Protein AF-A0A2E4K8I6-F1 (afdb_monomer_lite)

Secondary structure (DSSP, 8-state):
-HHHHHHHHHHHHHHHHHHHHIIIIIIHHHHHHHHHHHHHHHHHHHHHHHHHHHHHHHHHHHHHHSS--SSHHHHHHHHHH-EEEEEE-TTGGG-EEESSHHHHHHHHHHHHHHHHHH--HHHHHHHHHHHTT--EEEPPHHHHHHTTSEEEEEEEHHHHHT-HHHHHHS-TTS---TTT-HHHHHHHHHHH-HHHHHHTTTTS-HHHHHHTTHHHHHHHHHHHHHHHHTT------HHHHHHHHHHHHHHHHHHHHHHHHHHHHHHHHHHHHHHHHHHHHHHHHH-HHHHHHHHHHHHHHHTTT----THHHHHHHHHHHHHHHHHHHHHHHHHHHHHHHHHHHHHHHHHHHHHHHHHHHHHHHHHHHHHHHHHHHHSS--S-HHHHHHHHHHPEEEEEEE-S---SEEESSHHHHHHHHHHHHHHHHHTTSHHHHHHHHHHHHHTT--EEEPPHHHHHHTT-SEEEEEEHHHHHT-TTTTTTSPPP-GGGTTBPTTSSPBPEEEEEEEPPPHHHHHTTPPPEEEEEEEEEHHHHTTTS-TTHHHH--GGGSSEEEEE-SSS---SBSS--

Sequence (572 aa):
MKLQIVSIIIGSVLTVVAGIILYFGFFVDVSDEIALREKMDIRLTENKQRLKDLSQIQKQFKEDKGYYADNGDTLMQYLFNSKVEYINSEKAELDSIPSDTEKYKNIQNRISKEMKSQIDATKEARRIYQEYGGEWKIMSEQEKINAGLIQVEYFDAIDLSFNKNYLQKRNVNAKLDLINFSNINSLKNNSLNYTSLNKKFQKFSKDIIQKISLEKYFNEINKITNQITTGDTTISTENITKSIKNHQKKIQEIENDINNIKDKQKESKKIIEQVLEERKKYTYEIGSETILKVKEKAKKKQEQEKQLKGRKLIIYKTITSQDSTENSNKQIVNKCKVDIKNNRNEIQARNLLIKEMTQNIQDLLDLQVMQITHMNHINSHMKNIDSLIKFTLNEKIKIVTILKKSSFTYPTLPNEWRKSQVEAAMLVEEMLGEDFINKVNETYINENGKFRSLSEQEGFDRGLITKVEMSVIDVVFDNLYLKERELPNLDSLTFIPFTNKGYSFSTKTKIPNEQEKQEGASESYFFEISATYDDVFHGLNSENIIMRNSSEKGEIKVGSLEKSTTNGNWGE

Structure (mmCIF, N/CA/C/O backbone):
data_AF-A0A2E4K8I6-F1
#
_entry.id   AF-A0A2E4K8I6-F1
#
loop_
_atom_site.group_PDB
_atom_site.id
_atom_site.type_symbol
_atom_site.label_atom_id
_atom_site.label_alt_id
_atom_site.label_comp_id
_atom_site.label_asym_id
_atom_site.label_entity_id
_atom_site.label_seq_id
_atom_site.pdbx_PDB_ins_code
_atom_site.Cartn_x
_atom_site.Cartn_y
_atom_site.Cartn_z
_atom_site.occupancy
_atom_site.B_iso_or_equiv
_atom_site.auth_seq_id
_atom_site.auth_comp_id
_atom_site.auth_asym_id
_atom_site.auth_atom_id
_atom_site.pdbx_PDB_model_num
ATOM 1 N N . MET A 1 1 ? 108.021 8.061 -142.786 1.00 58.12 1 MET A N 1
ATOM 2 C CA . MET A 1 1 ? 106.573 8.329 -142.612 1.00 58.12 1 MET A CA 1
ATOM 3 C C . MET A 1 1 ? 105.693 7.090 -142.832 1.00 58.12 1 MET A C 1
ATOM 5 O O . MET A 1 1 ? 104.945 6.755 -141.928 1.00 58.12 1 MET A O 1
ATOM 9 N N . LYS A 1 2 ? 105.803 6.342 -143.949 1.00 57.38 2 LYS A N 1
ATOM 10 C CA . LYS A 1 2 ? 104.951 5.152 -144.212 1.00 57.38 2 LYS A CA 1
ATOM 11 C C . LYS A 1 2 ? 105.024 4.030 -143.154 1.00 57.38 2 LYS A C 1
ATOM 13 O O . LYS A 1 2 ? 103.987 3.486 -142.800 1.00 57.38 2 LYS A O 1
ATOM 18 N N . LEU A 1 3 ? 106.203 3.727 -142.601 1.00 58.12 3 LEU A N 1
ATOM 19 C CA . LEU A 1 3 ? 106.360 2.691 -141.559 1.00 58.12 3 LEU A CA 1
ATOM 20 C C . LEU A 1 3 ? 105.707 3.055 -140.212 1.00 58.12 3 LEU A C 1
ATOM 22 O O . LEU A 1 3 ? 105.218 2.172 -139.516 1.00 58.12 3 LEU A O 1
ATOM 26 N N . GLN A 1 4 ? 105.642 4.344 -139.861 1.00 59.56 4 GLN A N 1
ATOM 27 C CA . GLN A 1 4 ? 104.971 4.786 -138.632 1.00 59.56 4 GLN A CA 1
ATOM 28 C C . GLN A 1 4 ? 103.447 4.690 -138.750 1.00 59.56 4 GLN A C 1
ATOM 30 O O . GLN A 1 4 ? 102.792 4.287 -137.798 1.00 59.56 4 GLN A O 1
ATOM 35 N N . ILE A 1 5 ? 102.887 4.987 -139.927 1.00 68.81 5 ILE A N 1
ATOM 36 C CA . ILE A 1 5 ? 101.435 4.930 -140.149 1.00 68.81 5 ILE A CA 1
ATOM 37 C C . ILE A 1 5 ? 100.918 3.484 -140.064 1.00 68.81 5 ILE A C 1
ATOM 39 O O . ILE A 1 5 ? 99.896 3.242 -139.433 1.00 68.81 5 ILE A O 1
ATOM 43 N N . VAL A 1 6 ? 101.641 2.506 -140.624 1.00 66.69 6 VAL A N 1
ATOM 44 C CA . VAL A 1 6 ? 101.224 1.089 -140.584 1.00 66.69 6 VAL A CA 1
ATOM 45 C C . VAL A 1 6 ? 101.251 0.520 -139.160 1.00 66.69 6 VAL A C 1
ATOM 47 O O . VAL A 1 6 ? 100.317 -0.173 -138.769 1.00 66.69 6 VAL A O 1
ATOM 50 N N . SER A 1 7 ? 102.268 0.858 -138.360 1.00 65.69 7 SER A N 1
ATOM 51 C CA . SER A 1 7 ? 102.348 0.436 -136.952 1.00 65.69 7 SER A CA 1
ATOM 52 C C . SER A 1 7 ? 101.194 1.004 -136.112 1.00 65.69 7 SER A C 1
ATOM 54 O O . SER A 1 7 ? 100.577 0.282 -135.330 1.00 65.69 7 SER A O 1
ATOM 56 N N . ILE A 1 8 ? 100.830 2.271 -136.343 1.00 72.75 8 ILE A N 1
ATOM 57 C CA . ILE A 1 8 ? 99.701 2.918 -135.658 1.00 72.75 8 ILE A CA 1
ATOM 58 C C . ILE A 1 8 ? 98.369 2.253 -136.035 1.00 72.75 8 ILE A C 1
ATOM 60 O O . ILE A 1 8 ? 97.538 2.023 -135.157 1.00 72.75 8 ILE A O 1
ATOM 64 N N . ILE A 1 9 ? 98.166 1.898 -137.310 1.00 74.25 9 ILE A N 1
ATOM 65 C CA . ILE A 1 9 ? 96.936 1.232 -137.775 1.00 74.25 9 ILE A CA 1
ATOM 66 C C . ILE A 1 9 ? 96.819 -0.189 -137.203 1.00 74.25 9 ILE A C 1
ATOM 68 O O . ILE A 1 9 ? 95.764 -0.561 -136.699 1.00 74.25 9 ILE A O 1
ATOM 72 N N . ILE A 1 10 ? 97.896 -0.981 -137.219 1.00 73.25 10 ILE A N 1
ATOM 73 C CA . ILE A 1 10 ? 97.872 -2.343 -136.655 1.00 73.25 10 ILE A CA 1
ATOM 74 C C . ILE A 1 10 ? 97.637 -2.295 -135.142 1.00 73.25 10 ILE A C 1
ATOM 76 O O . ILE A 1 10 ? 96.809 -3.048 -134.631 1.00 73.25 10 ILE A O 1
ATOM 80 N N . GLY A 1 11 ? 98.305 -1.377 -134.434 1.00 70.69 11 GLY A N 1
ATOM 81 C CA . GLY A 1 11 ? 98.109 -1.186 -132.998 1.00 70.69 11 GLY A CA 1
ATOM 82 C C . GLY A 1 11 ? 96.674 -0.793 -132.648 1.00 70.69 11 GLY A C 1
ATOM 83 O O . GLY A 1 11 ? 96.103 -1.339 -131.712 1.00 70.69 11 GLY A O 1
ATOM 84 N N . SER A 1 12 ? 96.051 0.095 -133.426 1.00 74.38 12 SER A N 1
ATOM 85 C CA . SER A 1 12 ? 94.663 0.510 -133.179 1.00 74.38 12 SER A CA 1
ATOM 86 C C . SER A 1 12 ? 93.646 -0.599 -133.465 1.00 74.38 12 SER A C 1
ATOM 88 O O . SER A 1 12 ? 92.731 -0.785 -132.665 1.00 74.38 12 SER A O 1
ATOM 90 N N . VAL A 1 13 ? 93.828 -1.400 -134.520 1.00 77.00 13 VAL A N 1
ATOM 91 C CA . VAL A 1 13 ? 92.952 -2.556 -134.797 1.00 77.00 13 VAL A CA 1
ATOM 92 C C . VAL A 1 13 ? 93.059 -3.619 -133.699 1.00 77.00 13 VAL A C 1
ATOM 94 O O . VAL A 1 13 ? 92.035 -4.119 -133.238 1.00 77.00 13 VAL A O 1
ATOM 97 N N . LEU A 1 14 ? 94.269 -3.935 -133.229 1.00 74.50 14 LEU A N 1
ATOM 98 C CA . LEU A 1 14 ? 94.473 -4.910 -132.151 1.00 74.50 14 LEU A CA 1
ATOM 99 C C . LEU A 1 14 ? 93.819 -4.471 -130.837 1.00 74.50 14 LEU A C 1
ATOM 101 O O . LEU A 1 14 ? 93.193 -5.293 -130.173 1.00 74.50 14 LEU A O 1
ATOM 105 N N . THR A 1 15 ? 93.894 -3.185 -130.490 1.00 76.31 15 THR A N 1
ATOM 106 C CA . THR A 1 15 ? 93.237 -2.651 -129.286 1.00 76.31 15 THR A CA 1
ATOM 107 C C . THR A 1 15 ? 91.715 -2.714 -129.392 1.00 76.31 15 THR A C 1
ATOM 109 O O . THR A 1 15 ? 91.048 -3.045 -128.415 1.00 76.31 15 THR A O 1
ATOM 112 N N . VAL A 1 16 ? 91.152 -2.454 -130.578 1.00 78.56 16 VAL A N 1
ATOM 113 C CA . VAL A 1 16 ? 89.703 -2.574 -130.806 1.00 78.56 16 VAL A CA 1
ATOM 114 C C . VAL A 1 16 ? 89.255 -4.032 -130.699 1.00 78.56 16 VAL A C 1
ATOM 116 O O . VAL A 1 16 ? 88.283 -4.317 -130.006 1.00 78.56 16 VAL A O 1
ATOM 119 N N . VAL A 1 17 ? 89.982 -4.971 -131.312 1.00 76.62 17 VAL A N 1
ATOM 120 C CA . VAL A 1 17 ? 89.660 -6.407 -131.226 1.00 76.62 17 VAL A CA 1
ATOM 121 C C . VAL A 1 17 ? 89.802 -6.923 -129.791 1.00 76.62 17 VAL A C 1
ATOM 123 O O . VAL A 1 17 ? 88.914 -7.623 -129.311 1.00 76.62 17 VAL A O 1
ATOM 126 N N . ALA A 1 18 ? 90.857 -6.533 -129.070 1.00 75.12 18 ALA A N 1
ATOM 127 C CA . ALA A 1 18 ? 91.021 -6.875 -127.658 1.00 75.12 18 ALA A CA 1
ATOM 128 C C . ALA A 1 18 ? 89.893 -6.288 -126.791 1.00 75.12 18 ALA A C 1
ATOM 130 O O . ALA A 1 18 ? 89.374 -6.980 -125.920 1.00 75.12 18 ALA A O 1
ATOM 131 N N . GLY A 1 19 ? 89.460 -5.052 -127.065 1.00 73.12 19 GLY A N 1
ATOM 132 C CA . GLY A 1 19 ? 88.320 -4.428 -126.391 1.00 73.12 19 GLY A CA 1
ATOM 133 C C . GLY A 1 19 ? 87.001 -5.165 -126.637 1.00 73.12 19 GLY A C 1
ATOM 134 O O . GLY A 1 19 ? 86.230 -5.363 -125.704 1.00 73.12 19 GLY A O 1
ATOM 135 N N . ILE A 1 20 ? 86.765 -5.637 -127.865 1.00 73.00 20 ILE A N 1
ATOM 136 C CA . ILE A 1 20 ? 85.572 -6.423 -128.217 1.00 73.00 20 ILE A CA 1
ATOM 137 C C . ILE A 1 20 ? 85.599 -7.797 -127.532 1.00 73.00 20 ILE A C 1
ATOM 139 O O . ILE A 1 20 ? 84.574 -8.218 -127.005 1.00 73.00 20 ILE A O 1
ATOM 143 N N . ILE A 1 21 ? 86.749 -8.479 -127.481 1.00 69.50 21 ILE A N 1
ATOM 144 C CA . ILE A 1 21 ? 86.886 -9.778 -126.794 1.00 69.50 21 ILE A CA 1
ATOM 145 C C . ILE A 1 21 ? 86.718 -9.623 -125.277 1.00 69.50 21 ILE A C 1
ATOM 147 O O . ILE A 1 21 ? 86.053 -10.444 -124.654 1.00 69.50 21 ILE A O 1
ATOM 151 N N . LEU A 1 22 ? 87.262 -8.562 -124.675 1.00 63.78 22 LEU A N 1
ATOM 152 C CA . LEU A 1 22 ? 87.061 -8.279 -123.251 1.00 63.78 22 LEU A CA 1
ATOM 153 C C . LEU A 1 22 ? 85.595 -7.954 -122.934 1.00 63.78 22 LEU A C 1
ATOM 155 O O . LEU A 1 22 ? 85.066 -8.431 -121.934 1.00 63.78 22 LEU A O 1
ATOM 159 N N . TYR A 1 23 ? 84.921 -7.189 -123.796 1.00 66.06 23 TYR A N 1
ATOM 160 C CA . TYR A 1 23 ? 83.519 -6.826 -123.598 1.00 66.06 23 TYR A CA 1
ATOM 161 C C . TYR A 1 23 ? 82.568 -8.015 -123.812 1.00 66.06 23 TYR A C 1
ATOM 163 O O . TYR A 1 23 ? 81.767 -8.320 -122.937 1.00 66.06 23 TYR A O 1
ATOM 171 N N . PHE A 1 24 ? 82.669 -8.726 -124.938 1.00 63.62 24 PHE A N 1
ATOM 172 C CA . PHE A 1 24 ? 81.746 -9.824 -125.251 1.00 63.62 24 PHE A CA 1
ATOM 173 C C . PHE A 1 24 ? 82.132 -11.164 -124.620 1.00 63.62 24 PHE A C 1
ATOM 175 O O . PHE A 1 24 ? 81.243 -11.942 -124.304 1.00 63.62 24 PHE A O 1
ATOM 182 N N . GLY A 1 25 ? 83.425 -11.452 -124.453 1.00 59.69 25 GLY A N 1
ATOM 183 C CA . GLY A 1 25 ? 83.895 -12.742 -123.941 1.00 59.69 25 GLY A CA 1
ATOM 184 C C . GLY A 1 25 ? 84.014 -12.808 -122.421 1.00 59.69 25 GLY A C 1
ATOM 185 O O . GLY A 1 25 ? 83.792 -13.866 -121.857 1.00 59.69 25 GLY A O 1
ATOM 186 N N . PHE A 1 26 ? 84.352 -11.698 -121.756 1.00 57.38 26 PHE A N 1
ATOM 187 C CA . PHE A 1 26 ? 84.524 -11.680 -120.298 1.00 57.38 26 PHE A CA 1
ATOM 188 C C . PHE A 1 26 ? 83.433 -10.888 -119.579 1.00 57.38 26 PHE A C 1
ATOM 190 O O . PHE A 1 26 ? 82.967 -11.326 -118.537 1.00 57.38 26 PHE A O 1
ATOM 197 N N . PHE A 1 27 ? 83.009 -9.732 -120.097 1.00 58.47 27 PHE A N 1
ATOM 198 C CA . PHE A 1 27 ? 82.087 -8.876 -119.346 1.00 58.47 27 PHE A CA 1
ATOM 199 C C . PHE A 1 27 ? 80.652 -9.418 -119.315 1.00 58.47 27 PHE A C 1
ATOM 201 O O . PHE A 1 27 ? 80.021 -9.369 -118.263 1.00 58.47 27 PHE A O 1
ATOM 208 N N . VAL A 1 28 ? 80.140 -9.943 -120.434 1.00 59.72 28 VAL A N 1
ATOM 209 C CA . VAL A 1 28 ? 78.790 -10.540 -120.493 1.00 59.72 28 VAL A CA 1
ATOM 210 C C . VAL A 1 28 ? 78.725 -11.828 -119.664 1.00 59.72 28 VAL A C 1
ATOM 212 O O . VAL A 1 28 ? 77.848 -11.950 -118.818 1.00 59.72 28 VAL A O 1
ATOM 215 N N . ASP A 1 29 ? 79.712 -12.714 -119.817 1.00 60.59 29 ASP A N 1
ATOM 216 C CA . ASP A 1 29 ? 79.774 -14.013 -119.126 1.00 60.59 29 ASP A CA 1
ATOM 217 C C . ASP A 1 29 ? 79.922 -13.851 -117.595 1.00 60.59 29 ASP A C 1
ATOM 219 O O . ASP A 1 29 ? 79.166 -14.425 -116.813 1.00 60.59 29 ASP A O 1
ATOM 223 N N . VAL A 1 30 ? 80.813 -12.954 -117.142 1.00 61.41 30 VAL A N 1
ATOM 224 C CA . VAL A 1 30 ? 80.989 -12.656 -115.706 1.00 61.41 30 VAL A CA 1
ATOM 225 C C . VAL A 1 30 ? 79.775 -11.925 -115.118 1.00 61.41 30 VAL A C 1
ATOM 227 O O . VAL A 1 30 ? 79.442 -12.133 -113.952 1.00 61.41 30 VAL A O 1
ATOM 230 N N . SER A 1 31 ? 79.090 -11.075 -115.892 1.00 62.69 31 SER A N 1
ATOM 231 C CA . SER A 1 31 ? 77.883 -10.383 -115.407 1.00 62.69 31 SER A CA 1
ATOM 232 C C . SER A 1 31 ? 76.710 -11.348 -115.211 1.00 62.69 31 SER A C 1
ATOM 234 O O . SER A 1 31 ? 75.982 -11.218 -114.225 1.00 62.69 31 SER A O 1
ATOM 236 N N . ASP A 1 32 ? 76.551 -12.331 -116.102 1.00 70.25 32 ASP A N 1
ATOM 237 C CA . ASP A 1 32 ? 75.509 -13.355 -115.994 1.00 70.25 32 ASP A CA 1
ATOM 238 C C . ASP A 1 32 ? 75.792 -14.334 -114.835 1.00 70.25 32 ASP A C 1
ATOM 240 O O . ASP A 1 32 ? 74.872 -14.680 -114.086 1.00 70.25 32 ASP A O 1
ATOM 244 N N . GLU A 1 33 ? 77.061 -14.688 -114.594 1.00 74.44 33 GLU A N 1
ATOM 245 C CA . GLU A 1 33 ? 77.491 -15.493 -113.439 1.00 74.44 33 GLU A CA 1
ATOM 246 C C . GLU A 1 33 ? 77.254 -14.782 -112.096 1.00 74.44 33 GLU A C 1
ATOM 248 O O . GLU A 1 33 ? 76.686 -15.370 -111.169 1.00 74.44 33 GLU A O 1
ATOM 253 N N . ILE A 1 34 ? 77.600 -13.495 -111.990 1.00 76.75 34 ILE A N 1
ATOM 254 C CA . ILE A 1 34 ? 77.359 -12.702 -110.772 1.00 76.75 34 ILE A CA 1
ATOM 255 C C . ILE A 1 34 ? 75.855 -12.572 -110.494 1.00 76.75 34 ILE A C 1
ATOM 257 O O . ILE A 1 34 ? 75.419 -12.788 -109.360 1.00 76.75 34 ILE A O 1
ATOM 261 N N . ALA A 1 35 ? 75.045 -12.283 -111.517 1.00 79.56 35 ALA A N 1
ATOM 262 C CA . ALA A 1 35 ? 73.594 -12.166 -111.367 1.00 79.56 35 ALA A CA 1
ATOM 263 C C . ALA A 1 35 ? 72.928 -13.505 -110.998 1.00 79.56 35 ALA A C 1
ATOM 265 O O . ALA A 1 35 ? 71.928 -13.535 -110.271 1.00 79.56 35 ALA A O 1
ATOM 266 N N . LEU A 1 36 ? 73.461 -14.631 -111.485 1.00 82.38 36 LEU A N 1
ATOM 267 C CA . LEU A 1 36 ? 72.994 -15.962 -111.102 1.00 82.38 36 LEU A CA 1
ATOM 268 C C . LEU A 1 36 ? 73.350 -16.279 -109.645 1.00 82.38 36 LEU A C 1
ATOM 270 O O . LEU A 1 36 ? 72.489 -16.772 -108.910 1.00 82.38 36 LEU A O 1
ATOM 274 N N . ARG A 1 37 ? 74.568 -15.944 -109.204 1.00 83.94 37 ARG A N 1
ATOM 275 C CA . ARG A 1 37 ? 74.995 -16.145 -107.815 1.00 83.94 37 ARG A CA 1
ATOM 276 C C . ARG A 1 37 ? 74.177 -15.314 -106.831 1.00 83.94 37 ARG A C 1
ATOM 278 O O . ARG A 1 37 ? 73.731 -15.848 -105.821 1.00 83.94 37 ARG A O 1
ATOM 285 N N . GLU A 1 38 ? 73.898 -14.056 -107.161 1.00 84.31 38 GLU A N 1
ATOM 286 C CA . GLU A 1 38 ? 73.041 -13.186 -106.349 1.00 84.31 38 GLU A CA 1
ATOM 287 C C . GLU A 1 38 ? 71.633 -13.785 -106.181 1.00 84.31 38 GLU A C 1
ATOM 289 O O . GLU A 1 38 ? 71.109 -13.872 -105.069 1.00 84.31 38 GLU A O 1
ATOM 294 N N . LYS A 1 39 ? 71.037 -14.305 -107.265 1.00 85.12 39 LYS A N 1
ATOM 295 C CA . LYS A 1 39 ? 69.743 -15.010 -107.200 1.00 85.12 39 LYS A CA 1
ATOM 296 C C . LYS A 1 39 ? 69.804 -16.278 -106.348 1.00 85.12 39 LYS A C 1
ATOM 298 O O . LYS A 1 39 ? 68.829 -16.589 -105.662 1.00 85.12 39 LYS A O 1
ATOM 303 N N . MET A 1 40 ? 70.909 -17.022 -106.392 1.00 84.81 40 MET A N 1
ATOM 304 C CA . MET A 1 40 ? 71.111 -18.188 -105.528 1.00 84.81 40 MET A CA 1
ATOM 305 C C . MET A 1 40 ? 71.194 -17.772 -104.054 1.00 84.81 40 MET A C 1
ATOM 307 O O . MET A 1 40 ? 70.499 -18.354 -103.223 1.00 84.81 40 MET A O 1
ATOM 311 N N . ASP A 1 41 ? 71.956 -16.729 -103.731 1.00 86.06 41 ASP A N 1
ATOM 312 C CA . ASP A 1 41 ? 72.133 -16.255 -102.355 1.00 86.06 41 ASP A CA 1
ATOM 313 C C . ASP A 1 41 ? 70.826 -15.694 -101.758 1.00 86.06 41 ASP A C 1
ATOM 315 O O . ASP A 1 41 ? 70.516 -15.960 -100.591 1.00 86.06 41 ASP A O 1
ATOM 319 N N . ILE A 1 42 ? 70.000 -15.009 -102.561 1.00 86.50 42 ILE A N 1
ATOM 320 C CA . ILE A 1 42 ? 68.645 -14.583 -102.164 1.00 86.50 42 ILE A CA 1
ATOM 321 C C . ILE A 1 42 ? 67.787 -15.802 -101.809 1.00 86.50 42 ILE A C 1
ATOM 323 O O . ILE A 1 42 ? 67.226 -15.873 -100.713 1.00 86.50 42 ILE A O 1
ATOM 327 N N . ARG A 1 43 ? 67.731 -16.808 -102.693 1.00 89.31 43 ARG A N 1
ATOM 328 C CA . ARG A 1 43 ? 66.954 -18.035 -102.448 1.00 89.31 43 ARG A CA 1
ATOM 329 C C . ARG A 1 43 ? 67.423 -18.771 -101.202 1.00 89.31 43 ARG A C 1
ATOM 331 O O . ARG A 1 43 ? 66.593 -19.281 -100.450 1.00 89.31 43 ARG A O 1
ATOM 338 N N . LEU A 1 44 ? 68.730 -18.811 -100.956 1.00 87.00 44 LEU A N 1
ATOM 339 C CA . LEU A 1 44 ? 69.286 -19.411 -99.747 1.00 87.00 44 LEU A CA 1
ATOM 340 C C . LEU A 1 44 ? 68.903 -18.650 -98.492 1.00 87.00 44 LEU A C 1
ATOM 342 O O . LEU A 1 44 ? 68.526 -19.272 -97.503 1.00 87.00 44 LEU A O 1
ATOM 346 N N . THR A 1 45 ? 68.986 -17.326 -98.527 1.00 86.56 45 THR A N 1
ATOM 347 C CA . THR A 1 45 ? 68.631 -16.473 -97.392 1.00 86.56 45 THR A CA 1
ATOM 348 C C . THR A 1 45 ? 67.162 -16.658 -97.022 1.00 86.56 45 THR A C 1
ATOM 350 O O . THR A 1 45 ? 66.850 -16.917 -95.860 1.00 86.56 45 THR A O 1
ATOM 353 N N . GLU A 1 46 ? 66.266 -16.653 -98.011 1.00 88.44 46 GLU A N 1
ATOM 354 C CA . GLU A 1 46 ? 64.840 -16.886 -97.778 1.00 88.44 46 GLU A CA 1
ATOM 355 C C . GLU A 1 46 ? 64.542 -18.297 -97.266 1.00 88.44 46 GLU A C 1
ATOM 357 O O . GLU A 1 46 ? 63.737 -18.457 -96.352 1.00 88.44 46 GLU A O 1
ATOM 362 N N . ASN A 1 47 ? 65.214 -19.325 -97.794 1.00 88.69 47 ASN A N 1
ATOM 363 C CA . ASN A 1 47 ? 65.051 -20.701 -97.316 1.00 88.69 47 ASN A CA 1
ATOM 364 C C . ASN A 1 47 ? 65.566 -20.880 -95.881 1.00 88.69 47 ASN A C 1
ATOM 366 O O . ASN A 1 47 ? 64.894 -21.498 -95.058 1.00 88.69 47 ASN A O 1
ATOM 370 N N . LYS A 1 48 ? 66.732 -20.309 -95.548 1.00 84.81 48 LYS A N 1
ATOM 371 C CA . LYS A 1 48 ? 67.261 -20.301 -94.173 1.00 84.81 48 LYS A CA 1
ATOM 372 C C . LYS A 1 48 ? 66.273 -19.639 -93.224 1.00 84.81 48 LYS A C 1
ATOM 374 O O . LYS A 1 48 ? 66.013 -20.174 -92.148 1.00 84.81 48 LYS A O 1
ATOM 379 N N . GLN A 1 49 ? 65.711 -18.499 -93.624 1.00 86.50 49 GLN A N 1
ATOM 380 C CA . GLN A 1 49 ? 64.732 -17.798 -92.808 1.00 86.50 49 GLN A CA 1
ATOM 381 C C . GLN A 1 49 ? 63.453 -18.622 -92.641 1.00 86.50 49 GLN A C 1
ATOM 383 O O . GLN A 1 49 ? 62.995 -18.812 -91.521 1.00 86.50 49 GLN A O 1
ATOM 388 N N . ARG A 1 50 ? 62.937 -19.216 -93.720 1.00 88.75 50 ARG A N 1
ATOM 389 C CA . ARG A 1 50 ? 61.750 -20.077 -93.690 1.00 88.75 50 ARG A CA 1
ATOM 390 C C . ARG A 1 50 ? 61.913 -21.276 -92.751 1.00 88.75 50 ARG A C 1
ATOM 392 O O . ARG A 1 50 ? 61.019 -21.581 -91.967 1.00 88.75 50 ARG A O 1
ATOM 399 N N . LEU A 1 51 ? 63.082 -21.913 -92.771 1.00 85.56 51 LEU A N 1
ATOM 400 C CA . LEU A 1 51 ? 63.415 -23.008 -91.859 1.00 85.56 51 LEU A CA 1
ATOM 401 C C . LEU A 1 51 ? 63.567 -22.532 -90.403 1.00 85.56 51 LEU A C 1
ATOM 403 O O . LEU A 1 51 ? 63.174 -23.251 -89.483 1.00 85.56 51 LEU A O 1
ATOM 407 N N . LYS A 1 52 ? 64.083 -21.316 -90.164 1.00 85.25 52 LYS A N 1
ATOM 408 C CA . LYS A 1 52 ? 64.081 -20.699 -88.824 1.00 85.25 52 LYS A CA 1
ATOM 409 C C . LYS A 1 52 ? 62.651 -20.479 -88.319 1.00 85.25 52 LYS A C 1
ATOM 411 O O . LYS A 1 52 ? 62.394 -20.765 -87.152 1.00 85.25 52 LYS A O 1
ATOM 416 N N . ASP A 1 53 ? 61.734 -20.050 -89.181 1.00 88.25 53 ASP A N 1
ATOM 417 C CA . ASP A 1 53 ? 60.324 -19.812 -88.834 1.00 88.25 53 ASP A CA 1
ATOM 418 C C . ASP A 1 53 ? 59.642 -21.125 -88.437 1.00 88.25 53 ASP A C 1
ATOM 420 O O . ASP A 1 53 ? 59.083 -21.239 -87.347 1.00 88.25 53 ASP A O 1
ATOM 424 N N . LEU A 1 54 ? 59.787 -22.162 -89.268 1.00 88.12 54 LEU A N 1
ATOM 425 C CA . LEU A 1 54 ? 59.263 -23.501 -88.983 1.00 88.12 54 LEU A CA 1
ATOM 426 C C . LEU A 1 54 ? 59.844 -24.098 -87.690 1.00 88.12 54 LEU A C 1
ATOM 428 O O . LEU A 1 54 ? 59.132 -24.777 -86.951 1.00 88.12 54 LEU A O 1
ATOM 432 N N . SER A 1 55 ? 61.111 -23.815 -87.374 1.00 83.81 55 SER A N 1
ATOM 433 C CA . SER A 1 55 ? 61.747 -24.246 -86.122 1.00 83.81 55 SER A CA 1
ATOM 434 C C . SER A 1 55 ? 61.137 -23.578 -84.886 1.00 83.81 55 SER A C 1
ATOM 436 O O . SER A 1 55 ? 60.941 -24.248 -83.873 1.00 83.81 55 SER A O 1
ATOM 438 N N . GLN A 1 56 ? 60.785 -22.289 -84.951 1.00 83.75 56 GLN A N 1
ATOM 439 C CA . GLN A 1 56 ? 60.113 -21.619 -83.829 1.00 83.75 56 GLN A CA 1
ATOM 440 C C . GLN A 1 56 ? 58.712 -22.181 -83.595 1.00 83.75 56 GLN A C 1
ATOM 442 O O . GLN A 1 56 ? 58.352 -22.471 -82.455 1.00 83.75 56 GLN A O 1
ATOM 447 N N . ILE A 1 57 ? 57.965 -22.447 -84.672 1.00 89.56 57 ILE A N 1
ATOM 448 C CA . ILE A 1 57 ? 56.647 -23.083 -84.561 1.00 89.56 57 ILE A CA 1
ATOM 449 C C . ILE A 1 57 ? 56.791 -24.488 -83.951 1.00 89.56 57 ILE A C 1
ATOM 451 O O . ILE A 1 57 ? 56.033 -24.846 -83.055 1.00 89.56 57 ILE A O 1
ATOM 455 N N . GLN A 1 58 ? 57.803 -25.266 -84.356 1.00 84.44 58 GLN A N 1
ATOM 456 C CA . GLN A 1 58 ? 58.082 -26.592 -83.785 1.00 84.44 58 GLN A CA 1
ATOM 457 C C . GLN A 1 58 ? 58.460 -26.550 -82.298 1.00 84.44 58 GLN A C 1
ATOM 459 O O . GLN A 1 58 ? 58.064 -27.439 -81.543 1.00 84.44 58 GLN A O 1
ATOM 464 N N . LYS A 1 59 ? 59.211 -25.537 -81.849 1.00 84.44 59 LYS A N 1
ATOM 465 C CA . LYS A 1 59 ? 59.521 -25.355 -80.421 1.00 84.44 59 LYS A CA 1
ATOM 466 C C . LYS A 1 59 ? 58.251 -25.109 -79.619 1.00 84.44 59 LYS A C 1
ATOM 468 O O . LYS A 1 59 ? 58.010 -25.839 -78.662 1.00 84.44 59 LYS A O 1
ATOM 473 N N . GLN A 1 60 ? 57.414 -24.174 -80.066 1.00 83.50 60 GLN A N 1
ATOM 474 C CA . GLN A 1 60 ? 56.161 -23.874 -79.378 1.00 83.50 60 GLN A CA 1
ATOM 475 C C . GLN A 1 60 ? 55.182 -25.053 -79.414 1.00 83.50 60 GLN A C 1
ATOM 477 O O . GLN A 1 60 ? 54.477 -25.303 -78.440 1.00 83.50 60 GLN A O 1
ATOM 482 N N . PHE A 1 61 ? 55.145 -25.801 -80.521 1.00 86.69 61 PHE A N 1
ATOM 483 C CA . PHE A 1 61 ? 54.354 -27.025 -80.640 1.00 86.69 61 PHE A CA 1
ATOM 484 C C . PHE A 1 61 ? 54.809 -28.078 -79.622 1.00 86.69 61 PHE A C 1
ATOM 486 O O . PHE A 1 61 ? 53.978 -28.685 -78.954 1.00 86.69 61 PHE A O 1
ATOM 493 N N . LYS A 1 62 ? 56.123 -28.271 -79.451 1.00 83.00 62 LYS A N 1
ATOM 494 C CA . LYS A 1 62 ? 56.662 -29.211 -78.461 1.00 83.00 62 LYS A CA 1
ATOM 495 C C . LYS A 1 62 ? 56.419 -28.765 -77.024 1.00 83.00 62 LYS A C 1
ATOM 497 O O . LYS A 1 62 ? 56.179 -29.624 -76.183 1.00 83.00 62 LYS A O 1
ATOM 502 N N . GLU A 1 63 ? 56.488 -27.472 -76.733 1.00 81.75 63 GLU A N 1
ATOM 503 C CA . GLU A 1 63 ? 56.167 -26.955 -75.398 1.00 81.75 63 GLU A CA 1
ATOM 504 C C . GLU A 1 63 ? 54.718 -27.262 -75.000 1.00 81.75 63 GLU A C 1
ATOM 506 O O . GLU A 1 63 ? 54.481 -27.667 -73.867 1.00 81.75 63 GLU A O 1
ATOM 511 N N . ASP A 1 64 ? 53.772 -27.150 -75.938 1.00 81.56 64 ASP A N 1
ATOM 512 C CA . ASP A 1 64 ? 52.352 -27.415 -75.673 1.00 81.56 64 ASP A CA 1
ATOM 513 C C . ASP A 1 64 ? 51.984 -28.910 -75.757 1.00 81.56 64 ASP A C 1
ATOM 515 O O . ASP A 1 64 ? 51.227 -29.429 -74.939 1.00 81.56 64 ASP A O 1
ATOM 519 N N . LYS A 1 65 ? 52.512 -29.642 -76.749 1.00 84.12 65 LYS A N 1
ATOM 520 C CA . LYS A 1 65 ? 52.119 -31.038 -77.035 1.00 84.12 65 LYS A CA 1
ATOM 521 C C . LYS A 1 65 ? 53.087 -32.094 -76.503 1.00 84.12 65 LYS A C 1
ATOM 523 O O . LYS A 1 65 ? 52.732 -33.270 -76.465 1.00 84.12 65 LYS A O 1
ATOM 528 N N . GLY A 1 66 ? 54.302 -31.711 -76.115 1.00 82.12 66 GLY A N 1
ATOM 529 C CA . GLY A 1 66 ? 55.352 -32.605 -75.609 1.00 82.12 66 GLY A CA 1
ATOM 530 C C . GLY A 1 66 ? 56.188 -33.329 -76.678 1.00 82.12 66 GLY A C 1
ATOM 531 O O . GLY A 1 66 ? 57.210 -33.922 -76.340 1.00 82.12 66 GLY A O 1
ATOM 532 N N . TYR A 1 67 ? 55.818 -33.260 -77.963 1.00 85.69 67 TYR A N 1
ATOM 533 C CA . TYR A 1 67 ? 56.520 -33.878 -79.104 1.00 85.69 67 TYR A CA 1
ATOM 534 C C . TYR A 1 67 ? 56.546 -32.932 -80.319 1.00 85.69 67 TYR A C 1
ATOM 536 O O . TYR A 1 67 ? 55.894 -31.899 -80.288 1.00 85.69 67 TYR A O 1
ATOM 544 N N . TYR A 1 68 ? 57.302 -33.251 -81.378 1.00 88.62 68 TYR A N 1
ATOM 545 C CA . TYR A 1 68 ? 57.372 -32.435 -82.607 1.00 88.62 68 TYR A CA 1
ATOM 546 C C . TYR A 1 68 ? 56.377 -32.902 -83.676 1.00 88.62 68 TYR A C 1
ATOM 548 O O . TYR A 1 68 ? 56.139 -34.102 -83.810 1.00 88.62 68 TYR A O 1
ATOM 556 N N . ALA A 1 69 ? 55.851 -31.974 -84.478 1.00 90.81 69 ALA A N 1
ATOM 557 C CA . ALA A 1 69 ? 54.976 -32.306 -85.601 1.00 90.81 69 ALA A CA 1
ATOM 558 C C . ALA A 1 69 ? 55.755 -33.041 -86.706 1.00 90.81 69 ALA A C 1
ATOM 560 O O . ALA A 1 69 ? 56.866 -32.642 -87.059 1.00 90.81 69 ALA A O 1
ATOM 561 N N . ASP A 1 70 ? 55.168 -34.100 -87.260 1.00 88.56 70 ASP A N 1
ATOM 562 C CA . ASP A 1 70 ? 55.781 -34.973 -88.270 1.00 88.56 70 ASP A CA 1
ATOM 563 C C . ASP A 1 70 ? 55.488 -34.561 -89.718 1.00 88.56 70 ASP A C 1
ATOM 565 O O . ASP A 1 70 ? 56.090 -35.096 -90.646 1.00 88.56 70 ASP A O 1
ATOM 569 N N . ASN A 1 71 ? 54.600 -33.587 -89.916 1.00 91.62 71 ASN A N 1
ATOM 570 C CA . ASN A 1 71 ? 54.237 -33.053 -91.219 1.00 91.62 71 ASN A CA 1
ATOM 571 C C . ASN A 1 71 ? 53.825 -31.573 -91.130 1.00 91.62 71 ASN A C 1
ATOM 573 O O . ASN A 1 71 ? 53.506 -31.056 -90.055 1.00 91.62 71 ASN A O 1
ATOM 577 N N . GLY A 1 72 ? 53.839 -30.898 -92.281 1.00 87.50 72 GLY A N 1
ATOM 578 C CA . GLY A 1 72 ? 53.513 -29.478 -92.383 1.00 87.50 72 GLY A CA 1
ATOM 579 C C . GLY A 1 72 ? 52.064 -29.143 -92.014 1.00 87.50 72 GLY A C 1
ATOM 580 O O . GLY A 1 72 ? 51.838 -28.132 -91.357 1.00 87.50 72 GLY A O 1
ATOM 581 N N . ASP A 1 73 ? 51.095 -29.992 -92.362 1.00 89.00 73 ASP A N 1
ATOM 582 C CA . ASP A 1 73 ? 49.670 -29.717 -92.131 1.00 89.00 73 ASP A CA 1
ATOM 583 C C . ASP A 1 73 ? 49.337 -29.674 -90.637 1.00 89.00 73 ASP A C 1
ATOM 585 O O . ASP A 1 73 ? 48.683 -28.739 -90.180 1.00 89.00 73 ASP A O 1
ATOM 589 N N . THR A 1 74 ? 49.851 -30.627 -89.852 1.00 90.62 74 THR A N 1
ATOM 590 C CA . THR A 1 74 ? 49.701 -30.638 -88.386 1.00 90.62 74 THR A CA 1
ATOM 591 C C . THR A 1 74 ? 50.291 -29.375 -87.760 1.00 90.62 74 THR A C 1
ATOM 593 O O . THR A 1 74 ? 49.689 -28.766 -86.872 1.00 90.62 74 THR A O 1
ATOM 596 N N . LEU A 1 75 ? 51.471 -28.964 -88.231 1.00 90.38 75 LEU A N 1
ATOM 597 C CA . LEU A 1 75 ? 52.165 -27.792 -87.710 1.00 90.38 75 LEU A CA 1
ATOM 598 C C . LEU A 1 75 ? 51.397 -26.500 -88.029 1.00 90.38 75 LEU A C 1
ATOM 600 O O . LEU A 1 75 ? 51.244 -25.640 -87.161 1.00 90.38 75 LEU A O 1
ATOM 604 N N . MET A 1 76 ? 50.854 -26.388 -89.244 1.00 91.62 76 MET A N 1
ATOM 605 C CA . MET A 1 76 ? 50.044 -25.239 -89.648 1.00 91.62 76 MET A CA 1
ATOM 606 C C . MET A 1 76 ? 48.677 -25.222 -88.969 1.00 91.62 76 MET A C 1
ATOM 608 O O . MET A 1 76 ? 48.220 -24.165 -88.535 1.00 91.62 76 MET A O 1
ATOM 612 N N . GLN A 1 77 ? 48.039 -26.383 -88.803 1.00 89.25 77 GLN A N 1
ATOM 613 C CA . GLN A 1 77 ? 46.790 -26.495 -88.059 1.00 89.25 77 GLN A CA 1
ATOM 614 C C . GLN A 1 77 ? 46.965 -26.000 -86.621 1.00 89.25 77 GLN A C 1
ATOM 616 O O . GLN A 1 77 ? 46.102 -25.273 -86.127 1.00 89.25 77 GLN A O 1
ATOM 621 N N . TYR A 1 78 ? 48.071 -26.364 -85.968 1.00 90.56 78 TYR A N 1
ATOM 622 C CA . TYR A 1 78 ? 48.400 -25.874 -84.634 1.00 90.56 78 TYR A CA 1
ATOM 623 C C . TYR A 1 78 ? 48.585 -24.358 -84.617 1.00 90.56 78 TYR A C 1
ATOM 625 O O . TYR A 1 78 ? 47.927 -23.685 -83.825 1.00 90.56 78 TYR A O 1
ATOM 633 N N . LEU A 1 79 ? 49.411 -23.832 -85.527 1.00 89.62 79 LEU A N 1
ATOM 634 C CA . LEU A 1 79 ? 49.699 -22.404 -85.615 1.00 89.62 79 LEU A CA 1
ATOM 635 C C . LEU A 1 79 ? 48.418 -21.570 -85.770 1.00 89.62 79 LEU A C 1
ATOM 637 O O . LEU A 1 79 ? 48.237 -20.604 -85.039 1.00 89.62 79 LEU A O 1
ATOM 641 N N . PHE A 1 80 ? 47.508 -21.955 -86.668 1.00 88.31 80 PHE A N 1
ATOM 642 C CA . PHE A 1 80 ? 46.311 -21.159 -86.957 1.00 88.31 80 PHE A CA 1
ATOM 643 C C . PHE A 1 80 ? 45.141 -21.368 -85.989 1.00 88.31 80 PHE A C 1
ATOM 645 O O . PHE A 1 80 ? 44.315 -20.469 -85.851 1.00 88.31 80 PHE A O 1
ATOM 652 N N . ASN A 1 81 ? 45.029 -22.536 -85.346 1.00 85.81 81 ASN A N 1
ATOM 653 C CA . ASN A 1 81 ? 43.804 -22.909 -84.622 1.00 85.81 81 ASN A CA 1
ATOM 654 C C . ASN A 1 81 ? 43.992 -23.148 -83.119 1.00 85.81 81 ASN A C 1
ATOM 656 O O . ASN A 1 81 ? 43.020 -23.482 -82.442 1.00 85.81 81 ASN A O 1
ATOM 660 N N . SER A 1 82 ? 45.207 -23.000 -82.586 1.00 84.69 82 SER A N 1
ATOM 661 C CA . SER A 1 82 ? 45.485 -23.230 -81.161 1.00 84.69 82 SER A CA 1
ATOM 662 C C . SER A 1 82 ? 45.725 -21.924 -80.400 1.00 84.69 82 SER A C 1
ATOM 664 O O . SER A 1 82 ? 46.091 -20.896 -80.977 1.00 84.69 82 SER A O 1
ATOM 666 N N . LYS A 1 83 ? 45.518 -21.972 -79.081 1.00 83.75 83 LYS A N 1
ATOM 667 C CA . LYS A 1 83 ? 45.792 -20.877 -78.144 1.00 83.75 83 LYS A CA 1
ATOM 668 C C . LYS A 1 83 ? 46.615 -21.375 -76.958 1.00 83.75 83 LYS A C 1
ATOM 670 O O . LYS A 1 83 ? 46.515 -22.548 -76.610 1.00 83.75 83 LYS A O 1
ATOM 675 N N . VAL A 1 84 ? 47.365 -20.471 -76.330 1.00 79.19 84 VAL A N 1
ATOM 676 C CA . VAL A 1 84 ? 48.200 -20.716 -75.143 1.00 79.19 84 VAL A CA 1
ATOM 677 C C . VAL A 1 84 ? 47.689 -19.869 -73.966 1.00 79.19 84 VAL A C 1
ATOM 679 O O . VAL A 1 84 ? 47.346 -18.700 -74.154 1.00 79.19 84 VAL A O 1
ATOM 682 N N . GLU A 1 85 ? 47.615 -20.448 -72.761 1.00 74.88 85 GLU A N 1
ATOM 683 C CA . GLU A 1 85 ? 47.210 -19.755 -71.521 1.00 74.88 85 GLU A CA 1
ATOM 684 C C . GLU A 1 85 ? 48.414 -19.123 -70.790 1.00 74.88 85 GLU A C 1
ATOM 686 O O . GLU A 1 85 ? 49.389 -19.812 -70.495 1.00 74.88 85 GLU A O 1
ATOM 691 N N . TYR A 1 86 ? 48.304 -17.844 -70.404 1.00 64.94 86 TYR A N 1
ATOM 692 C CA . TYR A 1 86 ? 49.246 -17.126 -69.529 1.00 64.94 86 TYR A CA 1
ATOM 693 C C . TYR A 1 86 ? 48.568 -16.620 -68.242 1.00 64.94 86 TYR A C 1
ATOM 695 O O . TYR A 1 86 ? 47.386 -16.268 -68.242 1.00 64.94 86 TYR A O 1
ATOM 703 N N . ILE A 1 87 ? 49.329 -16.534 -67.143 1.00 65.06 87 ILE A N 1
ATOM 704 C CA . ILE A 1 87 ? 48.888 -15.972 -65.852 1.00 65.06 87 ILE A CA 1
ATOM 705 C C . ILE A 1 87 ? 49.523 -14.585 -65.664 1.00 65.06 87 ILE A C 1
ATOM 707 O O . ILE A 1 87 ? 50.742 -14.463 -65.728 1.00 65.06 87 ILE A O 1
ATOM 711 N N . ASN A 1 88 ? 48.710 -13.552 -65.408 1.00 59.38 88 ASN A N 1
ATOM 712 C CA . ASN A 1 88 ? 49.172 -12.197 -65.076 1.00 59.38 88 ASN A CA 1
ATOM 713 C C . ASN A 1 88 ? 48.892 -11.869 -63.592 1.00 59.38 88 ASN A C 1
ATOM 715 O O . ASN A 1 88 ? 47.727 -11.858 -63.177 1.00 59.38 88 ASN A O 1
ATOM 719 N N . SER A 1 89 ? 49.949 -11.597 -62.811 1.00 57.16 89 SER A N 1
ATOM 720 C CA . SER A 1 89 ? 49.925 -11.427 -61.345 1.00 57.16 89 SER A CA 1
ATOM 721 C C . SER A 1 89 ? 50.408 -10.062 -60.818 1.00 57.16 89 SER A C 1
ATOM 723 O O . SER A 1 89 ? 50.468 -9.886 -59.602 1.00 57.16 89 SER A O 1
ATOM 725 N N . GLU A 1 90 ? 50.701 -9.074 -61.673 1.00 54.84 90 GLU A N 1
ATOM 726 C CA . GLU A 1 90 ? 51.367 -7.811 -61.273 1.00 54.84 90 GLU A CA 1
ATOM 727 C C . GLU A 1 90 ? 50.655 -7.027 -60.146 1.00 54.84 90 GLU A C 1
ATOM 729 O O . GLU A 1 90 ? 51.301 -6.353 -59.345 1.00 54.84 90 GLU A O 1
ATOM 734 N N . LYS A 1 91 ? 49.321 -7.113 -60.030 1.00 51.50 91 LYS A N 1
ATOM 735 C CA . LYS A 1 91 ? 48.556 -6.408 -58.979 1.00 51.50 91 LYS A CA 1
ATOM 736 C C . LYS A 1 91 ? 48.572 -7.101 -57.615 1.00 51.50 91 LYS A C 1
ATOM 738 O O . LYS A 1 91 ? 48.318 -6.440 -56.611 1.00 51.50 91 LYS A O 1
ATOM 743 N N . ALA A 1 92 ? 48.841 -8.404 -57.558 1.00 51.91 92 ALA A N 1
ATOM 744 C CA . ALA A 1 92 ? 48.837 -9.162 -56.306 1.00 51.91 92 ALA A CA 1
ATOM 745 C C . ALA A 1 92 ? 50.104 -8.923 -55.462 1.00 51.91 92 ALA A C 1
ATOM 747 O O . ALA A 1 92 ? 50.088 -9.150 -54.254 1.00 51.91 92 ALA A O 1
ATOM 748 N N . GLU A 1 93 ? 51.184 -8.430 -56.077 1.00 48.28 93 GLU A N 1
ATOM 749 C CA . GLU A 1 93 ? 52.479 -8.227 -55.415 1.00 48.28 93 GLU A CA 1
ATOM 750 C C . GLU A 1 93 ? 52.527 -6.983 -54.506 1.00 48.28 93 GLU A C 1
ATOM 752 O O . GLU A 1 93 ? 53.376 -6.904 -53.619 1.00 48.28 93 GLU A O 1
ATOM 757 N N . LEU A 1 94 ? 51.602 -6.028 -54.678 1.00 50.44 94 LEU A N 1
ATOM 758 C CA . LEU A 1 94 ? 51.588 -4.748 -53.953 1.00 50.44 94 LEU A CA 1
ATOM 759 C C . LEU A 1 94 ? 50.753 -4.747 -52.663 1.00 50.44 94 LEU A C 1
ATOM 761 O O . LEU A 1 94 ? 50.852 -3.797 -51.888 1.00 50.44 94 LEU A O 1
ATOM 765 N N . ASP A 1 95 ? 49.943 -5.776 -52.413 1.00 58.47 95 ASP A N 1
ATOM 766 C CA . ASP A 1 95 ? 48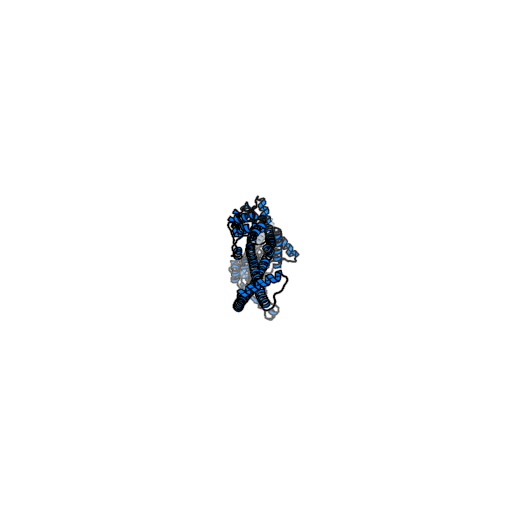.947 -5.758 -51.338 1.00 58.47 95 ASP A CA 1
ATOM 767 C C . ASP A 1 95 ? 49.260 -6.825 -50.268 1.00 58.47 95 ASP A C 1
ATOM 769 O O . ASP A 1 95 ? 49.528 -7.994 -50.558 1.00 58.47 95 ASP A O 1
ATOM 773 N N . SER A 1 96 ? 49.311 -6.401 -49.002 1.00 70.56 96 SER A N 1
ATOM 774 C CA . SER A 1 96 ? 49.771 -7.221 -47.871 1.00 70.56 96 SER A CA 1
ATOM 775 C C . SER A 1 96 ? 48.662 -7.401 -46.842 1.00 70.56 96 SER A C 1
ATOM 777 O O . SER A 1 96 ? 48.016 -6.440 -46.433 1.00 70.56 96 SER A O 1
ATOM 779 N N . ILE A 1 97 ? 48.467 -8.630 -46.362 1.00 76.38 97 ILE A N 1
ATOM 780 C CA . ILE A 1 97 ? 47.424 -8.966 -45.385 1.00 76.38 97 ILE A CA 1
ATOM 781 C C . ILE A 1 97 ? 48.011 -9.437 -44.047 1.00 76.38 97 ILE A C 1
ATOM 783 O O . ILE A 1 97 ? 49.109 -10.000 -44.016 1.00 76.38 97 ILE A O 1
ATOM 787 N N . PRO A 1 98 ? 47.303 -9.235 -42.920 1.00 81.44 98 PRO A N 1
ATOM 788 C CA . PRO A 1 98 ? 47.725 -9.752 -41.622 1.00 81.44 98 PRO A CA 1
ATOM 789 C C . PRO A 1 98 ? 47.870 -11.278 -41.660 1.00 81.44 98 PRO A C 1
ATOM 791 O O . PRO A 1 98 ? 46.924 -11.988 -42.003 1.00 81.44 98 PRO A O 1
ATOM 794 N N . SER A 1 99 ? 49.041 -11.790 -41.280 1.00 81.25 99 SER A N 1
ATOM 795 C CA . SER A 1 99 ? 49.308 -13.238 -41.209 1.00 81.25 99 SER A CA 1
ATOM 796 C C . SER A 1 99 ? 48.439 -13.954 -40.170 1.00 81.25 99 SER A C 1
ATOM 798 O O . SER A 1 99 ? 48.072 -15.107 -40.364 1.00 81.25 99 SER A O 1
ATOM 800 N N . ASP A 1 100 ? 48.072 -13.244 -39.105 1.00 84.62 100 ASP A N 1
ATOM 801 C CA . ASP A 1 100 ? 47.134 -13.668 -38.065 1.00 84.62 100 ASP A CA 1
ATOM 802 C C . ASP A 1 100 ? 45.898 -12.761 -38.109 1.00 84.62 100 ASP A C 1
ATOM 804 O O . ASP A 1 100 ? 45.860 -11.676 -37.515 1.00 84.62 100 ASP A O 1
ATOM 808 N N . THR A 1 101 ? 44.902 -13.196 -38.880 1.00 80.38 101 THR A N 1
ATOM 809 C CA . THR A 1 101 ? 43.666 -12.446 -39.127 1.00 80.38 101 THR A CA 1
ATOM 810 C C . THR A 1 101 ? 42.786 -12.353 -37.880 1.00 80.38 101 THR A C 1
ATOM 812 O O . THR A 1 101 ? 42.094 -11.352 -37.690 1.00 80.38 101 THR A O 1
ATOM 815 N N . GLU A 1 102 ? 42.819 -13.359 -37.004 1.00 83.81 102 GLU A N 1
ATOM 816 C CA . GLU A 1 102 ? 42.018 -13.368 -35.779 1.00 83.81 102 GLU A CA 1
ATOM 817 C C . GLU A 1 102 ? 42.553 -12.343 -34.777 1.00 83.81 102 GLU A C 1
ATOM 819 O O . GLU A 1 102 ? 41.792 -11.529 -34.246 1.00 83.81 102 GLU A O 1
ATOM 824 N N . LYS A 1 103 ? 43.875 -12.292 -34.595 1.00 86.06 103 LYS A N 1
ATOM 825 C CA . LYS A 1 103 ? 44.528 -11.267 -33.779 1.00 86.06 103 LYS A CA 1
ATOM 826 C C . LYS A 1 103 ? 44.299 -9.862 -34.322 1.00 86.06 103 LYS A C 1
ATOM 828 O O . LYS A 1 103 ? 43.951 -8.969 -33.549 1.00 86.06 103 LYS A O 1
ATOM 833 N N . TYR A 1 104 ? 44.431 -9.668 -35.634 1.00 84.75 104 TYR A N 1
ATOM 834 C CA . TYR A 1 104 ? 44.159 -8.375 -36.266 1.00 84.75 104 TYR A CA 1
ATOM 835 C C . TYR A 1 104 ? 42.712 -7.922 -36.018 1.00 84.75 104 TYR A C 1
ATOM 837 O O . TYR A 1 104 ? 42.476 -6.802 -35.565 1.00 84.75 104 TYR A O 1
ATOM 845 N N . LYS A 1 105 ? 41.738 -8.826 -36.192 1.00 85.25 105 LYS A N 1
ATOM 846 C CA . LYS A 1 105 ? 40.317 -8.564 -35.916 1.00 85.25 105 LYS A CA 1
ATOM 847 C C . LYS A 1 105 ? 40.051 -8.262 -34.437 1.00 85.25 105 LYS A C 1
ATOM 849 O O . LYS A 1 105 ? 39.241 -7.392 -34.118 1.00 85.25 105 LYS A O 1
ATOM 854 N N . ASN A 1 106 ? 40.736 -8.938 -33.518 1.00 86.69 106 ASN A N 1
ATOM 855 C CA . ASN A 1 106 ? 40.620 -8.676 -32.082 1.00 86.69 106 ASN A CA 1
ATOM 856 C C . ASN A 1 106 ? 41.157 -7.288 -31.703 1.00 86.69 106 ASN A C 1
ATOM 858 O O . ASN A 1 106 ? 40.505 -6.565 -30.944 1.00 86.69 106 ASN A O 1
ATOM 862 N N . ILE A 1 107 ? 42.294 -6.879 -32.272 1.00 85.25 107 ILE A N 1
ATOM 863 C CA . ILE A 1 107 ? 42.861 -5.533 -32.097 1.00 85.25 107 ILE A CA 1
ATOM 864 C C . ILE A 1 107 ? 41.922 -4.476 -32.684 1.00 85.25 107 ILE A C 1
ATOM 866 O O . ILE A 1 107 ? 41.601 -3.506 -31.996 1.00 85.25 107 ILE A O 1
ATOM 870 N N . GLN A 1 108 ? 41.409 -4.704 -33.896 1.00 83.06 108 GLN A N 1
ATOM 871 C CA . GLN A 1 108 ? 40.421 -3.847 -34.551 1.00 83.06 108 GLN A CA 1
ATOM 872 C C . GLN A 1 108 ? 39.178 -3.639 -33.673 1.00 83.06 108 GLN A C 1
ATOM 874 O O . GLN A 1 108 ? 38.761 -2.506 -33.430 1.00 83.06 108 GLN A O 1
ATOM 879 N N . ASN A 1 109 ? 38.616 -4.719 -33.125 1.00 83.31 109 ASN A N 1
ATOM 880 C CA . ASN A 1 109 ? 37.449 -4.655 -32.245 1.00 83.31 109 ASN A CA 1
ATOM 881 C C . ASN A 1 109 ? 37.742 -3.915 -30.933 1.00 83.31 109 ASN A C 1
ATOM 883 O O . ASN A 1 109 ? 36.913 -3.128 -30.469 1.00 83.31 109 ASN A O 1
ATOM 887 N N . ARG A 1 110 ? 38.915 -4.147 -30.330 1.00 86.69 110 ARG A N 1
ATOM 888 C CA . ARG A 1 110 ? 39.337 -3.474 -29.094 1.00 86.69 110 ARG A CA 1
ATOM 889 C C . ARG A 1 110 ? 39.494 -1.969 -29.309 1.00 86.69 110 ARG A C 1
ATOM 891 O O . ARG A 1 110 ? 38.901 -1.201 -28.555 1.00 86.69 110 ARG A O 1
ATOM 898 N N . ILE A 1 111 ? 40.227 -1.562 -30.344 1.00 81.56 111 ILE A N 1
ATOM 899 C CA . ILE A 1 111 ? 40.460 -0.147 -30.669 1.00 81.56 111 ILE A CA 1
ATOM 900 C C . ILE A 1 111 ? 39.146 0.530 -31.076 1.00 81.56 111 ILE A C 1
ATOM 902 O O . ILE A 1 111 ? 38.872 1.638 -30.626 1.00 81.56 111 ILE A O 1
ATOM 906 N N . SER A 1 112 ? 38.276 -0.156 -31.830 1.00 79.12 112 SER A N 1
ATOM 907 C CA . SER A 1 112 ? 36.952 0.371 -32.187 1.00 79.12 112 SER A CA 1
ATOM 908 C C . SER A 1 112 ? 36.107 0.638 -30.940 1.00 79.12 112 SER A C 1
ATOM 910 O O . SER A 1 112 ? 35.464 1.678 -30.833 1.00 79.12 112 SER A O 1
ATOM 912 N N . LYS A 1 113 ? 36.134 -0.273 -29.960 1.00 77.31 113 LYS A N 1
ATOM 913 C CA . LYS A 1 113 ? 35.421 -0.109 -28.689 1.00 77.31 113 LYS A CA 1
ATOM 914 C C . LYS A 1 113 ? 36.007 1.019 -27.834 1.00 77.31 113 LYS A C 1
ATOM 916 O O . LYS A 1 113 ? 35.243 1.766 -27.231 1.00 77.31 113 LYS A O 1
ATOM 921 N N . GLU A 1 114 ? 37.332 1.147 -27.792 1.00 77.38 114 GLU A N 1
ATOM 922 C CA . GLU A 1 114 ? 38.034 2.233 -27.100 1.00 77.38 114 GLU A CA 1
ATOM 923 C C . GLU A 1 114 ? 37.666 3.595 -27.702 1.00 77.38 114 GLU A C 1
ATOM 925 O O . GLU A 1 114 ? 37.173 4.462 -26.984 1.00 77.38 114 GLU A O 1
ATOM 930 N N . MET A 1 115 ? 37.799 3.762 -29.019 1.00 73.12 115 MET A N 1
ATOM 931 C CA . MET A 1 115 ? 37.487 5.017 -29.713 1.00 73.12 115 MET A CA 1
ATOM 932 C C . MET A 1 115 ? 35.998 5.377 -29.613 1.00 73.12 115 MET A C 1
ATOM 934 O O . MET A 1 115 ? 35.661 6.505 -29.262 1.00 73.12 115 MET A O 1
ATOM 938 N N . LYS A 1 116 ? 35.089 4.404 -29.779 1.00 68.56 116 LYS A N 1
ATOM 939 C CA . LYS A 1 116 ? 33.642 4.615 -29.569 1.00 68.56 116 LYS A CA 1
ATOM 940 C C . LYS A 1 116 ? 33.282 4.989 -28.129 1.00 68.56 116 LYS A C 1
ATOM 942 O O . LYS A 1 116 ? 32.241 5.595 -27.913 1.00 68.56 116 LYS A O 1
ATOM 947 N N . SER A 1 117 ? 34.101 4.629 -27.138 1.00 66.06 117 SER A N 1
ATOM 948 C CA . SER A 1 117 ? 33.866 5.005 -25.736 1.00 66.06 117 SER A CA 1
ATOM 949 C C . SER A 1 117 ? 34.310 6.431 -25.393 1.00 66.06 117 SER A C 1
ATOM 951 O O . SER A 1 117 ? 33.884 6.965 -24.371 1.00 66.06 117 SER A O 1
ATOM 953 N N . GLN A 1 118 ? 35.138 7.057 -26.238 1.00 67.62 118 GLN A N 1
ATOM 954 C CA . GLN A 1 118 ? 35.629 8.423 -26.031 1.00 67.62 118 GLN A CA 1
ATOM 955 C C . GLN A 1 118 ? 34.602 9.491 -26.443 1.00 67.62 118 GLN A C 1
ATOM 957 O O . GLN A 1 118 ? 34.657 10.608 -25.929 1.00 67.62 118 GLN A O 1
ATOM 962 N N . ILE A 1 119 ? 33.625 9.144 -27.294 1.00 66.75 119 ILE A N 1
ATOM 963 C CA . ILE A 1 119 ? 32.513 10.023 -27.678 1.00 66.75 119 ILE A CA 1
ATOM 964 C C . ILE A 1 119 ? 31.176 9.404 -27.281 1.00 66.75 119 ILE A C 1
ATOM 966 O O . ILE A 1 119 ? 30.756 8.366 -27.785 1.00 66.75 119 ILE A O 1
ATOM 970 N N . ASP A 1 120 ? 30.458 10.099 -26.403 1.00 74.25 120 ASP A N 1
ATOM 971 C CA . ASP A 1 120 ? 29.052 9.817 -26.143 1.00 74.25 120 ASP A CA 1
ATOM 972 C C . ASP A 1 120 ? 28.214 10.459 -27.256 1.00 74.25 120 ASP A C 1
ATOM 974 O O . ASP A 1 120 ? 27.924 11.655 -27.220 1.00 74.25 120 ASP A O 1
ATOM 978 N N . ALA A 1 121 ? 27.809 9.652 -28.240 1.00 73.12 121 ALA A N 1
ATOM 979 C CA . ALA A 1 121 ? 26.990 10.093 -29.371 1.00 73.12 121 ALA A CA 1
ATOM 980 C C . ALA A 1 121 ? 25.697 10.811 -28.936 1.00 73.12 121 ALA A C 1
ATOM 982 O O . ALA A 1 121 ? 25.209 11.700 -29.630 1.00 73.12 121 ALA A O 1
ATOM 983 N N . THR A 1 122 ? 25.145 10.471 -27.764 1.00 78.06 122 THR A N 1
ATOM 984 C CA . THR A 1 122 ? 23.951 11.143 -27.228 1.00 78.06 122 THR A CA 1
ATOM 985 C C . THR A 1 122 ? 24.294 12.525 -26.686 1.00 78.06 122 THR A C 1
ATOM 987 O O . THR A 1 122 ? 23.518 13.468 -26.858 1.00 78.06 122 THR A O 1
ATOM 990 N N . LYS A 1 123 ? 25.446 12.664 -26.026 1.00 83.50 123 LYS A N 1
ATOM 991 C CA . LYS A 1 123 ? 25.958 13.954 -25.551 1.00 83.50 123 LYS A CA 1
ATOM 992 C C . LYS A 1 123 ? 26.325 14.865 -26.721 1.00 83.50 123 LYS A C 1
ATOM 994 O O . LYS A 1 123 ? 25.973 16.041 -26.691 1.00 83.50 123 LYS A O 1
ATOM 999 N N . GLU A 1 124 ? 26.948 14.310 -27.753 1.00 81.69 124 GLU A N 1
ATOM 1000 C CA . GLU A 1 124 ? 27.356 15.049 -28.945 1.00 81.69 124 GLU A CA 1
ATOM 1001 C C . GLU A 1 124 ? 26.149 15.515 -29.765 1.00 81.69 124 GLU A C 1
ATOM 1003 O O . GLU A 1 124 ? 26.031 16.699 -30.070 1.00 81.69 124 GLU A O 1
ATOM 1008 N N . ALA A 1 125 ? 25.158 14.640 -29.975 1.00 82.81 125 ALA A N 1
ATOM 1009 C CA . ALA A 1 125 ? 23.890 15.028 -30.593 1.00 82.81 125 ALA A CA 1
ATOM 1010 C C . ALA A 1 125 ? 23.188 16.152 -29.812 1.00 82.81 125 ALA A C 1
ATOM 1012 O O . ALA A 1 125 ? 22.579 17.035 -30.410 1.00 82.81 125 ALA A O 1
ATOM 1013 N N . ARG A 1 126 ? 23.267 16.154 -28.471 1.00 84.19 126 ARG A N 1
ATOM 1014 C CA . ARG A 1 126 ? 22.699 17.232 -27.639 1.00 84.19 126 ARG A CA 1
ATOM 1015 C C . ARG A 1 126 ? 23.455 18.551 -27.787 1.00 84.19 126 ARG A C 1
ATOM 1017 O O . ARG A 1 126 ? 22.792 19.583 -27.788 1.00 84.19 126 ARG A O 1
ATOM 1024 N N . ARG A 1 127 ? 24.786 18.523 -27.917 1.00 86.25 127 ARG A N 1
ATOM 1025 C CA . ARG A 1 127 ? 25.610 19.715 -28.182 1.00 86.25 127 ARG A CA 1
ATOM 1026 C C . ARG A 1 127 ? 25.241 20.335 -29.533 1.00 86.25 127 ARG A C 1
ATOM 1028 O O . ARG A 1 127 ? 24.871 21.501 -29.573 1.00 86.25 127 ARG A O 1
ATOM 1035 N N . ILE A 1 128 ? 25.240 19.532 -30.600 1.00 84.56 128 ILE A N 1
ATOM 1036 C CA . ILE A 1 128 ? 24.885 19.972 -31.962 1.00 84.56 128 ILE A CA 1
ATOM 1037 C C . ILE A 1 128 ? 23.445 20.513 -31.998 1.00 84.56 128 ILE A C 1
ATOM 1039 O O . ILE A 1 128 ? 23.172 21.561 -32.575 1.00 84.56 128 ILE A O 1
ATOM 1043 N N . TYR A 1 129 ? 22.509 19.845 -31.317 1.00 88.38 129 TYR A N 1
ATOM 1044 C CA . TYR A 1 129 ? 21.119 20.301 -31.246 1.00 88.38 129 TYR A CA 1
ATOM 1045 C C . TYR A 1 129 ? 20.966 21.664 -30.557 1.00 88.38 129 TYR A C 1
ATOM 1047 O O . TYR A 1 129 ? 20.148 22.475 -30.989 1.00 88.38 129 TYR A O 1
ATOM 1055 N N . GLN A 1 130 ? 21.764 21.940 -29.520 1.00 86.88 130 GLN A N 1
ATOM 1056 C CA . GLN A 1 130 ? 21.805 23.257 -28.875 1.00 86.88 130 GLN A CA 1
ATOM 1057 C C . GLN A 1 130 ? 22.394 24.333 -29.795 1.00 86.88 130 GLN A C 1
ATOM 1059 O O . GLN A 1 130 ? 21.897 25.456 -29.804 1.00 86.88 130 GLN A O 1
ATOM 1064 N N . GLU A 1 131 ? 23.405 23.997 -30.598 1.00 86.56 131 GLU A N 1
ATOM 1065 C CA . GLU A 1 131 ? 23.990 24.909 -31.594 1.00 86.56 131 GLU A CA 1
ATOM 1066 C C . GLU A 1 131 ? 22.993 25.280 -32.698 1.00 86.56 131 GLU A C 1
ATOM 1068 O O . GLU A 1 131 ? 22.978 26.421 -33.156 1.00 86.56 131 GLU A O 1
ATOM 1073 N N . TYR A 1 132 ? 22.074 24.372 -33.037 1.00 85.75 132 TYR A N 1
ATOM 1074 C CA . TYR A 1 132 ? 20.924 24.651 -33.906 1.00 85.75 132 TYR A CA 1
ATOM 1075 C C . TYR A 1 132 ? 19.788 25.435 -33.224 1.00 85.75 132 TYR A C 1
ATOM 1077 O O . TYR A 1 132 ? 18.713 25.598 -33.802 1.00 85.75 132 TYR A O 1
ATOM 1085 N N . GLY A 1 133 ? 20.000 25.936 -32.003 1.00 83.12 133 GLY A N 1
ATOM 1086 C CA . GLY A 1 133 ? 18.998 26.680 -31.232 1.00 83.12 133 GLY A CA 1
ATOM 1087 C C . GLY A 1 133 ? 17.876 25.799 -30.674 1.00 83.12 133 GLY A C 1
ATOM 1088 O O . GLY A 1 133 ? 16.820 26.298 -30.287 1.00 83.12 133 GLY A O 1
ATOM 1089 N N . GLY A 1 134 ? 18.077 24.480 -30.662 1.00 83.62 134 GLY A N 1
ATOM 1090 C CA . GLY A 1 134 ? 17.133 23.506 -30.146 1.00 83.62 134 GLY A CA 1
ATOM 1091 C C . GLY A 1 134 ? 17.150 23.424 -28.621 1.00 83.62 134 GLY A C 1
ATOM 1092 O O . GLY A 1 134 ? 18.194 23.281 -27.988 1.00 83.62 134 GLY A O 1
ATOM 1093 N N . GLU A 1 135 ? 15.964 23.424 -28.018 1.00 85.56 135 GLU A N 1
ATOM 1094 C CA . GLU A 1 135 ? 15.782 23.255 -26.577 1.00 85.56 135 GLU A CA 1
ATOM 1095 C C . GLU A 1 135 ? 14.964 21.995 -26.272 1.00 85.56 135 GLU A C 1
ATOM 1097 O O . GLU A 1 135 ? 14.302 21.415 -27.142 1.00 85.56 135 GLU A O 1
ATOM 1102 N N . TRP A 1 136 ? 15.018 21.543 -25.018 1.00 80.06 136 TRP A N 1
ATOM 1103 C CA . TRP A 1 136 ? 14.192 20.446 -24.521 1.00 80.06 136 TRP A CA 1
ATOM 1104 C C . TRP A 1 136 ? 13.023 21.008 -23.729 1.00 80.06 136 TRP A C 1
ATOM 1106 O O . TRP A 1 136 ? 13.207 21.610 -22.672 1.00 80.06 136 TRP A O 1
ATOM 1116 N N . LYS A 1 137 ? 11.805 20.759 -24.205 1.00 85.50 137 LYS A N 1
ATOM 1117 C CA . LYS A 1 137 ? 10.594 21.136 -23.483 1.00 85.50 137 LYS A CA 1
ATOM 1118 C C . LYS A 1 137 ? 10.149 19.989 -22.584 1.00 85.50 137 LYS A C 1
ATOM 1120 O O . LYS A 1 137 ? 10.033 18.845 -23.027 1.00 85.50 137 LYS A O 1
ATOM 1125 N N . ILE A 1 138 ? 9.871 20.298 -21.318 1.00 84.44 138 ILE A N 1
ATOM 1126 C CA . ILE A 1 138 ? 9.213 19.367 -20.396 1.00 84.44 138 ILE A CA 1
ATOM 1127 C C . ILE A 1 138 ? 7.748 19.247 -20.812 1.00 84.44 138 ILE A C 1
ATOM 1129 O O . ILE A 1 138 ? 7.052 20.251 -20.955 1.00 84.44 138 ILE A O 1
ATOM 1133 N N . MET A 1 139 ? 7.276 18.015 -20.993 1.00 82.94 139 MET A N 1
ATOM 1134 C CA . MET A 1 139 ? 5.873 17.750 -21.293 1.00 82.94 139 MET A CA 1
ATOM 1135 C C . MET A 1 139 ? 4.989 18.240 -20.143 1.00 82.94 139 MET A C 1
ATOM 1137 O O . MET A 1 139 ? 5.229 17.921 -18.973 1.00 82.94 139 MET A O 1
ATOM 1141 N N . SER A 1 140 ? 3.923 18.951 -20.484 1.00 87.75 140 SER A N 1
ATOM 1142 C CA . SER A 1 140 ? 2.770 19.153 -19.613 1.00 87.75 140 SER A CA 1
ATOM 1143 C C . SER A 1 140 ? 2.085 17.819 -19.311 1.00 87.75 140 SER A C 1
ATOM 1145 O O . SER A 1 140 ? 2.293 16.810 -19.986 1.00 87.75 140 SER A O 1
ATOM 1147 N N . GLU A 1 141 ? 1.248 17.789 -18.280 1.00 85.56 141 GLU A N 1
ATOM 1148 C CA . GLU A 1 141 ? 0.513 16.576 -17.928 1.00 85.56 141 GLU A CA 1
ATOM 1149 C C . GLU A 1 141 ? -0.409 16.096 -19.054 1.00 85.56 141 GLU A C 1
ATOM 1151 O O . GLU A 1 141 ? -0.405 14.910 -19.373 1.00 85.56 141 GLU A O 1
ATOM 1156 N N . GLN A 1 142 ? -1.121 17.017 -19.712 1.00 86.81 142 GLN A N 1
ATOM 1157 C CA . GLN A 1 142 ? -1.996 16.676 -20.832 1.00 86.81 142 GLN A CA 1
ATOM 1158 C C . GLN A 1 142 ? -1.209 16.078 -22.004 1.00 86.81 142 GLN A C 1
ATOM 1160 O O . GLN A 1 142 ? -1.656 15.110 -22.612 1.00 86.81 142 GLN A O 1
ATOM 1165 N N . GLU A 1 143 ? -0.013 16.598 -22.294 1.00 86.31 143 GLU A N 1
ATOM 1166 C CA . GLU A 1 143 ? 0.869 16.027 -23.321 1.00 86.31 143 GLU A CA 1
ATOM 1167 C C . GLU A 1 143 ? 1.323 14.605 -22.945 1.00 86.31 143 GLU A C 1
ATOM 1169 O O . GLU A 1 143 ? 1.326 13.724 -23.802 1.00 86.31 143 GLU A O 1
ATOM 1174 N N . LYS A 1 144 ? 1.630 14.338 -21.665 1.00 85.62 144 LYS A N 1
ATOM 1175 C CA . LYS A 1 144 ? 1.985 12.984 -21.190 1.00 85.62 144 LYS A CA 1
ATOM 1176 C C . LYS A 1 144 ? 0.812 12.005 -21.292 1.00 85.62 144 LYS A C 1
ATOM 1178 O O . LYS A 1 144 ? 1.036 10.842 -21.629 1.00 85.62 144 LYS A O 1
ATOM 1183 N N . ILE A 1 145 ? -0.411 12.460 -21.003 1.00 85.88 145 ILE A N 1
ATOM 1184 C CA . ILE A 1 145 ? -1.639 11.661 -21.147 1.00 85.88 145 ILE A CA 1
ATOM 1185 C C . ILE A 1 145 ? -1.885 11.349 -22.626 1.00 85.88 145 ILE A C 1
ATOM 1187 O O . ILE A 1 145 ? -2.038 10.185 -22.987 1.00 85.88 145 ILE A O 1
ATOM 1191 N N . ASN A 1 146 ? -1.849 12.364 -23.495 1.00 86.19 146 ASN A N 1
ATOM 1192 C CA . ASN A 1 146 ? -2.082 12.205 -24.935 1.00 86.19 146 ASN A CA 1
ATOM 1193 C C . ASN A 1 146 ? -1.045 11.281 -25.595 1.00 86.19 146 ASN A C 1
ATOM 1195 O O . ASN A 1 146 ? -1.376 10.530 -26.507 1.00 86.19 146 ASN A O 1
ATOM 1199 N N . ALA A 1 147 ? 0.202 11.301 -25.114 1.00 81.31 147 ALA A N 1
ATOM 1200 C CA . ALA A 1 147 ? 1.263 10.399 -25.558 1.00 81.31 147 ALA A CA 1
ATOM 1201 C C . ALA A 1 147 ? 1.150 8.969 -24.981 1.00 81.31 147 ALA A C 1
ATOM 1203 O O . ALA A 1 147 ? 1.971 8.106 -25.303 1.00 81.31 147 ALA A O 1
ATOM 1204 N N . GLY A 1 148 ? 0.171 8.702 -24.108 1.00 84.12 148 GLY A N 1
ATOM 1205 C CA . GLY A 1 148 ? -0.015 7.406 -23.451 1.00 84.12 148 GLY A CA 1
ATOM 1206 C C . GLY A 1 148 ? 1.125 7.033 -22.497 1.00 84.12 148 GLY A C 1
ATOM 1207 O O . GLY A 1 148 ? 1.410 5.850 -22.309 1.00 84.12 148 GLY A O 1
ATOM 1208 N N . LEU A 1 149 ? 1.822 8.028 -21.935 1.00 85.75 149 LEU A N 1
ATOM 1209 C CA . LEU A 1 149 ? 2.929 7.822 -20.995 1.00 85.75 149 LEU A CA 1
ATOM 1210 C C . LEU A 1 149 ? 2.434 7.684 -19.556 1.00 85.75 149 LEU A C 1
ATOM 1212 O O . LEU A 1 149 ? 3.017 6.932 -18.772 1.00 85.75 149 LEU A O 1
ATOM 1216 N N . ILE A 1 150 ? 1.363 8.404 -19.217 1.00 87.56 150 ILE A N 1
ATOM 1217 C CA . ILE A 1 150 ? 0.730 8.375 -17.899 1.00 87.56 150 ILE A CA 1
ATOM 1218 C C . ILE A 1 150 ? -0.790 8.280 -18.027 1.00 87.56 150 ILE A C 1
ATOM 1220 O O . ILE A 1 150 ? -1.367 8.709 -19.024 1.00 87.56 150 ILE A O 1
ATOM 1224 N N . GLN A 1 151 ? -1.425 7.786 -16.974 1.00 88.62 151 GLN A N 1
ATOM 1225 C CA . GLN A 1 151 ? -2.863 7.858 -16.744 1.00 88.62 151 GLN A CA 1
ATOM 1226 C C . GLN A 1 151 ? -3.102 8.633 -15.452 1.00 88.62 151 GLN A C 1
ATOM 1228 O O . GLN A 1 151 ? -2.373 8.455 -14.477 1.00 88.62 151 GLN A O 1
ATOM 1233 N N . VAL A 1 152 ? -4.101 9.509 -15.456 1.00 88.81 152 VAL A N 1
ATOM 1234 C CA . VAL A 1 152 ? -4.462 10.327 -14.298 1.00 88.81 152 VAL A CA 1
ATOM 1235 C C . VAL A 1 152 ? -5.888 9.993 -13.903 1.00 88.81 152 VAL A C 1
ATOM 1237 O O . VAL A 1 152 ? -6.798 10.103 -14.719 1.00 88.81 152 VAL A O 1
ATOM 1240 N N . GLU A 1 153 ? -6.070 9.603 -12.649 1.00 90.25 153 GLU A N 1
ATOM 1241 C CA . GLU A 1 153 ? -7.371 9.281 -12.072 1.00 90.25 153 GLU A CA 1
ATOM 1242 C C . GLU A 1 153 ? -7.577 10.068 -10.781 1.00 90.25 153 GLU A C 1
ATOM 1244 O O . GLU A 1 153 ? -6.626 10.385 -10.063 1.00 90.25 153 GLU A O 1
ATOM 1249 N N . T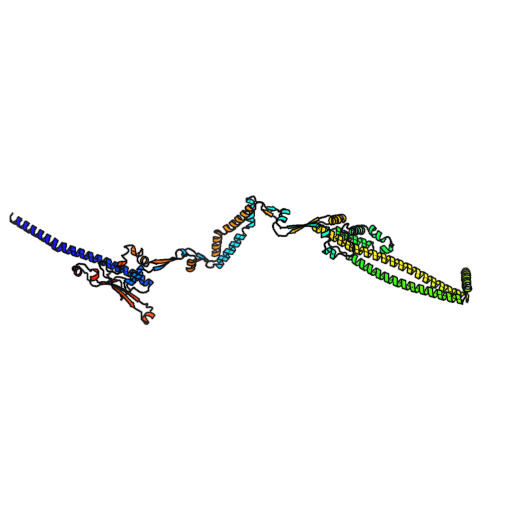YR A 1 154 ? -8.833 10.402 -10.497 1.00 90.81 154 TYR A N 1
ATOM 1250 C CA . TYR A 1 154 ? -9.226 11.112 -9.288 1.00 90.81 154 TYR A CA 1
ATOM 1251 C C . TYR A 1 154 ? -10.088 10.193 -8.438 1.00 90.81 154 TYR A C 1
ATOM 1253 O O . TYR A 1 154 ? -11.100 9.682 -8.915 1.00 90.81 154 TYR A O 1
ATOM 1261 N N . PHE A 1 155 ? -9.697 10.024 -7.182 1.00 92.75 155 PHE A N 1
ATOM 1262 C CA . PHE A 1 155 ? -10.420 9.223 -6.203 1.00 92.75 155 PHE A CA 1
ATOM 1263 C C . PHE A 1 155 ? -10.821 10.093 -5.024 1.00 92.75 155 PHE A C 1
ATOM 1265 O O . PHE A 1 155 ? -10.049 10.954 -4.599 1.00 92.75 155 PHE A O 1
ATOM 1272 N N . ASP A 1 156 ? -12.001 9.858 -4.465 1.00 93.75 156 ASP A N 1
ATOM 1273 C CA . ASP A 1 156 ? -12.390 10.523 -3.228 1.00 93.75 156 ASP A CA 1
ATOM 1274 C C . ASP A 1 156 ? -11.531 9.977 -2.071 1.00 93.75 156 ASP A C 1
ATOM 1276 O O . ASP A 1 156 ? -11.286 8.770 -1.960 1.00 93.75 156 ASP A O 1
ATOM 1280 N N . ALA A 1 157 ? -11.042 10.859 -1.194 1.00 93.12 157 ALA A N 1
ATOM 1281 C CA . ALA A 1 157 ? -10.183 10.472 -0.070 1.00 93.12 157 ALA A CA 1
ATOM 1282 C C . ALA A 1 157 ? -10.853 9.432 0.849 1.00 93.12 157 ALA A C 1
ATOM 1284 O O . ALA A 1 157 ? -10.174 8.583 1.443 1.00 93.12 157 ALA A O 1
ATOM 1285 N N . ILE A 1 158 ? -12.186 9.466 0.931 1.00 94.75 158 ILE A N 1
ATOM 1286 C CA . ILE A 1 158 ? -12.992 8.488 1.655 1.00 94.75 158 ILE A CA 1
ATOM 1287 C C . ILE A 1 158 ? -12.879 7.082 1.064 1.00 94.75 158 ILE A C 1
ATOM 1289 O O . ILE A 1 158 ? -12.706 6.136 1.828 1.00 94.75 158 ILE A O 1
ATOM 1293 N N . ASP A 1 159 ? -12.893 6.939 -0.261 1.00 93.19 159 ASP A N 1
ATOM 1294 C CA . ASP A 1 159 ? -12.830 5.639 -0.937 1.00 93.19 159 ASP A CA 1
ATOM 1295 C C . ASP A 1 159 ? -11.440 5.013 -0.819 1.00 93.19 159 ASP A C 1
ATOM 1297 O O . ASP A 1 159 ? -11.298 3.795 -0.686 1.00 93.19 159 ASP A O 1
ATOM 1301 N N . LEU A 1 160 ? -10.402 5.852 -0.813 1.00 93.06 160 LEU A N 1
ATOM 1302 C CA . LEU A 1 160 ? -9.027 5.412 -0.585 1.00 93.06 160 LEU A CA 1
ATOM 1303 C C . LEU A 1 160 ? -8.815 4.956 0.861 1.00 93.06 160 LEU A C 1
ATOM 1305 O O . LEU A 1 160 ? -8.212 3.900 1.089 1.00 93.06 160 LEU A O 1
ATOM 1309 N N . SER A 1 161 ? -9.367 5.706 1.820 1.00 93.25 161 SER A N 1
ATOM 1310 C CA . SER A 1 161 ? -9.318 5.366 3.244 1.00 93.25 161 SER A CA 1
ATOM 1311 C C . SER A 1 161 ? -10.103 4.081 3.522 1.00 93.25 161 SER A C 1
ATOM 1313 O O . SER A 1 161 ? -9.562 3.095 4.015 1.00 93.25 161 SER A O 1
ATOM 1315 N N . PHE A 1 162 ? -11.378 4.043 3.144 1.00 94.69 162 PHE A N 1
ATOM 1316 C CA . PHE A 1 162 ? -12.297 2.940 3.427 1.00 94.69 162 PHE A CA 1
ATOM 1317 C C . PHE A 1 162 ? -12.452 2.009 2.226 1.00 94.69 162 PHE A C 1
ATOM 1319 O O . PHE A 1 162 ? -13.555 1.617 1.848 1.00 94.69 162 PHE A O 1
ATOM 1326 N N . ASN A 1 163 ? -11.324 1.613 1.640 1.00 92.94 163 ASN A N 1
ATOM 1327 C CA . ASN A 1 163 ? -11.317 0.694 0.512 1.00 92.94 163 ASN A CA 1
ATOM 1328 C C . ASN A 1 163 ? -11.821 -0.713 0.898 1.00 92.94 163 ASN A C 1
ATOM 1330 O O . ASN A 1 163 ? -11.894 -1.105 2.068 1.00 92.94 163 ASN A O 1
ATOM 1334 N N . LYS A 1 164 ? -12.115 -1.528 -0.120 1.00 91.31 164 LYS A N 1
ATOM 1335 C CA . LYS A 1 164 ? -12.660 -2.885 0.045 1.00 91.31 164 LYS A CA 1
ATOM 1336 C C . LYS A 1 164 ? -11.813 -3.787 0.955 1.00 91.31 164 LYS A C 1
ATOM 1338 O O . LYS A 1 164 ? -12.375 -4.552 1.734 1.00 91.31 164 LYS A O 1
ATOM 1343 N N . ASN A 1 165 ? -10.484 -3.705 0.873 1.00 92.44 165 ASN A N 1
ATOM 1344 C CA . ASN A 1 165 ? -9.576 -4.523 1.688 1.00 92.44 165 ASN A CA 1
ATOM 1345 C C . ASN A 1 165 ? -9.666 -4.135 3.171 1.00 92.44 165 ASN A C 1
ATOM 1347 O O . ASN A 1 165 ? -9.726 -5.005 4.040 1.00 92.44 165 ASN A O 1
ATOM 1351 N N . TYR A 1 166 ? -9.733 -2.834 3.466 1.00 93.19 166 TYR A N 1
ATOM 1352 C CA . TYR A 1 166 ? -9.938 -2.356 4.830 1.00 93.19 166 TYR A CA 1
ATOM 1353 C C . TYR A 1 166 ? -11.296 -2.800 5.387 1.00 93.19 166 TYR A C 1
ATOM 1355 O O . TYR A 1 166 ? -11.362 -3.417 6.453 1.00 93.19 166 TYR A O 1
ATOM 1363 N N . LEU A 1 167 ? -12.373 -2.562 4.634 1.00 92.06 167 LEU A N 1
ATOM 1364 C CA . LEU A 1 167 ? -13.734 -2.899 5.055 1.00 92.06 167 LEU A CA 1
ATOM 1365 C C . LEU A 1 167 ? -13.932 -4.402 5.315 1.00 92.06 167 LEU A C 1
ATOM 1367 O O . LEU A 1 167 ? -14.715 -4.761 6.188 1.00 92.06 167 LEU A O 1
ATOM 1371 N N . GLN A 1 168 ? -13.200 -5.282 4.625 1.00 91.25 168 GLN A N 1
ATOM 1372 C CA . GLN A 1 168 ? -13.233 -6.732 4.872 1.00 91.25 168 GLN A CA 1
ATOM 1373 C C . GLN A 1 168 ? -12.611 -7.150 6.213 1.00 91.25 168 GLN A C 1
ATOM 1375 O O . GLN A 1 168 ? -13.010 -8.166 6.778 1.00 91.25 168 GLN A O 1
ATOM 1380 N N . LYS A 1 169 ? -11.628 -6.397 6.721 1.00 90.94 169 LYS A N 1
ATOM 1381 C CA . LYS A 1 169 ? -10.935 -6.683 7.993 1.00 90.94 169 LYS A CA 1
ATOM 1382 C C . LYS A 1 169 ? -11.574 -5.974 9.186 1.00 90.94 169 LYS A C 1
ATOM 1384 O O . LYS A 1 169 ? -11.297 -6.321 10.333 1.00 90.94 169 LYS A O 1
ATOM 1389 N N . ARG A 1 170 ? -12.397 -4.961 8.915 1.00 90.88 170 ARG A N 1
ATOM 1390 C CA . ARG A 1 170 ? -13.099 -4.151 9.907 1.00 90.88 170 ARG A CA 1
ATOM 1391 C C . ARG A 1 170 ? -14.105 -4.986 10.702 1.00 90.88 170 ARG A C 1
ATOM 1393 O O . ARG A 1 170 ? -14.789 -5.851 10.160 1.00 90.88 170 ARG A O 1
ATOM 1400 N N . ASN A 1 171 ? -14.257 -4.685 11.992 1.00 87.94 171 ASN A N 1
ATOM 1401 C CA . ASN A 1 171 ? -15.307 -5.289 12.807 1.00 87.94 171 ASN A CA 1
ATOM 1402 C C . ASN A 1 171 ? -16.700 -4.886 12.287 1.00 87.94 171 ASN A C 1
ATOM 1404 O O . ASN A 1 171 ? -17.109 -3.731 12.413 1.00 87.94 171 ASN A O 1
ATOM 1408 N N . VAL A 1 172 ? -17.444 -5.858 11.751 1.00 81.94 172 VAL A N 1
ATOM 1409 C CA . VAL A 1 172 ? -18.773 -5.663 11.142 1.00 81.94 172 VAL A CA 1
ATOM 1410 C C . VAL A 1 172 ? -19.809 -5.142 12.146 1.00 81.94 172 VAL A C 1
ATOM 1412 O O . VAL A 1 172 ? -20.736 -4.432 11.769 1.00 81.94 172 VAL A O 1
ATOM 1415 N N . ASN A 1 173 ? -19.640 -5.441 13.437 1.00 83.88 173 ASN A N 1
ATOM 1416 C CA . ASN A 1 173 ? -20.580 -5.020 14.479 1.00 83.88 173 ASN A CA 1
ATOM 1417 C C . ASN A 1 173 ? -20.368 -3.570 14.944 1.00 83.88 173 ASN A C 1
ATOM 1419 O O . ASN A 1 173 ? -21.200 -3.035 15.677 1.00 83.88 173 ASN A O 1
ATOM 1423 N N . ALA A 1 174 ? -19.253 -2.938 14.567 1.00 87.38 174 ALA A N 1
ATOM 1424 C CA . ALA A 1 174 ? -18.971 -1.556 14.924 1.00 87.38 174 ALA A CA 1
ATOM 1425 C C . ALA A 1 174 ? -19.658 -0.604 13.941 1.00 87.38 174 ALA A C 1
ATOM 1427 O O . ALA A 1 174 ? -19.559 -0.770 12.723 1.00 87.38 174 ALA A O 1
ATOM 1428 N N . LYS A 1 175 ? -20.312 0.440 14.454 1.00 86.06 175 LYS A N 1
ATOM 1429 C CA . LYS A 1 175 ? -20.976 1.434 13.599 1.00 86.06 175 LYS A CA 1
A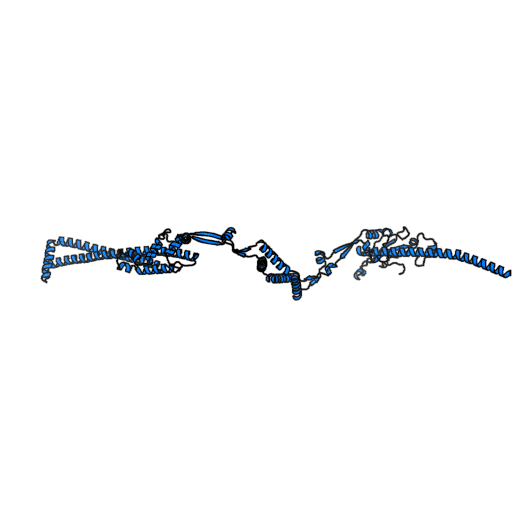TOM 1430 C C . LYS A 1 175 ? -19.931 2.192 12.768 1.00 86.06 175 LYS A C 1
ATOM 1432 O O . LYS A 1 175 ? -18.904 2.583 13.315 1.00 86.06 175 LYS A O 1
ATOM 1437 N N . LEU A 1 176 ? -20.191 2.397 11.476 1.00 89.00 176 LEU A N 1
ATOM 1438 C CA . LEU A 1 176 ? -19.424 3.283 10.594 1.00 89.00 176 LEU A CA 1
ATOM 1439 C C . LEU A 1 176 ? -20.396 4.235 9.910 1.00 89.00 176 LEU A C 1
ATOM 1441 O O . LEU A 1 176 ? -21.373 3.791 9.311 1.00 89.00 176 LEU A O 1
ATOM 1445 N N . ASP A 1 177 ? -20.148 5.530 10.026 1.00 88.88 177 ASP A N 1
ATOM 1446 C CA . ASP A 1 177 ? -20.942 6.563 9.372 1.00 88.88 177 ASP A CA 1
ATOM 1447 C C . ASP A 1 177 ? -20.049 7.309 8.386 1.00 88.88 177 ASP A C 1
ATOM 1449 O O . ASP A 1 177 ? -19.328 8.222 8.770 1.00 88.88 177 ASP A O 1
ATOM 1453 N N . LEU A 1 178 ? -20.082 6.896 7.121 1.00 88.25 178 LEU A N 1
ATOM 1454 C CA . LEU A 1 178 ? -19.262 7.489 6.060 1.00 88.25 178 LEU A CA 1
ATOM 1455 C C . LEU A 1 178 ? -19.761 8.871 5.609 1.00 88.25 178 LEU A C 1
ATOM 1457 O O . LEU A 1 178 ? -19.084 9.530 4.834 1.00 88.25 178 LEU A O 1
ATOM 1461 N N . ILE A 1 179 ? -20.929 9.321 6.082 1.00 87.19 179 ILE A N 1
ATOM 1462 C CA . ILE A 1 179 ? -21.496 10.619 5.697 1.00 87.19 179 ILE A CA 1
ATOM 1463 C C . ILE A 1 179 ? -21.048 11.692 6.687 1.00 87.19 179 ILE A C 1
ATOM 1465 O O . ILE A 1 179 ? -20.560 12.745 6.291 1.00 87.19 179 ILE A O 1
ATOM 1469 N N . ASN A 1 180 ? -21.204 11.426 7.987 1.00 88.94 180 ASN A N 1
ATOM 1470 C CA . ASN A 1 180 ? -20.949 12.425 9.030 1.00 88.94 180 ASN A CA 1
ATOM 1471 C C . ASN A 1 180 ? -19.807 12.050 9.979 1.00 88.94 180 ASN A C 1
ATOM 1473 O O . ASN A 1 180 ? -19.496 12.823 10.890 1.00 88.94 180 ASN A O 1
ATOM 1477 N N . PHE A 1 181 ? -19.236 10.847 9.847 1.00 92.62 181 PHE A N 1
ATOM 1478 C CA . PHE A 1 181 ? -18.252 10.296 10.783 1.00 92.62 181 PHE A CA 1
ATOM 1479 C C . PHE A 1 181 ? -18.694 10.442 12.247 1.00 92.62 181 PHE A C 1
ATOM 1481 O O . PHE A 1 181 ? -17.913 10.795 13.134 1.00 92.62 181 PHE A O 1
ATOM 1488 N N . SER A 1 182 ? -19.981 10.186 12.527 1.00 90.44 182 SER A N 1
ATOM 1489 C CA . SER A 1 182 ? -20.549 10.339 13.874 1.00 90.44 182 SER A CA 1
ATOM 1490 C C . SER A 1 182 ? -19.852 9.461 14.919 1.00 90.44 182 SER A C 1
ATOM 1492 O O . SER A 1 182 ? -19.754 9.857 16.083 1.00 90.44 182 SER A O 1
ATOM 1494 N N . ASN A 1 183 ? -19.317 8.307 14.512 1.00 91.00 183 ASN A N 1
ATOM 1495 C CA . ASN A 1 183 ? -18.507 7.437 15.361 1.00 91.00 183 ASN A CA 1
ATOM 1496 C C . ASN A 1 183 ? -17.165 8.095 15.738 1.00 91.00 183 ASN A C 1
ATOM 1498 O O . ASN A 1 183 ? -16.862 8.205 16.925 1.00 91.00 183 ASN A O 1
ATOM 1502 N N . ILE A 1 184 ? -16.440 8.674 14.775 1.00 93.62 184 ILE A N 1
ATOM 1503 C CA . ILE A 1 184 ? -15.188 9.412 15.028 1.00 93.62 184 ILE A CA 1
ATOM 1504 C C . ILE A 1 184 ? -15.433 10.670 15.870 1.00 93.62 184 ILE A C 1
ATOM 1506 O O . ILE A 1 184 ? -14.675 10.968 16.791 1.00 93.62 184 ILE A O 1
ATOM 1510 N N . ASN A 1 185 ? -16.534 11.382 15.625 1.00 91.19 185 ASN A N 1
ATOM 1511 C CA . ASN A 1 185 ? -16.939 12.518 16.451 1.00 91.19 185 ASN A CA 1
ATOM 1512 C C . ASN A 1 185 ? -17.245 12.100 17.899 1.00 91.19 185 ASN A C 1
ATOM 1514 O O . ASN A 1 185 ? -16.886 12.808 18.844 1.00 91.19 185 ASN A O 1
ATOM 1518 N N . SER A 1 186 ? -17.879 10.939 18.097 1.00 88.12 186 SER A N 1
ATOM 1519 C CA . SER A 1 186 ? -18.087 10.383 19.437 1.00 88.12 186 SER A CA 1
ATOM 1520 C C . SER A 1 186 ? -16.762 10.013 20.098 1.00 88.12 186 SER A C 1
ATOM 1522 O O . SER A 1 186 ? -16.553 10.387 21.253 1.00 88.12 186 SER A O 1
ATOM 1524 N N . LEU A 1 187 ? -15.859 9.346 19.369 1.00 91.06 187 LEU A N 1
ATOM 1525 C CA . LEU A 1 187 ? -14.514 9.021 19.837 1.00 91.06 187 LEU A CA 1
ATOM 1526 C C . LEU A 1 187 ? -13.785 10.286 20.295 1.00 91.06 187 LEU A C 1
ATOM 1528 O O . LEU A 1 187 ? -13.370 10.334 21.447 1.00 91.06 187 LEU A O 1
ATOM 1532 N N . LYS A 1 188 ? -13.722 11.327 19.452 1.00 90.75 188 LYS A N 1
ATOM 1533 C CA . LYS A 1 188 ? -13.123 12.636 19.770 1.00 90.75 188 LYS A CA 1
ATOM 1534 C C . LYS A 1 188 ? -13.661 13.197 21.086 1.00 90.75 188 LYS A C 1
ATOM 1536 O O . LYS A 1 188 ? -12.898 13.576 21.971 1.00 90.75 188 LYS A O 1
ATOM 1541 N N . ASN A 1 189 ? -14.984 13.229 21.240 1.00 86.25 189 ASN A N 1
ATOM 1542 C CA . ASN A 1 189 ? -15.614 13.761 22.447 1.00 86.25 189 ASN A CA 1
ATOM 1543 C C . ASN A 1 189 ? -15.283 12.932 23.697 1.00 86.25 189 ASN A C 1
ATOM 1545 O O . ASN A 1 189 ? -15.124 13.503 24.776 1.00 86.25 189 ASN A O 1
ATOM 1549 N N . ASN A 1 190 ? -15.186 11.606 23.561 1.00 81.00 190 ASN A N 1
ATOM 1550 C CA . ASN A 1 190 ? -14.910 10.691 24.669 1.00 81.00 190 ASN A CA 1
ATOM 1551 C C . ASN A 1 190 ? -13.415 10.609 25.018 1.00 81.00 190 ASN A C 1
ATOM 1553 O O . ASN A 1 190 ? -13.101 10.364 26.179 1.00 81.00 190 ASN A O 1
ATOM 1557 N N . SER A 1 191 ? -12.508 10.798 24.055 1.00 81.44 191 SER A N 1
ATOM 1558 C CA . SER A 1 191 ? -11.056 10.713 24.254 1.00 81.44 191 SER A CA 1
ATOM 1559 C C . SER A 1 191 ? -10.430 12.029 24.707 1.00 81.44 191 SER A C 1
ATOM 1561 O O . SER A 1 191 ? -9.459 12.002 25.454 1.00 81.44 191 SER A O 1
ATOM 1563 N N . LEU A 1 192 ? -11.008 13.177 24.337 1.00 82.69 192 LEU A N 1
ATOM 1564 C CA . LEU A 1 192 ? -10.503 14.491 24.755 1.00 82.69 192 LEU A CA 1
ATOM 1565 C C . LEU A 1 192 ? -11.093 14.977 26.085 1.00 82.69 192 LEU A C 1
ATOM 1567 O O . LEU A 1 192 ? -10.482 15.800 26.763 1.00 82.69 192 LEU A O 1
ATOM 1571 N N . ASN A 1 193 ? -12.281 14.499 26.474 1.00 88.31 193 ASN A N 1
ATOM 1572 C CA . ASN A 1 193 ? -12.977 14.986 27.664 1.00 88.31 193 ASN A CA 1
ATOM 1573 C C . ASN A 1 193 ? -13.530 13.844 28.527 1.00 88.31 193 ASN A C 1
ATOM 1575 O O . ASN A 1 193 ? -14.572 13.255 28.225 1.00 88.31 193 ASN A O 1
ATOM 1579 N N . TYR A 1 194 ? -12.886 13.610 29.675 1.00 91.31 194 TYR A N 1
ATOM 1580 C CA . TYR A 1 194 ? -13.325 12.611 30.652 1.00 91.31 194 TYR A CA 1
ATOM 1581 C C . TYR A 1 194 ? -14.770 12.833 31.113 1.00 91.31 194 TYR A C 1
ATOM 1583 O O . TYR A 1 194 ? -15.513 11.874 31.308 1.00 91.31 194 TYR A O 1
ATOM 1591 N N . THR A 1 195 ? -15.214 14.087 31.230 1.00 90.56 195 THR A N 1
ATOM 1592 C CA . THR A 1 195 ? -16.592 14.413 31.628 1.00 90.56 195 THR A CA 1
ATOM 1593 C C . THR A 1 195 ? -17.605 13.867 30.623 1.00 90.56 195 THR A C 1
ATOM 1595 O O . THR A 1 195 ? -18.648 13.353 31.025 1.00 90.56 195 THR A O 1
ATOM 1598 N N . SER A 1 196 ? -17.306 13.938 29.322 1.00 89.25 196 SER A N 1
ATOM 1599 C CA . SER A 1 196 ? -18.172 13.402 28.264 1.00 89.25 196 SER A CA 1
ATOM 1600 C C . SER A 1 196 ? -18.302 11.885 28.359 1.00 89.25 196 SER A C 1
ATOM 1602 O O . SER A 1 196 ? -19.417 11.364 28.304 1.00 89.25 196 SER A O 1
ATOM 1604 N N . LEU A 1 197 ? -17.188 11.181 28.586 1.00 91.56 197 LEU A N 1
ATOM 1605 C CA . LEU A 1 197 ? -17.199 9.737 28.807 1.00 91.56 197 LEU A CA 1
ATOM 1606 C C . LEU A 1 197 ? -17.957 9.381 30.096 1.00 91.56 197 LEU A C 1
ATOM 1608 O O . LEU A 1 197 ? -18.846 8.531 30.083 1.00 91.56 197 LEU A O 1
ATOM 1612 N N . ASN A 1 198 ? -17.663 10.069 31.200 1.00 93.06 198 ASN A N 1
ATOM 1613 C CA . ASN A 1 198 ? -18.255 9.809 32.511 1.00 93.06 198 ASN A CA 1
ATOM 1614 C C . ASN A 1 198 ? -19.777 10.048 32.538 1.00 93.06 198 ASN A C 1
ATOM 1616 O O . ASN A 1 198 ? -20.495 9.332 33.235 1.00 93.06 198 ASN A O 1
ATOM 1620 N N . LYS A 1 199 ? -20.309 10.972 31.721 1.00 93.44 199 LYS A N 1
ATOM 1621 C CA . LYS A 1 199 ? -21.766 11.158 31.551 1.00 93.44 199 LYS A CA 1
ATOM 1622 C C . LYS A 1 199 ? -22.481 9.869 31.131 1.00 93.44 199 LYS A C 1
ATOM 1624 O O . LYS A 1 199 ? -23.586 9.615 31.607 1.00 93.44 199 LYS A O 1
ATOM 1629 N N . LYS A 1 200 ? -21.852 9.006 30.319 1.00 92.12 200 LYS A N 1
ATOM 1630 C CA . LYS A 1 200 ? -22.427 7.699 29.935 1.00 92.12 200 LYS A CA 1
ATOM 1631 C C . LYS A 1 200 ? -22.584 6.745 31.127 1.00 92.12 200 LYS A C 1
ATOM 1633 O O . LYS A 1 200 ? -23.414 5.838 31.093 1.00 92.12 200 LYS A O 1
ATOM 1638 N N . PHE A 1 201 ? -21.824 6.974 32.196 1.00 95.62 201 PHE A N 1
ATOM 1639 C CA . PHE A 1 201 ? -21.790 6.144 33.396 1.00 95.62 201 PHE A CA 1
ATOM 1640 C C . PHE A 1 201 ? -22.420 6.817 34.628 1.00 95.62 201 PHE A C 1
ATOM 1642 O O . PHE A 1 201 ? -22.420 6.227 35.704 1.00 95.62 201 PHE A O 1
ATOM 1649 N N . GLN A 1 202 ? -23.044 7.992 34.479 1.00 93.62 202 GLN A N 1
ATOM 1650 C CA . GLN A 1 202 ? -23.602 8.784 35.590 1.00 93.62 202 GLN A CA 1
ATOM 1651 C C . GLN A 1 202 ? -24.651 8.055 36.449 1.00 93.62 202 GLN A C 1
ATOM 1653 O O . GLN A 1 202 ? -24.900 8.438 37.588 1.00 93.62 202 GLN A O 1
ATOM 1658 N N . LYS A 1 203 ? -25.279 7.003 35.908 1.00 94.88 203 LYS A N 1
ATOM 1659 C CA . LYS A 1 203 ? -26.251 6.168 36.630 1.00 94.88 203 LYS A CA 1
ATOM 1660 C C . LYS A 1 203 ? -25.609 5.238 37.669 1.00 94.88 203 LYS A C 1
ATOM 1662 O O . LYS A 1 203 ? -26.329 4.635 38.461 1.00 94.88 203 LYS A O 1
ATOM 1667 N N . PHE A 1 204 ? -24.287 5.071 37.636 1.00 95.94 204 PHE A N 1
ATOM 1668 C CA . PHE A 1 204 ? -23.542 4.219 38.558 1.00 95.94 204 PHE A CA 1
ATOM 1669 C C . PHE A 1 204 ? -22.905 5.049 39.678 1.00 95.94 204 PHE A C 1
ATOM 1671 O O . PHE A 1 204 ? -22.584 6.223 39.507 1.00 95.94 204 PHE A O 1
ATOM 1678 N N . SER A 1 205 ? -22.720 4.434 40.846 1.00 94.50 205 SER A N 1
ATOM 1679 C CA . SER A 1 205 ? -22.079 5.093 41.986 1.00 94.50 205 SER A CA 1
ATOM 1680 C C . SER A 1 205 ? -20.586 5.328 41.737 1.00 94.50 205 SER A C 1
ATOM 1682 O O . SER A 1 205 ? -19.948 4.585 40.992 1.00 94.50 205 SER A O 1
ATOM 1684 N N . LYS A 1 206 ? -20.000 6.312 42.431 1.00 94.19 206 LYS A N 1
ATOM 1685 C CA . LYS A 1 206 ? -18.557 6.613 42.349 1.00 94.19 206 LYS A CA 1
ATOM 1686 C C . LYS A 1 206 ? -17.671 5.389 42.633 1.00 94.19 206 LYS A C 1
ATOM 1688 O O . LYS A 1 206 ? -16.689 5.185 41.932 1.00 94.19 206 LYS A O 1
ATOM 1693 N N . ASP A 1 207 ? -18.058 4.553 43.598 1.00 94.75 207 ASP A N 1
ATOM 1694 C CA . ASP A 1 207 ? -17.364 3.295 43.922 1.00 94.75 207 ASP A CA 1
ATOM 1695 C C . ASP A 1 207 ? -17.303 2.339 42.716 1.00 94.75 207 ASP A C 1
ATOM 1697 O O . ASP A 1 207 ? -16.241 1.822 42.376 1.00 94.75 207 ASP A O 1
ATOM 1701 N N . ILE A 1 208 ? -18.418 2.163 41.998 1.00 95.50 208 ILE A N 1
ATOM 1702 C CA . ILE A 1 208 ? -18.455 1.316 40.797 1.00 95.50 208 ILE A CA 1
ATOM 1703 C C . ILE A 1 208 ? -17.565 1.903 39.694 1.00 95.50 208 ILE A C 1
ATOM 1705 O O . ILE A 1 208 ? -16.830 1.159 39.047 1.00 95.50 208 ILE A O 1
ATOM 1709 N N . ILE A 1 209 ? -17.585 3.225 39.501 1.00 95.44 209 ILE A N 1
ATOM 1710 C CA . ILE A 1 209 ? -16.743 3.913 38.506 1.00 95.44 209 ILE A CA 1
ATOM 1711 C C . ILE A 1 209 ? -15.252 3.683 38.788 1.00 95.44 209 ILE A C 1
ATOM 1713 O O . ILE A 1 209 ? -14.478 3.405 37.869 1.00 95.44 209 ILE A O 1
ATOM 1717 N N . GLN A 1 210 ? -14.858 3.729 40.062 1.00 95.31 210 GLN A N 1
ATOM 1718 C CA . GLN A 1 210 ? -13.491 3.439 40.488 1.00 95.31 210 GLN A CA 1
ATOM 1719 C C . GLN A 1 210 ? -13.126 1.964 40.248 1.00 95.31 210 GLN A C 1
ATOM 1721 O O . GLN A 1 210 ? -12.067 1.673 39.687 1.00 95.31 210 GLN A O 1
ATOM 1726 N N . LYS A 1 211 ? -14.026 1.026 40.578 1.00 95.56 211 LYS A N 1
ATOM 1727 C CA . LYS A 1 211 ? -13.832 -0.425 40.375 1.00 95.56 211 LYS A CA 1
ATOM 1728 C C . LYS A 1 211 ? -13.690 -0.844 38.915 1.00 95.56 211 LYS A C 1
ATOM 1730 O O . LYS A 1 211 ? -13.000 -1.826 38.627 1.00 95.56 211 LYS A O 1
ATOM 1735 N N . ILE A 1 212 ? -14.354 -0.144 37.995 1.00 96.38 212 ILE A N 1
ATOM 1736 C CA . ILE A 1 212 ? -14.186 -0.378 36.553 1.00 96.38 212 ILE A CA 1
ATOM 1737 C C . ILE A 1 212 ? -12.999 0.397 35.967 1.00 96.38 212 ILE A C 1
ATOM 1739 O O . ILE A 1 212 ? -12.699 0.224 34.793 1.00 96.38 212 ILE A O 1
ATOM 1743 N N . SER A 1 213 ? -12.320 1.225 36.767 1.00 95.25 213 SER A N 1
ATOM 1744 C CA . SER A 1 213 ? -11.138 1.992 36.357 1.00 95.25 213 SER A CA 1
ATOM 1745 C C . SER A 1 213 ? -11.379 2.851 35.106 1.00 95.25 213 SER A C 1
ATOM 1747 O O . SER A 1 213 ? -10.548 2.887 34.197 1.00 95.25 213 SER A O 1
ATOM 1749 N N . LEU A 1 214 ? -12.519 3.555 35.063 1.00 95.56 214 LEU A N 1
ATOM 1750 C CA . LEU A 1 214 ? -12.939 4.348 33.899 1.00 95.56 214 LEU A CA 1
ATOM 1751 C C . LEU A 1 214 ? -11.898 5.406 33.487 1.00 95.56 214 LEU A C 1
ATOM 1753 O O . LEU A 1 214 ? -11.667 5.618 32.301 1.00 95.56 214 LEU A O 1
ATOM 1757 N N . GLU A 1 215 ? -11.236 6.032 34.460 1.00 94.81 215 GLU A N 1
ATOM 1758 C CA . GLU A 1 215 ? -10.179 7.026 34.234 1.00 94.81 215 GLU A CA 1
ATOM 1759 C C . GLU A 1 215 ? -8.937 6.427 33.560 1.00 94.81 215 GLU A C 1
ATOM 1761 O O . GLU A 1 215 ? -8.388 7.008 32.627 1.00 94.81 215 GLU A O 1
ATOM 1766 N N . LYS A 1 216 ? -8.528 5.217 33.961 1.00 95.38 216 LYS A N 1
ATOM 1767 C CA . LYS A 1 216 ? -7.417 4.513 33.307 1.00 95.38 216 LYS A CA 1
ATOM 1768 C C . LYS A 1 216 ? -7.739 4.245 31.840 1.00 95.38 216 LYS A C 1
ATOM 1770 O O . LYS A 1 216 ? -6.897 4.463 30.977 1.00 95.38 216 LYS A O 1
ATOM 1775 N N . TYR A 1 217 ? -8.964 3.803 31.560 1.00 95.62 217 TYR A N 1
ATOM 1776 C CA . TYR A 1 217 ? -9.424 3.603 30.191 1.00 95.62 217 TYR A CA 1
ATOM 1777 C C . TYR A 1 217 ? -9.419 4.906 29.379 1.00 95.62 217 TYR A C 1
ATOM 1779 O O . TYR A 1 217 ? -8.919 4.914 28.256 1.00 95.62 217 TYR A O 1
ATOM 1787 N N . PHE A 1 218 ? -9.912 6.004 29.960 1.00 96.19 218 PHE A N 1
ATOM 1788 C CA . PHE A 1 218 ? -9.867 7.330 29.343 1.00 96.19 218 PHE A CA 1
ATOM 1789 C C . PHE A 1 218 ? -8.439 7.741 28.949 1.00 96.19 218 PHE A C 1
ATOM 1791 O O . PHE A 1 218 ? -8.203 8.162 27.819 1.00 96.19 218 PHE A O 1
ATOM 1798 N N . ASN A 1 219 ? -7.474 7.562 29.852 1.00 95.19 219 ASN A N 1
ATOM 1799 C CA . ASN A 1 219 ? -6.082 7.919 29.587 1.00 95.19 219 ASN A CA 1
ATOM 1800 C C . ASN A 1 219 ? -5.481 7.099 28.434 1.00 95.19 219 ASN A C 1
ATOM 1802 O O . ASN A 1 219 ? -4.769 7.657 27.601 1.00 95.19 219 ASN A O 1
ATOM 1806 N N . GLU A 1 220 ? -5.804 5.804 28.336 1.00 94.75 220 GLU A N 1
ATOM 1807 C CA . GLU A 1 220 ? -5.348 4.959 27.224 1.00 94.75 220 GLU A CA 1
ATOM 1808 C C . GLU A 1 220 ? -5.949 5.401 25.879 1.00 94.75 220 GLU A C 1
ATOM 1810 O O . GLU A 1 220 ? -5.211 5.534 24.903 1.00 94.75 220 GLU A O 1
ATOM 1815 N N . ILE A 1 221 ? -7.258 5.685 25.804 1.00 95.00 221 ILE A N 1
ATOM 1816 C CA . ILE A 1 221 ? -7.865 6.149 24.540 1.00 95.00 221 ILE A CA 1
ATOM 1817 C C . ILE A 1 221 ? -7.348 7.529 24.130 1.00 95.00 221 ILE A C 1
ATOM 1819 O O . ILE A 1 221 ? -7.114 7.760 22.945 1.00 95.00 221 ILE A O 1
ATOM 1823 N N . ASN A 1 222 ? -7.137 8.431 25.092 1.00 94.56 222 ASN A N 1
ATOM 1824 C CA . ASN A 1 222 ? -6.589 9.761 24.844 1.00 94.56 222 ASN A CA 1
ATOM 1825 C C . ASN A 1 222 ? -5.160 9.653 24.300 1.00 94.56 222 ASN A C 1
ATOM 1827 O O . ASN A 1 222 ? -4.834 10.246 23.275 1.00 94.56 222 ASN A O 1
ATOM 1831 N N . LYS A 1 223 ? -4.327 8.812 24.927 1.00 93.94 223 LYS A N 1
ATOM 1832 C CA . LYS A 1 223 ? -2.962 8.536 24.472 1.00 93.94 223 LYS A CA 1
ATOM 1833 C C . LYS A 1 223 ? -2.933 8.057 23.020 1.00 93.94 223 LYS A C 1
ATOM 1835 O O . LYS A 1 223 ? -2.216 8.652 22.224 1.00 93.94 223 LYS A O 1
ATOM 1840 N N . ILE A 1 224 ? -3.716 7.033 22.670 1.00 94.50 224 ILE A N 1
ATOM 1841 C CA . ILE A 1 224 ? -3.726 6.492 21.300 1.00 94.50 224 ILE A CA 1
ATOM 1842 C C . ILE A 1 224 ? -4.277 7.525 20.310 1.00 94.50 224 ILE A C 1
ATOM 1844 O O . ILE A 1 224 ? -3.717 7.699 19.233 1.00 94.50 224 ILE A O 1
ATOM 1848 N N . THR A 1 225 ? -5.329 8.261 20.683 1.00 93.50 225 THR A N 1
ATOM 1849 C CA . THR A 1 225 ? -5.870 9.342 19.840 1.00 93.50 225 THR A CA 1
ATOM 1850 C C . THR A 1 225 ? -4.794 10.387 19.534 1.00 93.50 225 THR A C 1
ATOM 1852 O O . THR A 1 225 ? -4.628 10.769 18.378 1.00 93.50 225 THR A O 1
ATOM 1855 N N . ASN A 1 226 ? -4.028 10.806 20.546 1.00 91.12 226 ASN A N 1
ATOM 1856 C CA . ASN A 1 226 ? -2.942 11.769 20.373 1.00 91.12 226 ASN A CA 1
ATOM 1857 C C . ASN A 1 226 ? -1.800 11.206 19.525 1.00 91.12 226 ASN A C 1
ATOM 1859 O O . ASN A 1 226 ? -1.265 11.925 18.692 1.00 91.12 226 ASN A O 1
ATOM 1863 N N . GLN A 1 227 ? -1.449 9.926 19.684 1.00 92.38 227 GLN A N 1
ATOM 1864 C CA . GLN A 1 227 ? -0.455 9.277 18.823 1.00 92.38 227 GLN A CA 1
ATOM 1865 C C . GLN A 1 227 ? -0.854 9.395 17.345 1.00 92.38 227 GLN A C 1
ATOM 1867 O O . GLN A 1 227 ? -0.056 9.881 16.540 1.00 92.38 227 GLN A O 1
ATOM 1872 N N . ILE A 1 228 ? -2.111 9.077 17.015 1.00 92.69 228 ILE A N 1
ATOM 1873 C CA . ILE A 1 228 ? -2.631 9.191 15.645 1.00 92.69 228 ILE A CA 1
ATOM 1874 C C . ILE A 1 228 ? -2.527 10.634 15.143 1.00 92.69 228 ILE A C 1
ATOM 1876 O O . ILE A 1 228 ? -1.959 10.874 14.081 1.00 92.69 228 ILE A O 1
ATOM 1880 N N . THR A 1 229 ? -3.015 11.617 15.906 1.00 88.88 229 THR A N 1
ATOM 1881 C CA . THR A 1 229 ? -3.000 13.026 15.465 1.00 88.88 229 THR A CA 1
ATOM 1882 C C . THR A 1 229 ? -1.595 13.637 15.414 1.00 88.88 229 THR A C 1
ATOM 1884 O O . THR A 1 229 ? -1.388 14.638 14.728 1.00 88.88 229 THR A O 1
ATOM 1887 N N . THR A 1 230 ? -0.605 13.031 16.077 1.00 88.50 230 THR A N 1
ATOM 1888 C CA . THR A 1 230 ? 0.821 13.383 15.931 1.00 88.50 230 THR A CA 1
ATOM 1889 C C . THR A 1 230 ? 1.524 12.683 14.763 1.00 88.50 230 THR A C 1
ATOM 1891 O O . THR A 1 230 ? 2.700 12.948 14.519 1.00 88.50 230 THR A O 1
ATOM 1894 N N . GLY A 1 231 ? 0.815 11.834 14.010 1.00 83.31 231 GLY A N 1
ATOM 1895 C CA . GLY A 1 231 ? 1.336 11.152 12.823 1.00 83.31 231 GLY A CA 1
ATOM 1896 C C . GLY A 1 231 ? 1.919 9.760 13.075 1.00 83.31 231 GLY A C 1
ATOM 1897 O O . GLY A 1 231 ? 2.584 9.224 12.190 1.00 83.31 231 GLY A O 1
ATOM 1898 N N . ASP A 1 232 ? 1.686 9.156 14.245 1.00 85.06 232 ASP A N 1
ATOM 1899 C CA . ASP A 1 232 ? 2.029 7.749 14.468 1.00 85.06 232 ASP A CA 1
ATOM 1900 C C . ASP A 1 232 ? 1.074 6.859 13.661 1.00 85.06 232 ASP A C 1
ATOM 1902 O O . ASP A 1 232 ? -0.135 6.806 13.902 1.00 85.06 232 ASP A O 1
ATOM 1906 N N . THR A 1 233 ? 1.630 6.165 12.670 1.00 76.12 233 THR A N 1
ATOM 1907 C CA . THR A 1 233 ? 0.881 5.269 11.781 1.00 76.12 233 THR A CA 1
ATOM 1908 C C . THR A 1 233 ? 0.801 3.845 12.320 1.00 76.12 233 THR A C 1
ATOM 1910 O O . THR A 1 233 ? 0.148 3.002 11.708 1.00 76.12 233 THR A O 1
ATOM 1913 N N . THR A 1 234 ? 1.390 3.566 13.485 1.00 84.94 234 THR A N 1
ATOM 1914 C CA . THR A 1 234 ? 1.445 2.245 14.119 1.00 84.94 234 THR A CA 1
ATOM 1915 C C . THR A 1 234 ? 0.858 2.282 15.526 1.00 84.94 234 THR A C 1
ATOM 1917 O O . THR A 1 234 ? 1.572 2.294 16.525 1.00 84.94 234 THR A O 1
ATOM 1920 N N . ILE A 1 235 ? -0.473 2.260 15.632 1.00 88.62 235 ILE A N 1
ATOM 1921 C CA . ILE A 1 235 ? -1.121 2.209 16.947 1.00 88.62 235 ILE A CA 1
ATOM 1922 C C . ILE A 1 235 ? -1.179 0.791 17.513 1.00 88.62 235 ILE A C 1
ATOM 1924 O O . ILE A 1 235 ? -1.395 -0.183 16.792 1.00 88.62 235 ILE A O 1
ATOM 1928 N N . SER A 1 236 ? -1.078 0.684 18.839 1.00 90.62 236 SER A N 1
ATOM 1929 C CA . SER A 1 236 ? -1.359 -0.554 19.568 1.00 90.62 236 SER A CA 1
ATOM 1930 C C . SER A 1 236 ? -2.611 -0.400 20.424 1.00 90.62 236 SER A C 1
ATOM 1932 O O . SER A 1 236 ? -2.681 0.447 21.312 1.00 90.62 236 SER A O 1
ATOM 1934 N N . THR A 1 237 ? -3.594 -1.269 20.191 1.00 92.94 237 THR A N 1
ATOM 1935 C CA . THR A 1 237 ? -4.825 -1.381 20.992 1.00 92.94 237 THR A CA 1
ATOM 1936 C C . THR A 1 237 ? -4.769 -2.558 21.975 1.00 92.94 237 THR A C 1
ATOM 1938 O O . THR A 1 237 ? -5.776 -2.936 22.587 1.00 92.94 237 THR A O 1
ATOM 1941 N N . GLU A 1 238 ? -3.584 -3.149 22.163 1.00 93.44 238 GLU A N 1
ATOM 1942 C CA . GLU A 1 238 ? -3.387 -4.357 22.966 1.00 93.44 238 GLU A CA 1
ATOM 1943 C C . GLU A 1 238 ? -3.758 -4.135 24.439 1.00 93.44 238 GLU A C 1
ATOM 1945 O O . GLU A 1 238 ? -4.403 -4.987 25.051 1.00 93.44 238 GLU A O 1
ATOM 1950 N N . ASN A 1 239 ? -3.431 -2.965 24.998 1.00 94.12 239 ASN A N 1
ATOM 1951 C CA . ASN A 1 239 ? -3.782 -2.606 26.374 1.00 94.12 239 ASN A CA 1
ATOM 1952 C C . ASN A 1 239 ? -5.299 -2.579 26.595 1.00 94.12 239 ASN A C 1
ATOM 1954 O O . ASN A 1 239 ? -5.791 -3.145 27.575 1.00 94.12 239 ASN A O 1
ATOM 1958 N N . ILE A 1 240 ? -6.051 -1.975 25.669 1.00 95.19 240 ILE A N 1
ATOM 1959 C CA . ILE A 1 240 ? -7.517 -1.924 25.741 1.00 95.19 240 ILE A CA 1
ATOM 1960 C C . ILE A 1 240 ? -8.085 -3.339 25.582 1.00 95.19 240 ILE A C 1
ATOM 1962 O O . ILE A 1 240 ? -8.939 -3.753 26.364 1.00 95.19 240 ILE A O 1
ATOM 1966 N N . THR A 1 241 ? -7.546 -4.126 24.649 1.00 95.94 241 THR A N 1
ATOM 1967 C CA . THR A 1 241 ? -7.949 -5.525 24.431 1.00 95.94 241 THR A CA 1
ATOM 1968 C C . THR A 1 241 ? -7.710 -6.396 25.673 1.00 95.94 241 THR A C 1
ATOM 1970 O O . THR A 1 241 ? -8.578 -7.180 26.065 1.00 95.94 241 THR A O 1
ATOM 1973 N N . LYS A 1 242 ? -6.566 -6.237 26.351 1.00 96.94 242 LYS A N 1
ATOM 1974 C CA . LYS A 1 242 ? -6.271 -6.884 27.643 1.00 96.94 242 LYS A CA 1
ATOM 1975 C C . LYS A 1 242 ? -7.248 -6.425 28.729 1.00 96.94 242 LYS A C 1
ATOM 1977 O O . LYS A 1 242 ? -7.739 -7.254 29.493 1.00 96.94 242 LYS A O 1
ATOM 1982 N N . SER A 1 243 ? -7.583 -5.134 28.767 1.00 96.81 243 SER A N 1
ATOM 1983 C CA . SER A 1 243 ? -8.579 -4.588 29.697 1.00 96.81 243 SER A CA 1
ATOM 1984 C C . SER A 1 243 ? -9.960 -5.219 29.498 1.00 96.81 243 SER A C 1
ATOM 1986 O O . SER A 1 243 ? -10.579 -5.638 30.475 1.00 96.81 243 SER A O 1
ATOM 1988 N N . ILE A 1 244 ? -10.415 -5.376 28.248 1.00 97.38 244 ILE A N 1
ATOM 1989 C CA . ILE A 1 244 ? -11.673 -6.065 27.914 1.00 97.38 244 ILE A CA 1
ATOM 1990 C C . ILE A 1 244 ? -11.676 -7.487 28.490 1.00 97.38 244 ILE A C 1
ATOM 1992 O O . ILE A 1 244 ? -12.599 -7.839 29.225 1.00 97.38 244 ILE A O 1
ATOM 1996 N N . LYS A 1 245 ? -10.623 -8.276 28.234 1.00 97.81 245 LYS A N 1
ATOM 1997 C CA . LYS A 1 245 ? -10.500 -9.651 28.756 1.00 97.81 245 LYS A CA 1
ATOM 1998 C C . LYS A 1 245 ? -10.538 -9.693 30.287 1.00 97.81 245 LYS A C 1
ATOM 2000 O O . LYS A 1 245 ? -11.220 -10.536 30.868 1.00 97.81 245 LYS A O 1
ATOM 2005 N N . ASN A 1 246 ? -9.867 -8.751 30.949 1.00 97.75 246 ASN A N 1
ATOM 2006 C CA . ASN A 1 246 ? -9.880 -8.646 32.409 1.00 97.75 246 ASN A CA 1
ATOM 2007 C C . ASN A 1 246 ? -11.278 -8.317 32.953 1.00 97.75 246 ASN A C 1
ATOM 2009 O O . ASN A 1 246 ? -11.711 -8.920 33.936 1.00 97.75 246 ASN A O 1
ATOM 2013 N N . HIS A 1 247 ? -12.013 -7.398 32.319 1.00 98.19 247 HIS A N 1
ATOM 2014 C CA . HIS A 1 247 ? -13.390 -7.102 32.716 1.00 98.19 247 HIS A CA 1
ATOM 2015 C C . HIS A 1 247 ? -14.324 -8.294 32.480 1.00 98.19 247 HIS A C 1
ATOM 2017 O O . HIS A 1 247 ? -15.149 -8.563 33.350 1.00 98.19 247 HIS A O 1
ATOM 2023 N N . GLN A 1 248 ? -14.169 -9.028 31.373 1.00 98.31 248 GLN A N 1
ATOM 2024 C CA . GLN A 1 248 ? -14.936 -10.247 31.089 1.00 98.31 248 GLN A CA 1
ATOM 2025 C C . GLN A 1 248 ? -14.700 -11.325 32.153 1.00 98.31 248 GLN A C 1
ATOM 2027 O O . GLN A 1 248 ? -15.660 -11.851 32.712 1.00 98.31 248 GLN A O 1
ATOM 2032 N N . LYS A 1 249 ? -13.436 -11.587 32.514 1.00 98.19 249 LYS A N 1
ATOM 2033 C CA . LYS A 1 249 ? -13.096 -12.498 33.616 1.00 98.19 249 LYS A CA 1
ATOM 2034 C C . LYS A 1 249 ? -13.719 -12.033 34.933 1.00 98.19 249 LYS A C 1
ATOM 2036 O O . LYS A 1 249 ? -14.305 -12.829 35.661 1.00 98.19 249 LYS A O 1
ATOM 2041 N N . LYS A 1 250 ? -13.652 -10.729 35.224 1.00 98.06 250 LYS A N 1
ATOM 2042 C CA . LYS A 1 250 ? -14.213 -10.198 36.469 1.00 98.06 250 LYS A CA 1
ATOM 2043 C C . LYS A 1 250 ? -15.737 -10.305 36.527 1.00 98.06 250 LYS A C 1
ATOM 2045 O O . LYS A 1 250 ? -16.276 -10.529 37.603 1.00 98.06 250 LYS A O 1
ATOM 2050 N N . ILE A 1 251 ? -16.428 -10.171 35.394 1.00 98.38 251 ILE A N 1
ATOM 2051 C CA . ILE A 1 251 ? -17.873 -10.419 35.310 1.00 98.38 251 ILE A CA 1
ATOM 2052 C C . ILE A 1 251 ? -18.182 -11.867 35.702 1.00 98.38 251 ILE A C 1
ATOM 2054 O O . ILE A 1 251 ? -19.027 -12.067 36.566 1.00 98.38 251 ILE A O 1
ATOM 2058 N N . GLN A 1 252 ? -17.452 -12.847 35.159 1.00 97.94 252 GLN A N 1
ATOM 2059 C CA . GLN A 1 252 ? -17.644 -14.266 35.495 1.00 97.94 252 GLN A CA 1
ATOM 2060 C C . GLN A 1 252 ? -17.424 -14.544 36.991 1.00 97.94 252 GLN A C 1
ATOM 2062 O O . GLN A 1 252 ? -18.202 -15.263 37.613 1.00 97.94 252 GLN A O 1
ATOM 2067 N N . GLU A 1 253 ? -16.397 -13.936 37.595 1.00 98.12 253 GLU A N 1
ATOM 2068 C CA . GLU A 1 253 ? -16.160 -14.024 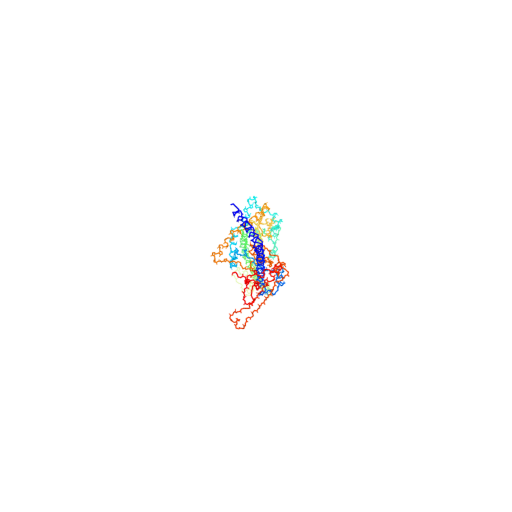39.044 1.00 98.12 253 GLU A CA 1
ATOM 2069 C C . GLU A 1 253 ? -17.353 -13.477 39.847 1.00 98.12 253 GLU A C 1
ATOM 2071 O O . GLU A 1 253 ? -17.852 -14.147 40.749 1.00 98.12 253 GLU A O 1
ATOM 2076 N N . ILE A 1 254 ? -17.868 -12.297 39.482 1.00 97.94 254 ILE A N 1
ATOM 2077 C CA . ILE A 1 254 ? -19.008 -11.672 40.171 1.00 97.94 254 ILE A CA 1
ATOM 2078 C C . ILE A 1 254 ? -20.301 -12.482 39.968 1.00 97.94 254 ILE A C 1
ATOM 2080 O O . ILE A 1 254 ? -21.139 -12.553 40.868 1.00 97.94 254 ILE A O 1
ATOM 2084 N N . GLU A 1 255 ? -20.494 -13.098 38.801 1.00 98.06 255 GLU A N 1
ATOM 2085 C CA . GLU A 1 255 ? -21.634 -13.983 38.535 1.00 98.06 255 GLU A CA 1
ATOM 2086 C C . GLU A 1 255 ? -21.604 -15.230 39.425 1.00 98.06 255 GLU A C 1
ATOM 2088 O O . GLU A 1 255 ? -22.634 -15.595 40.002 1.00 98.06 255 GLU A O 1
ATOM 2093 N N . ASN A 1 256 ? -20.424 -15.826 39.617 1.00 97.75 256 ASN A N 1
ATOM 2094 C CA . ASN A 1 256 ? -20.229 -16.923 40.564 1.00 97.75 256 ASN A CA 1
ATOM 2095 C C . ASN A 1 256 ? -20.515 -16.478 42.006 1.00 97.75 256 ASN A C 1
ATOM 2097 O O . ASN A 1 256 ? -21.243 -17.165 42.726 1.00 97.75 256 ASN A O 1
ATOM 2101 N N . ASP A 1 257 ? -20.045 -15.293 42.406 1.00 97.50 257 ASP A N 1
ATOM 2102 C CA . ASP A 1 257 ? -20.346 -14.722 43.723 1.00 97.50 257 ASP A CA 1
ATOM 2103 C C . ASP A 1 257 ? -21.853 -14.509 43.922 1.00 97.50 257 ASP A C 1
ATOM 2105 O O . ASP A 1 257 ? -22.399 -14.836 44.976 1.00 97.50 257 ASP A O 1
ATOM 2109 N N . ILE A 1 258 ? -22.565 -14.010 42.903 1.00 98.00 258 ILE A N 1
ATOM 2110 C CA . ILE A 1 258 ? -24.028 -13.867 42.945 1.00 98.00 258 ILE A CA 1
ATOM 2111 C C . ILE A 1 258 ? -24.702 -15.223 43.174 1.00 98.00 258 ILE A C 1
ATOM 2113 O O . ILE A 1 258 ? -25.668 -15.285 43.938 1.00 98.00 258 ILE A O 1
ATOM 2117 N N . ASN A 1 259 ? -24.236 -16.290 42.524 1.00 97.56 259 ASN A N 1
ATOM 2118 C CA . ASN A 1 259 ? -24.806 -17.626 42.700 1.00 97.56 259 ASN A CA 1
ATOM 2119 C C . ASN A 1 259 ? -24.587 -18.137 44.132 1.00 97.56 259 ASN A C 1
ATOM 2121 O O . ASN A 1 259 ? -25.561 -18.494 44.793 1.00 97.56 259 ASN A O 1
ATOM 2125 N N . ASN A 1 260 ? -23.373 -18.003 44.670 1.00 97.38 260 ASN A N 1
ATOM 2126 C CA . ASN A 1 260 ? -23.074 -18.345 46.066 1.00 97.38 260 ASN A CA 1
ATOM 2127 C C . ASN A 1 260 ? -23.944 -17.550 47.062 1.00 97.38 260 ASN A C 1
ATOM 2129 O O . ASN A 1 260 ? -24.462 -18.090 48.044 1.00 97.38 260 ASN A O 1
ATOM 2133 N N . ILE A 1 261 ? -24.156 -16.253 46.807 1.00 97.69 261 ILE A N 1
ATOM 2134 C CA . ILE A 1 261 ? -25.011 -15.397 47.644 1.00 97.69 261 ILE A CA 1
ATOM 2135 C C . ILE A 1 261 ? -26.485 -15.818 47.547 1.00 97.69 261 ILE A C 1
ATOM 2137 O O . ILE A 1 261 ? -27.198 -15.775 48.555 1.00 97.69 261 ILE A O 1
ATOM 2141 N N . LYS A 1 262 ? -26.963 -16.232 46.366 1.00 97.44 262 LYS A N 1
ATOM 2142 C CA . LYS A 1 262 ? -28.326 -16.762 46.192 1.00 97.44 262 LYS A CA 1
ATOM 2143 C C . LYS A 1 262 ? -28.525 -18.068 46.954 1.00 97.44 262 LYS A C 1
ATOM 2145 O O . LYS A 1 262 ? -29.574 -18.221 47.577 1.00 97.44 262 LYS A O 1
ATOM 2150 N N . ASP A 1 263 ? -27.539 -18.958 46.956 1.00 97.31 263 ASP A N 1
ATOM 2151 C CA . ASP A 1 263 ? -27.611 -20.214 47.708 1.00 97.31 263 ASP A CA 1
ATOM 2152 C C . ASP A 1 263 ? -27.672 -19.948 49.212 1.00 97.31 263 ASP A C 1
ATOM 2154 O O . ASP A 1 263 ? -28.571 -20.442 49.895 1.00 97.31 263 ASP A O 1
ATOM 2158 N N . LYS A 1 264 ? -26.823 -19.043 49.718 1.00 96.81 264 LYS A N 1
ATOM 2159 C CA . LYS A 1 264 ? -26.894 -18.577 51.111 1.00 96.81 264 LYS A CA 1
ATOM 2160 C C . LYS A 1 264 ? -28.251 -17.953 51.446 1.00 96.81 264 LYS A C 1
ATOM 2162 O O . LYS A 1 264 ? -28.811 -18.206 52.510 1.00 96.81 264 LYS A O 1
ATOM 2167 N N . GLN A 1 265 ? -28.803 -17.149 50.539 1.00 97.50 265 GLN A N 1
ATOM 2168 C CA . GLN A 1 265 ? -30.129 -16.560 50.715 1.00 97.50 265 GLN A CA 1
ATOM 2169 C C . GLN A 1 265 ? -31.226 -17.630 50.773 1.00 97.50 265 GLN A C 1
ATOM 2171 O O . GLN A 1 265 ? -32.155 -17.500 51.572 1.00 97.50 265 GLN A O 1
ATOM 2176 N N . LYS A 1 266 ? -31.149 -18.655 49.919 1.00 97.25 266 LYS A N 1
ATOM 2177 C CA . LYS A 1 266 ? -32.095 -19.774 49.887 1.00 97.25 266 LYS A CA 1
ATOM 2178 C C . LYS A 1 266 ? -32.035 -20.572 51.187 1.00 97.25 266 LYS A C 1
ATOM 2180 O O . LYS A 1 266 ? -33.084 -20.835 51.766 1.00 97.25 266 LYS A O 1
ATOM 2185 N N . GLU A 1 267 ? -30.834 -20.869 51.676 1.00 97.00 267 GLU A N 1
ATOM 2186 C CA . GLU A 1 267 ? -30.645 -21.589 52.937 1.00 97.00 267 GLU A CA 1
ATOM 2187 C C . GLU A 1 267 ? -31.199 -20.798 54.129 1.00 97.00 267 GLU A C 1
ATOM 2189 O O . GLU A 1 267 ? -32.008 -21.314 54.896 1.00 97.00 267 GLU A O 1
ATOM 2194 N N . SER A 1 268 ? -30.890 -19.502 54.235 1.00 96.69 268 SER A N 1
ATOM 2195 C CA . SER A 1 268 ? -31.459 -18.661 55.297 1.00 96.69 268 SER A CA 1
ATOM 2196 C C . SER A 1 268 ? -32.985 -18.549 55.229 1.00 96.69 268 SER A C 1
ATOM 2198 O O . SER A 1 268 ? -33.633 -18.494 56.273 1.00 96.69 268 SER A O 1
ATOM 2200 N N . LYS A 1 269 ? -33.589 -18.531 54.031 1.00 96.94 269 LYS A N 1
ATOM 2201 C CA . LYS A 1 269 ? -35.057 -18.571 53.886 1.00 96.94 269 LYS A CA 1
ATOM 2202 C C . LYS A 1 269 ? -35.640 -19.888 54.388 1.00 96.94 269 LYS A C 1
ATOM 2204 O O . LYS A 1 269 ? -36.616 -19.857 55.128 1.00 96.94 269 LYS A O 1
ATOM 2209 N N . LYS A 1 270 ? -35.008 -21.013 54.049 1.00 97.62 270 LYS A N 1
ATOM 2210 C CA . LYS A 1 270 ? -35.417 -22.338 54.521 1.00 97.62 270 LYS A CA 1
ATOM 2211 C C . LYS A 1 270 ? -35.369 -22.429 56.050 1.00 97.62 270 LYS A C 1
ATOM 2213 O O . LYS A 1 270 ? -36.316 -22.921 56.653 1.00 97.62 270 LYS A O 1
ATOM 2218 N N . ILE A 1 271 ? -34.324 -21.886 56.682 1.00 97.12 271 ILE A N 1
ATOM 2219 C CA . ILE A 1 271 ? -34.224 -21.816 58.151 1.00 97.12 271 ILE A CA 1
ATOM 2220 C C . ILE A 1 271 ? -35.365 -20.973 58.742 1.00 97.12 271 ILE A C 1
ATOM 2222 O O . ILE A 1 271 ? -35.965 -21.366 59.740 1.00 97.12 271 ILE A O 1
ATOM 2226 N N . ILE A 1 272 ? -35.696 -19.826 58.134 1.00 96.69 272 ILE A N 1
ATOM 2227 C CA . ILE A 1 272 ? -36.830 -18.994 58.576 1.00 96.69 272 ILE A CA 1
ATOM 2228 C C . ILE A 1 272 ? -38.139 -19.785 58.500 1.00 96.69 272 ILE A C 1
ATOM 2230 O O . ILE A 1 272 ? -38.900 -19.785 59.463 1.00 96.69 272 ILE A O 1
ATOM 2234 N N . GLU A 1 273 ? -38.397 -20.461 57.380 1.00 96.31 273 GLU A N 1
ATOM 2235 C CA . GLU A 1 273 ? -39.600 -21.276 57.183 1.00 96.31 273 GLU A CA 1
ATOM 2236 C C . GLU A 1 273 ? -39.696 -22.393 58.231 1.00 96.31 273 GLU A C 1
ATOM 2238 O O . GLU A 1 273 ? -40.729 -22.525 58.883 1.00 96.31 273 GLU A O 1
ATOM 2243 N N . GLN A 1 274 ? -38.603 -23.123 58.477 1.00 96.44 274 GLN A N 1
ATOM 2244 C CA . GLN A 1 274 ? -38.540 -24.165 59.508 1.00 96.44 274 GLN A CA 1
ATOM 2245 C C . GLN A 1 274 ? -38.844 -23.617 60.908 1.00 96.44 274 GLN A C 1
ATOM 2247 O O . GLN A 1 274 ? -39.701 -24.157 61.605 1.00 96.44 274 GLN A O 1
ATOM 2252 N N . VAL A 1 275 ? -38.208 -22.510 61.306 1.00 96.06 275 VAL A N 1
ATOM 2253 C CA . VAL A 1 275 ? -38.431 -21.885 62.621 1.00 96.06 275 VAL A CA 1
ATOM 2254 C C . VAL A 1 275 ? -39.871 -21.385 62.776 1.00 96.06 275 VAL A C 1
ATOM 2256 O O . VAL A 1 275 ? -40.437 -21.465 63.868 1.00 96.06 275 VAL A O 1
ATOM 2259 N N . LEU A 1 276 ? -40.481 -20.868 61.706 1.00 94.62 276 LEU A N 1
ATOM 2260 C CA . LEU A 1 276 ? -41.880 -20.440 61.718 1.00 94.62 276 LEU A CA 1
ATOM 2261 C C . LEU A 1 276 ? -42.837 -21.625 61.888 1.00 94.62 276 LEU A C 1
ATOM 2263 O O . LEU A 1 276 ? -43.777 -21.525 62.677 1.00 94.62 276 LEU A O 1
ATOM 2267 N N . GLU A 1 277 ? -42.592 -22.742 61.204 1.00 94.88 277 GLU A N 1
ATOM 2268 C CA . GLU A 1 277 ? -43.383 -23.967 61.363 1.00 94.88 277 GLU A CA 1
ATOM 2269 C C . GLU A 1 277 ? -43.227 -24.575 62.767 1.00 94.88 277 GLU A C 1
ATOM 2271 O O . GLU A 1 277 ? -44.223 -24.885 63.427 1.00 94.88 277 GLU A O 1
ATOM 2276 N N . GLU A 1 278 ? -42.002 -24.647 63.296 1.00 93.69 278 GLU A N 1
ATOM 2277 C CA . GLU A 1 278 ? -41.749 -25.078 64.677 1.00 93.69 278 GLU A CA 1
ATOM 2278 C C . GLU A 1 278 ? -42.452 -24.178 65.699 1.00 93.69 278 GLU A C 1
ATOM 2280 O O . GLU A 1 278 ? -43.051 -24.669 66.660 1.00 93.69 278 GLU A O 1
ATOM 2285 N N . ARG A 1 279 ? -42.426 -22.853 65.496 1.00 93.38 279 ARG A N 1
ATOM 2286 C CA . ARG A 1 279 ? -43.108 -21.894 66.375 1.00 93.38 279 ARG A CA 1
ATOM 2287 C C . ARG A 1 279 ? -44.621 -22.053 66.321 1.00 93.38 279 ARG A C 1
ATOM 2289 O O . ARG A 1 279 ? -45.259 -21.973 67.371 1.00 93.38 279 ARG A O 1
ATOM 2296 N N . LYS A 1 280 ? -45.207 -22.288 65.141 1.00 93.69 280 LYS A N 1
ATOM 2297 C CA . LYS A 1 280 ? -46.646 -22.573 64.995 1.00 93.69 280 LYS A CA 1
ATOM 2298 C C . LYS A 1 280 ? -47.031 -23.819 65.788 1.00 93.69 280 LYS A C 1
ATOM 2300 O O . LYS A 1 280 ? -47.955 -23.749 66.596 1.00 93.69 280 LYS A O 1
ATOM 2305 N N . LYS A 1 281 ? -46.281 -24.916 65.627 1.00 93.69 281 LYS A N 1
ATOM 2306 C CA . LYS A 1 281 ? -46.503 -26.166 66.369 1.00 93.69 281 LYS A CA 1
ATOM 2307 C C . LYS A 1 281 ? -46.382 -25.957 67.882 1.00 93.69 281 LYS A C 1
ATOM 2309 O O . LYS A 1 281 ? -47.288 -26.308 68.629 1.00 93.69 281 LYS A O 1
ATOM 2314 N N . TYR A 1 282 ? -45.317 -25.298 68.330 1.00 92.88 282 TYR A N 1
ATOM 2315 C CA . TYR A 1 282 ? -45.102 -25.011 69.749 1.00 92.88 282 TYR A CA 1
ATOM 2316 C C . TYR A 1 282 ? -46.185 -24.089 70.339 1.00 92.88 282 TYR A C 1
ATOM 2318 O O . TYR A 1 282 ? -46.622 -24.265 71.476 1.00 92.88 282 TYR A O 1
ATOM 2326 N N . THR A 1 283 ? -46.667 -23.118 69.558 1.00 91.44 283 THR A N 1
ATOM 2327 C CA . THR A 1 283 ? -47.768 -22.225 69.956 1.00 91.44 283 THR A CA 1
ATOM 2328 C C . THR A 1 283 ? -49.089 -22.974 70.087 1.00 91.44 283 THR A C 1
ATOM 2330 O O . THR A 1 283 ? -49.838 -22.707 71.026 1.00 91.44 283 THR A O 1
ATOM 2333 N N . TYR A 1 284 ? -49.352 -23.925 69.189 1.00 91.94 284 TYR A N 1
ATOM 2334 C CA . TYR A 1 284 ? -50.511 -24.812 69.264 1.00 91.94 284 TYR A CA 1
ATOM 2335 C C . TYR A 1 284 ? -50.477 -25.688 70.529 1.00 91.94 284 TYR A C 1
ATOM 2337 O O . TYR A 1 284 ? -51.481 -25.787 71.226 1.00 91.94 284 TYR A O 1
ATOM 2345 N N . GLU A 1 285 ? -49.314 -26.248 70.882 1.00 92.50 285 GLU A N 1
ATOM 2346 C CA . GLU A 1 285 ? -49.149 -27.117 72.060 1.00 92.50 285 GLU A CA 1
ATOM 2347 C C . GLU A 1 285 ? -49.241 -26.371 73.408 1.00 92.50 285 GLU A C 1
ATOM 2349 O O . GLU A 1 285 ? -49.781 -26.897 74.381 1.00 92.50 285 GLU A O 1
ATOM 2354 N N . ILE A 1 286 ? -48.697 -25.153 73.503 1.00 92.50 286 ILE A N 1
ATOM 2355 C CA . ILE A 1 286 ? -48.627 -24.388 74.766 1.00 92.50 286 ILE A CA 1
ATOM 2356 C C . ILE A 1 286 ? -49.834 -23.455 74.972 1.00 92.50 286 ILE A C 1
ATOM 2358 O O . ILE A 1 286 ? -50.164 -23.101 76.111 1.00 92.50 286 ILE A O 1
ATOM 2362 N N . GLY A 1 287 ? -50.478 -23.036 73.883 1.00 90.81 287 GLY A N 1
ATOM 2363 C CA . GLY A 1 287 ? -51.523 -22.017 73.864 1.00 90.81 287 GLY A CA 1
ATOM 2364 C C . GLY A 1 287 ? -50.960 -20.604 73.674 1.00 90.81 287 GLY A C 1
ATOM 2365 O O . GLY A 1 287 ? -50.073 -20.149 74.406 1.00 90.81 287 GLY A O 1
ATOM 2366 N N . SER A 1 288 ? -51.518 -19.878 72.704 1.00 89.31 288 SER A N 1
ATOM 2367 C CA . SER A 1 288 ? -51.133 -18.503 72.345 1.00 89.31 288 SER A CA 1
ATOM 2368 C C . SER A 1 288 ? -51.234 -17.529 73.524 1.00 89.31 288 SER A C 1
ATOM 2370 O O . SER A 1 288 ? -50.323 -16.732 73.757 1.00 89.31 288 SER A O 1
ATOM 2372 N N . GLU A 1 289 ? -52.295 -17.643 74.325 1.00 91.12 289 GLU A N 1
ATOM 2373 C CA . GLU A 1 289 ? -52.517 -16.813 75.513 1.00 91.12 289 GLU A CA 1
ATOM 2374 C C . GLU A 1 289 ? -51.435 -17.039 76.586 1.00 91.12 289 GLU A C 1
ATOM 2376 O O . GLU A 1 289 ? -50.947 -16.095 77.214 1.00 91.12 289 GLU A O 1
ATOM 2381 N N . THR A 1 290 ? -50.993 -18.288 76.766 1.00 89.62 290 THR A N 1
ATOM 2382 C CA . THR A 1 290 ? -49.912 -18.637 77.698 1.00 89.62 290 THR A CA 1
ATOM 2383 C C . THR A 1 290 ? -48.591 -18.004 77.268 1.00 89.62 290 THR A C 1
ATOM 2385 O O . THR A 1 290 ? -47.874 -17.451 78.106 1.00 89.62 290 THR A O 1
ATOM 2388 N N . ILE A 1 291 ? -48.267 -18.049 75.972 1.00 90.69 291 ILE A N 1
ATOM 2389 C CA . ILE A 1 291 ? -47.047 -17.441 75.421 1.00 90.69 291 ILE A CA 1
ATOM 2390 C C . ILE A 1 291 ? -47.059 -15.920 75.616 1.00 90.69 291 ILE A C 1
ATOM 2392 O O . ILE A 1 291 ? -46.057 -15.366 76.074 1.00 90.69 291 ILE A O 1
ATOM 2396 N N . LEU A 1 292 ? -48.189 -15.256 75.350 1.00 91.06 292 LEU A N 1
ATOM 2397 C CA . LEU A 1 292 ? -48.374 -13.819 75.596 1.00 91.06 292 LEU A CA 1
ATOM 2398 C C . LEU A 1 292 ? -48.133 -13.460 77.067 1.00 91.06 292 LEU A C 1
ATOM 2400 O O . LEU A 1 292 ? -47.266 -12.636 77.367 1.00 91.06 292 LEU A O 1
ATOM 2404 N N . LYS A 1 293 ? -48.793 -14.164 77.996 1.00 92.19 293 LYS A N 1
ATOM 2405 C CA . LYS A 1 293 ? -48.603 -13.968 79.445 1.00 92.19 293 LYS A CA 1
ATOM 2406 C C . LYS A 1 293 ? -47.150 -14.189 79.875 1.00 92.19 293 LYS A C 1
ATOM 2408 O O . LYS A 1 293 ? -46.658 -13.513 80.782 1.00 92.19 293 LYS A O 1
ATOM 2413 N N . VAL A 1 294 ? -46.448 -15.147 79.265 1.00 91.25 294 VAL A N 1
ATOM 2414 C CA . VAL A 1 294 ? -45.025 -15.399 79.538 1.00 91.25 294 VAL A CA 1
ATOM 2415 C C . VAL A 1 294 ? -44.148 -14.255 79.022 1.00 91.25 294 VAL A C 1
ATOM 2417 O O . VAL A 1 294 ? -43.288 -13.807 79.782 1.00 91.25 294 VAL A O 1
ATOM 2420 N N . LYS A 1 295 ? -44.378 -13.738 77.805 1.00 90.75 295 LYS A N 1
ATOM 2421 C CA . LYS A 1 295 ? -43.645 -12.580 77.253 1.00 90.75 295 LYS A CA 1
ATOM 2422 C C . LYS A 1 295 ? -43.846 -11.318 78.101 1.00 90.75 295 LYS A C 1
ATOM 2424 O O . LYS A 1 295 ? -42.869 -10.675 78.480 1.00 90.75 295 LYS A O 1
ATOM 2429 N N . GLU A 1 296 ? -45.082 -11.003 78.482 1.00 91.38 296 GLU A N 1
ATOM 2430 C CA . GLU A 1 296 ? -45.384 -9.852 79.349 1.00 91.38 296 GLU A CA 1
ATOM 2431 C C . GLU A 1 296 ? -44.730 -9.976 80.727 1.00 91.38 296 GLU A C 1
ATOM 2433 O O . GLU A 1 296 ? -44.151 -9.022 81.253 1.00 91.38 296 GLU A O 1
ATOM 2438 N N . LYS A 1 297 ? -44.789 -11.175 81.322 1.00 91.25 297 LYS A N 1
ATOM 2439 C CA . LYS A 1 297 ? -44.158 -11.430 82.619 1.00 91.25 297 LYS A CA 1
ATOM 2440 C C . LYS A 1 297 ? -42.634 -11.374 82.530 1.00 91.25 297 LYS A C 1
ATOM 2442 O O . LYS A 1 297 ? -42.013 -10.944 83.499 1.00 91.25 297 LYS A O 1
ATOM 2447 N N . ALA A 1 298 ? -42.039 -11.792 81.412 1.00 89.31 298 ALA A N 1
ATOM 2448 C CA . ALA A 1 298 ? -40.607 -11.649 81.165 1.00 89.31 298 ALA A CA 1
ATOM 2449 C C . ALA A 1 298 ? -40.194 -10.173 81.165 1.00 89.31 298 ALA A C 1
ATOM 2451 O O . ALA A 1 298 ? -39.275 -9.814 81.896 1.00 89.31 298 ALA A O 1
ATOM 2452 N N . LYS A 1 299 ? -40.933 -9.318 80.444 1.00 89.62 299 LYS A N 1
ATOM 2453 C CA . LYS A 1 299 ? -40.684 -7.870 80.378 1.00 89.62 299 LYS A CA 1
ATOM 2454 C C . LYS A 1 299 ? -40.744 -7.212 81.762 1.00 89.62 299 LYS A C 1
ATOM 2456 O O . LYS A 1 299 ? -39.770 -6.604 82.193 1.00 89.62 299 LYS A O 1
ATOM 2461 N N . LYS A 1 300 ? -41.822 -7.458 82.519 1.00 90.50 300 LYS A N 1
ATOM 2462 C CA . LYS A 1 300 ? -41.970 -6.965 83.906 1.00 90.50 300 LYS A CA 1
ATOM 2463 C C . LYS A 1 300 ? -40.850 -7.444 84.833 1.00 90.50 300 LYS A C 1
ATOM 2465 O O . LYS A 1 300 ? -40.486 -6.757 85.778 1.00 90.50 300 LYS A O 1
ATOM 2470 N N . LYS A 1 301 ? -40.340 -8.661 84.622 1.00 88.88 301 LYS A N 1
ATOM 2471 C CA . LYS A 1 301 ? -39.250 -9.224 85.428 1.00 88.88 301 LYS A CA 1
ATOM 2472 C C . LYS A 1 301 ? -37.900 -8.606 85.070 1.00 88.88 301 LYS A C 1
ATOM 2474 O O . LYS A 1 301 ? -37.139 -8.317 85.984 1.00 88.88 301 LYS A O 1
ATOM 2479 N N . GLN A 1 302 ? -37.654 -8.346 83.789 1.00 86.31 302 GLN A N 1
ATOM 2480 C CA . GLN A 1 302 ? -36.456 -7.663 83.308 1.00 86.31 302 GLN A CA 1
ATOM 2481 C C . GLN A 1 302 ? -36.366 -6.222 83.833 1.00 86.31 302 GLN A C 1
ATOM 2483 O O . GLN A 1 302 ? -35.316 -5.836 84.327 1.00 86.31 302 GLN A O 1
ATOM 2488 N N . GLU A 1 303 ? -37.475 -5.473 83.823 1.00 88.00 303 GLU A N 1
ATOM 2489 C CA . GLU A 1 303 ? -37.575 -4.120 84.411 1.00 88.00 303 GLU A CA 1
ATOM 2490 C C . GLU A 1 303 ? -37.302 -4.100 85.928 1.00 88.00 303 GLU A C 1
ATOM 2492 O O . GLU A 1 303 ? -36.930 -3.075 86.484 1.00 88.00 303 GLU A O 1
ATOM 2497 N N . GLN A 1 304 ? -37.476 -5.240 86.603 1.00 90.00 304 GLN A N 1
ATOM 2498 C CA . GLN A 1 304 ? -37.236 -5.424 88.038 1.00 90.00 304 GLN A CA 1
ATOM 2499 C C . GLN A 1 304 ? -35.897 -6.117 88.347 1.00 90.00 304 GLN A C 1
ATOM 2501 O O . GLN A 1 304 ? -35.730 -6.603 89.466 1.00 90.00 304 GLN A O 1
ATOM 2506 N N . GLU A 1 305 ? -35.008 -6.271 87.357 1.00 85.25 305 GLU A N 1
ATOM 2507 C CA . GLU A 1 305 ? -33.733 -7.008 87.458 1.00 85.25 305 GLU A CA 1
ATOM 2508 C C . GLU A 1 305 ? -33.875 -8.451 87.992 1.00 85.25 305 GLU A C 1
ATOM 2510 O O . GLU A 1 305 ? -32.979 -9.030 88.606 1.00 85.25 305 GLU A O 1
ATOM 2515 N N . LYS A 1 306 ? -35.031 -9.081 87.754 1.00 84.50 306 LYS A N 1
ATOM 2516 C CA . LYS A 1 306 ? -35.356 -10.443 88.203 1.00 84.50 306 LYS A CA 1
ATOM 2517 C C . LYS A 1 306 ? -35.481 -11.388 87.012 1.00 84.50 306 LYS A C 1
ATOM 2519 O O . LYS A 1 306 ? -35.911 -11.011 85.929 1.00 84.50 306 LYS A O 1
ATOM 2524 N N . GLN A 1 307 ? -35.184 -12.669 87.225 1.00 83.75 307 GLN A N 1
ATOM 2525 C CA . GLN A 1 307 ? -35.315 -13.699 86.187 1.00 83.75 307 GLN A CA 1
ATOM 2526 C C . GLN A 1 307 ? -36.617 -14.506 86.312 1.00 83.75 307 GLN A C 1
ATOM 2528 O O . GLN A 1 307 ? -37.157 -14.708 87.407 1.00 83.75 307 GLN A O 1
ATOM 2533 N N . LEU A 1 308 ? -37.128 -14.992 85.175 1.00 87.38 308 LEU A N 1
ATOM 2534 C CA . LEU A 1 308 ? -38.175 -16.017 85.148 1.00 87.38 308 LEU A CA 1
ATOM 2535 C C . LEU A 1 308 ? -37.629 -17.342 85.707 1.00 87.38 308 LEU A C 1
ATOM 2537 O O . LEU A 1 308 ? -36.449 -17.641 85.564 1.00 87.38 308 LEU A O 1
ATOM 2541 N N . LYS A 1 309 ? -38.493 -18.162 86.314 1.00 88.75 309 LYS A N 1
ATOM 2542 C CA . LYS A 1 309 ? -38.141 -19.495 86.833 1.00 88.75 309 LYS A CA 1
ATOM 2543 C C . LYS A 1 309 ? -39.149 -20.553 86.366 1.00 88.75 309 LYS A C 1
ATOM 2545 O O . LYS A 1 309 ? -40.288 -20.222 86.021 1.00 88.75 309 LYS A O 1
ATOM 2550 N N . GLY A 1 310 ? -38.727 -21.818 86.366 1.00 90.81 310 GLY A N 1
ATOM 2551 C CA . GLY A 1 310 ? -39.566 -22.982 86.050 1.00 90.81 310 GLY A CA 1
ATOM 2552 C C . GLY A 1 310 ? -40.081 -23.012 84.606 1.00 90.81 310 GLY A C 1
ATOM 2553 O O . GLY A 1 310 ? -39.444 -22.492 83.692 1.00 90.81 310 GLY A O 1
ATOM 2554 N N . ARG A 1 311 ? -41.274 -23.584 84.393 1.00 89.12 311 ARG A N 1
ATOM 2555 C CA . ARG A 1 311 ? -41.885 -23.770 83.059 1.00 89.12 311 ARG A CA 1
ATOM 2556 C C . ARG A 1 311 ? -41.990 -22.475 82.239 1.00 89.12 311 ARG A C 1
ATOM 2558 O O . ARG A 1 311 ? -41.794 -22.496 81.030 1.00 89.12 311 ARG A O 1
ATOM 2565 N N . LYS A 1 312 ? -42.230 -21.330 82.892 1.00 90.19 312 LYS A N 1
ATOM 2566 C CA . LYS A 1 312 ? -42.296 -20.013 82.225 1.00 90.19 312 LYS A CA 1
ATOM 2567 C C . LYS A 1 312 ? -40.943 -19.572 81.663 1.00 90.19 312 LYS A C 1
ATOM 2569 O O . LYS A 1 312 ? -40.913 -18.948 80.610 1.00 90.19 312 LYS A O 1
ATOM 2574 N N . LEU A 1 313 ? -39.840 -19.912 82.338 1.00 90.94 313 LEU A N 1
ATOM 2575 C CA . LEU A 1 313 ? -38.494 -19.647 81.828 1.00 90.94 313 LEU A CA 1
ATOM 2576 C C . LEU A 1 313 ? -38.215 -20.470 80.570 1.00 90.94 313 LEU A C 1
ATOM 2578 O O . LEU A 1 313 ? -37.685 -19.926 79.610 1.00 90.94 313 LEU A O 1
ATOM 2582 N N . ILE A 1 314 ? -38.594 -21.752 80.569 1.00 90.62 314 ILE A N 1
ATOM 2583 C CA . ILE A 1 314 ? -38.408 -22.647 79.418 1.00 90.62 314 ILE A CA 1
ATOM 2584 C C . ILE A 1 314 ? -39.185 -22.111 78.212 1.00 90.62 314 ILE A C 1
ATOM 2586 O O . ILE A 1 314 ? -38.590 -21.886 77.165 1.00 90.62 314 ILE A O 1
ATOM 2590 N N . ILE A 1 315 ? -40.476 -21.796 78.391 1.00 91.06 315 ILE A N 1
ATOM 2591 C CA . ILE A 1 315 ? -41.314 -21.232 77.321 1.00 91.06 315 ILE A CA 1
ATOM 2592 C C . ILE A 1 315 ? -40.705 -19.947 76.755 1.00 91.06 315 ILE A C 1
ATOM 2594 O O . ILE A 1 315 ? -40.592 -19.805 75.538 1.00 91.06 315 ILE A O 1
ATOM 2598 N N . TYR A 1 316 ? -40.281 -19.030 77.629 1.00 92.06 316 TYR A N 1
ATOM 2599 C CA . TYR A 1 316 ? -39.661 -17.781 77.205 1.00 92.06 316 TYR A CA 1
ATOM 2600 C C . TYR A 1 316 ? -38.358 -18.014 76.434 1.00 92.06 316 TYR A C 1
ATOM 2602 O O . TYR A 1 316 ? -38.176 -17.429 75.369 1.00 92.06 316 TYR A O 1
ATOM 2610 N N . LYS A 1 317 ? -37.469 -18.884 76.932 1.00 92.50 317 LYS A N 1
ATOM 2611 C CA . LYS A 1 317 ? -36.201 -19.215 76.268 1.00 92.50 317 LYS A CA 1
ATOM 2612 C C . LYS A 1 317 ? -36.423 -19.814 74.878 1.00 92.50 317 LYS A C 1
ATOM 2614 O O . LYS A 1 317 ? -35.780 -19.353 73.941 1.00 92.50 317 LYS A O 1
ATOM 2619 N N . THR A 1 318 ? -37.348 -20.765 74.726 1.00 92.69 318 THR A N 1
ATOM 2620 C CA . THR A 1 318 ? -37.644 -21.394 73.427 1.00 92.69 318 THR A CA 1
ATOM 2621 C C . THR A 1 318 ? -38.122 -20.366 72.404 1.00 92.69 318 THR A C 1
ATOM 2623 O O . THR A 1 318 ? -37.534 -20.250 71.331 1.00 92.69 318 THR A O 1
ATOM 2626 N N . ILE A 1 319 ? -39.125 -19.553 72.757 1.00 91.38 319 ILE A N 1
ATOM 2627 C CA . ILE A 1 319 ? -39.660 -18.527 71.849 1.00 91.38 319 ILE A CA 1
ATOM 2628 C C . ILE A 1 319 ? -38.608 -17.465 71.527 1.00 91.38 319 ILE A C 1
ATOM 2630 O O . ILE A 1 319 ? -38.470 -17.070 70.376 1.00 91.38 319 ILE A O 1
ATOM 2634 N N . THR A 1 320 ? -37.832 -17.028 72.520 1.00 92.12 320 THR A N 1
ATOM 2635 C CA . THR A 1 320 ? -36.792 -16.010 72.310 1.00 92.12 320 THR A CA 1
ATOM 2636 C C . THR A 1 320 ? -35.673 -16.537 71.411 1.00 92.12 320 THR A C 1
ATOM 2638 O O . THR A 1 320 ? -35.180 -15.804 70.558 1.00 92.12 320 THR A O 1
ATOM 2641 N N . SER A 1 321 ? -35.299 -17.814 71.546 1.00 93.25 321 SER A N 1
ATOM 2642 C CA . SER A 1 321 ? -34.335 -18.468 70.654 1.00 93.25 321 SER A CA 1
ATOM 2643 C C . SER A 1 321 ? -34.852 -18.525 69.216 1.00 93.25 321 SER A C 1
ATOM 2645 O O . SER A 1 321 ? -34.120 -18.191 68.289 1.00 93.25 321 SER A O 1
ATOM 2647 N N . GLN A 1 322 ? -36.119 -18.897 69.024 1.00 93.31 322 GLN A N 1
ATOM 2648 C CA . GLN A 1 322 ? -36.755 -18.910 67.706 1.00 93.31 322 GLN A CA 1
ATOM 2649 C C . GLN A 1 322 ? -36.856 -17.497 67.104 1.00 93.31 322 GLN A C 1
ATOM 2651 O O . GLN A 1 322 ? -36.529 -17.315 65.932 1.00 93.31 322 GLN A O 1
ATOM 2656 N N . ASP A 1 323 ? -37.281 -16.496 67.886 1.00 92.12 323 ASP A N 1
ATOM 2657 C CA . ASP A 1 323 ? -37.364 -15.088 67.462 1.00 92.12 323 ASP A CA 1
ATOM 2658 C C . ASP A 1 323 ? -35.970 -14.567 67.048 1.00 92.12 323 ASP A C 1
ATOM 2660 O O . ASP A 1 323 ? -35.826 -13.891 66.027 1.00 92.12 323 ASP A O 1
ATOM 2664 N N . SER A 1 324 ? -34.928 -14.928 67.803 1.00 94.31 324 SER A N 1
ATOM 2665 C CA . SER A 1 324 ? -33.534 -14.589 67.496 1.00 94.31 324 SER A CA 1
ATOM 2666 C C . SER A 1 324 ? -33.072 -15.201 66.169 1.00 94.31 324 SER A C 1
ATOM 2668 O O . SER A 1 324 ? -32.635 -14.470 65.279 1.00 94.31 324 SER A O 1
ATOM 2670 N N . THR A 1 325 ? -33.243 -16.517 65.979 1.00 95.19 325 THR A N 1
ATOM 2671 C CA . THR A 1 325 ? -32.829 -17.213 64.746 1.00 95.19 325 THR A CA 1
ATOM 2672 C C . THR A 1 325 ? -33.552 -16.677 63.509 1.00 95.19 325 THR A C 1
ATOM 2674 O O . THR A 1 325 ? -32.921 -16.476 62.466 1.00 95.19 325 THR A O 1
ATOM 2677 N N . GLU A 1 326 ? -34.858 -16.407 63.609 1.00 95.69 326 GLU A N 1
ATOM 2678 C CA . GLU A 1 326 ? -35.631 -15.789 62.527 1.00 95.69 326 GLU A CA 1
ATOM 2679 C C . GLU A 1 326 ? -35.073 -14.403 62.174 1.00 95.69 326 GLU A C 1
ATOM 2681 O O . GLU A 1 326 ? -34.820 -14.115 61.002 1.00 95.69 326 GLU A O 1
ATOM 2686 N N . ASN A 1 327 ? -34.846 -13.549 63.176 1.00 95.62 327 ASN A N 1
ATOM 2687 C CA . ASN A 1 327 ? -34.349 -12.191 62.963 1.00 95.62 327 ASN A CA 1
ATOM 2688 C C . ASN A 1 327 ? -32.943 -12.177 62.355 1.00 95.62 327 ASN A C 1
ATOM 2690 O O . ASN A 1 327 ? -32.711 -11.449 61.385 1.00 95.62 327 ASN A O 1
ATOM 2694 N N . SER A 1 328 ? -32.026 -13.010 62.854 1.00 95.75 328 SER A N 1
ATOM 2695 C CA . SER A 1 328 ? -30.680 -13.140 62.287 1.00 95.75 328 SER A CA 1
ATOM 2696 C C . SER A 1 328 ? -30.728 -13.581 60.822 1.00 95.75 328 SER A C 1
ATOM 2698 O O . SER A 1 328 ? -30.065 -12.983 59.975 1.00 95.75 328 SER A O 1
ATOM 2700 N N . ASN A 1 329 ? -31.566 -14.562 60.473 1.00 97.31 329 ASN A N 1
ATOM 2701 C CA . ASN A 1 329 ? -31.688 -15.005 59.083 1.00 97.31 329 ASN A CA 1
ATOM 2702 C C . ASN A 1 329 ? -32.407 -13.984 58.189 1.00 97.31 329 ASN A C 1
ATOM 2704 O O . ASN A 1 329 ? -32.026 -13.826 57.029 1.00 97.31 329 ASN A O 1
ATOM 2708 N N . LYS A 1 330 ? -33.382 -13.219 58.702 1.00 97.44 330 LYS A N 1
ATOM 2709 C CA . LYS A 1 330 ? -33.987 -12.096 57.959 1.00 97.44 330 LYS A CA 1
ATOM 2710 C C . LYS A 1 330 ? -32.950 -11.027 57.620 1.00 97.44 330 LYS A C 1
ATOM 2712 O O . LYS A 1 330 ? -32.933 -10.529 56.492 1.00 97.44 330 LYS A O 1
ATOM 2717 N N . GLN A 1 331 ? -32.063 -10.701 58.562 1.00 96.88 331 GLN A N 1
ATOM 2718 C CA . GLN A 1 331 ? -30.943 -9.789 58.318 1.00 96.88 331 GLN A CA 1
ATOM 2719 C C . GLN A 1 331 ? -29.999 -10.335 57.239 1.00 96.88 331 GLN A C 1
ATOM 2721 O O . GLN A 1 331 ? -29.633 -9.587 56.331 1.00 96.88 331 GLN A O 1
ATOM 2726 N N . ILE A 1 332 ? -29.676 -11.636 57.269 1.00 96.94 332 ILE A N 1
ATOM 2727 C CA . ILE A 1 332 ? -28.870 -12.287 56.222 1.00 96.94 332 ILE A CA 1
ATOM 2728 C C . ILE A 1 332 ? -29.558 -12.177 54.858 1.00 96.94 332 ILE A C 1
ATOM 2730 O O . ILE A 1 332 ? -28.940 -11.715 53.903 1.00 96.94 332 ILE A O 1
ATOM 2734 N N . VAL A 1 333 ? -30.845 -12.526 54.756 1.00 97.25 333 VAL A N 1
ATOM 2735 C CA . VAL A 1 333 ? -31.603 -12.451 53.494 1.00 97.25 333 VAL A CA 1
ATOM 2736 C C . VAL A 1 333 ? -31.610 -11.029 52.932 1.00 97.25 333 VAL A C 1
ATOM 2738 O O . VAL A 1 333 ? -31.430 -10.854 51.724 1.00 97.25 333 VAL A O 1
ATOM 2741 N N . ASN A 1 334 ? -31.803 -10.021 53.786 1.00 96.62 334 ASN A N 1
ATOM 2742 C CA . ASN A 1 334 ? -31.781 -8.616 53.384 1.00 96.62 334 ASN A CA 1
ATOM 2743 C C . ASN A 1 334 ? -30.392 -8.181 52.908 1.00 96.62 334 ASN A C 1
ATOM 2745 O O . ASN A 1 334 ? -30.293 -7.560 51.850 1.00 96.62 334 ASN A O 1
ATOM 2749 N N . LYS A 1 335 ? -29.327 -8.575 53.615 1.00 97.69 335 LYS A N 1
ATOM 2750 C CA . LYS A 1 335 ? -27.946 -8.339 53.182 1.00 97.69 335 LYS A CA 1
ATOM 2751 C C . LYS A 1 335 ? -27.674 -8.977 51.816 1.00 97.69 335 LYS A C 1
ATOM 2753 O O . LYS A 1 335 ? -27.254 -8.280 50.900 1.00 97.69 335 LYS A O 1
ATOM 2758 N N . CYS A 1 336 ? -28.050 -10.244 51.623 1.00 97.44 336 CYS A N 1
ATOM 2759 C CA . CYS A 1 336 ? -27.919 -10.930 50.335 1.00 97.44 336 CYS A CA 1
ATOM 2760 C C . CYS A 1 336 ? -28.644 -10.194 49.194 1.00 97.44 336 CYS A C 1
ATOM 2762 O O . CYS A 1 336 ? -28.117 -10.117 48.087 1.00 97.44 336 CYS A O 1
ATOM 2764 N N . LYS A 1 337 ? -29.842 -9.629 49.430 1.00 97.00 337 LYS A N 1
ATOM 2765 C CA . LYS A 1 337 ? -30.553 -8.832 48.406 1.00 97.00 337 LYS A CA 1
ATOM 2766 C C . LYS A 1 337 ? -29.752 -7.597 47.990 1.00 97.00 337 LYS A C 1
ATOM 2768 O O . LYS A 1 337 ? -29.697 -7.290 46.799 1.00 97.00 337 LYS A O 1
ATOM 2773 N N . VAL A 1 338 ? -29.162 -6.894 48.958 1.00 96.62 338 VAL A N 1
ATOM 2774 C CA . VAL A 1 338 ? -28.333 -5.706 48.713 1.00 96.62 338 VAL A CA 1
ATOM 2775 C C . VAL A 1 338 ? -27.066 -6.090 47.950 1.00 96.62 338 VAL A C 1
ATOM 2777 O O . VAL A 1 338 ? -26.784 -5.483 46.918 1.00 96.62 338 VAL A O 1
ATOM 2780 N N . ASP A 1 339 ? -26.371 -7.142 48.382 1.00 96.75 339 ASP A N 1
ATOM 2781 C CA . ASP A 1 339 ? -25.134 -7.611 47.749 1.00 96.75 339 ASP A CA 1
ATOM 2782 C C . ASP A 1 339 ? -25.379 -8.049 46.293 1.00 96.75 339 ASP A C 1
ATOM 2784 O O . ASP A 1 339 ? -24.672 -7.613 45.385 1.00 96.75 339 ASP A O 1
ATOM 2788 N N . ILE A 1 340 ? -26.453 -8.809 46.027 1.00 97.69 340 ILE A N 1
ATOM 2789 C CA . ILE A 1 340 ? -26.845 -9.193 44.658 1.00 97.69 340 ILE A CA 1
ATOM 2790 C C . ILE A 1 340 ? -27.129 -7.957 43.795 1.00 97.69 340 ILE A C 1
ATOM 2792 O O . ILE A 1 340 ? -26.726 -7.911 42.631 1.00 97.69 340 ILE A O 1
ATOM 2796 N N . LYS A 1 341 ? -27.836 -6.954 44.333 1.00 96.62 341 LYS A N 1
ATOM 2797 C CA . LYS A 1 341 ? -28.139 -5.714 43.602 1.00 96.62 341 LYS A CA 1
ATOM 2798 C C . LYS A 1 341 ? -26.856 -4.950 43.257 1.00 96.62 341 LYS A C 1
ATOM 2800 O O . LYS A 1 341 ? -26.706 -4.521 42.115 1.00 96.62 341 LYS A O 1
ATOM 2805 N N . ASN A 1 342 ? -25.934 -4.818 44.208 1.00 95.56 342 ASN A N 1
ATOM 2806 C CA . ASN A 1 342 ? -24.658 -4.133 44.005 1.00 95.56 342 ASN A CA 1
ATOM 2807 C C . ASN A 1 342 ? -23.793 -4.848 42.958 1.00 95.56 342 ASN A C 1
ATOM 2809 O O . ASN A 1 342 ? -23.328 -4.207 42.016 1.00 95.56 342 ASN A O 1
ATOM 2813 N N . ASN A 1 343 ? -23.676 -6.175 43.052 1.00 97.50 343 ASN A N 1
ATOM 2814 C CA . ASN A 1 343 ? -22.936 -6.989 42.087 1.00 97.50 343 ASN A CA 1
ATOM 2815 C C . ASN A 1 343 ? -23.533 -6.889 40.673 1.00 97.50 343 ASN A C 1
ATOM 2817 O O . ASN A 1 343 ? -22.802 -6.744 39.694 1.00 97.50 343 ASN A O 1
ATOM 2821 N N . ARG A 1 344 ? -24.868 -6.882 40.544 1.00 97.56 344 ARG A N 1
ATOM 2822 C CA . ARG A 1 344 ? -25.537 -6.664 39.249 1.00 97.56 344 ARG A CA 1
ATOM 2823 C C . ARG A 1 344 ? -25.263 -5.279 38.668 1.00 97.56 344 ARG A C 1
ATOM 2825 O O . ARG A 1 344 ? -25.050 -5.170 37.463 1.00 97.56 344 ARG A O 1
ATOM 2832 N N . ASN A 1 345 ? -25.254 -4.238 39.498 1.00 97.06 345 ASN A N 1
ATOM 2833 C CA . ASN A 1 345 ? -24.917 -2.887 39.048 1.00 97.06 345 ASN A CA 1
ATOM 2834 C C . ASN A 1 345 ? -23.468 -2.814 38.544 1.00 97.06 345 ASN A C 1
ATOM 2836 O O . ASN A 1 345 ? -23.214 -2.188 37.516 1.00 97.06 345 ASN A O 1
ATOM 2840 N N . GLU A 1 346 ? -22.530 -3.487 39.218 1.00 97.69 346 GLU A N 1
ATOM 2841 C CA . GLU A 1 346 ? -21.140 -3.567 38.762 1.00 97.69 346 GLU A CA 1
ATOM 2842 C C . GLU A 1 346 ? -21.014 -4.317 37.426 1.00 97.69 346 GLU A C 1
ATOM 2844 O O . GLU A 1 346 ? -20.354 -3.819 36.512 1.00 97.69 346 GLU A O 1
ATOM 2849 N N . ILE A 1 347 ? -21.697 -5.458 37.259 1.00 98.31 347 ILE A N 1
ATOM 2850 C CA . ILE A 1 347 ? -21.739 -6.192 35.980 1.00 98.31 347 ILE A CA 1
ATOM 2851 C C . ILE A 1 347 ? -22.271 -5.297 34.854 1.00 98.31 347 ILE A C 1
ATOM 2853 O O . ILE A 1 347 ? -21.680 -5.239 33.777 1.00 98.31 347 ILE A O 1
ATOM 2857 N N . GLN A 1 348 ? -23.360 -4.558 35.090 1.00 98.00 348 GLN A N 1
ATOM 2858 C CA . GLN A 1 348 ? -23.916 -3.635 34.096 1.00 98.00 348 GLN A CA 1
ATOM 2859 C C . GLN A 1 348 ? -22.921 -2.537 33.696 1.00 98.00 348 GLN A C 1
ATOM 2861 O O . GLN A 1 348 ? -22.834 -2.199 32.515 1.00 98.00 348 GLN A O 1
ATOM 2866 N N . ALA A 1 349 ? -22.166 -1.995 34.654 1.00 97.94 349 ALA A N 1
ATOM 2867 C CA . ALA A 1 349 ? -21.143 -0.991 34.383 1.00 97.94 349 ALA A CA 1
ATOM 2868 C C . ALA A 1 349 ? -19.970 -1.570 33.578 1.00 97.94 349 ALA A C 1
ATOM 2870 O O . ALA A 1 349 ? -19.550 -0.966 32.591 1.00 97.94 349 ALA A O 1
ATOM 2871 N N . ARG A 1 350 ? -19.487 -2.769 33.937 1.00 98.31 350 ARG A N 1
ATOM 2872 C CA . ARG A 1 350 ? -18.423 -3.476 33.200 1.00 98.31 350 ARG A CA 1
ATOM 2873 C C . ARG A 1 350 ? -18.848 -3.818 31.771 1.00 98.31 350 ARG A C 1
ATOM 2875 O O . ARG A 1 350 ? -18.081 -3.577 30.847 1.00 98.31 350 ARG A O 1
ATOM 2882 N N . ASN A 1 351 ? -20.074 -4.301 31.570 1.00 98.06 351 ASN A N 1
ATOM 2883 C CA . ASN A 1 351 ? -20.614 -4.589 30.237 1.00 98.06 351 ASN A CA 1
ATOM 2884 C C . ASN A 1 351 ? -20.727 -3.331 29.369 1.00 98.06 351 ASN A C 1
ATOM 2886 O O . ASN A 1 351 ? -20.368 -3.360 28.192 1.00 98.06 351 ASN A O 1
ATOM 2890 N N . LEU A 1 352 ? -21.185 -2.214 29.946 1.00 97.00 352 LEU A N 1
ATOM 2891 C CA . LEU A 1 352 ? -21.210 -0.936 29.236 1.00 97.00 352 LEU A CA 1
ATOM 2892 C C . LEU A 1 352 ? -19.793 -0.494 28.844 1.00 97.00 352 LEU A C 1
ATOM 2894 O O . LEU A 1 352 ? -19.578 -0.103 27.702 1.00 97.00 352 LEU A O 1
ATOM 2898 N N . LEU A 1 353 ? -18.823 -0.614 29.755 1.00 96.75 353 LEU A N 1
ATOM 2899 C CA . LEU A 1 353 ? -17.428 -0.271 29.481 1.00 96.75 353 LEU A CA 1
ATOM 2900 C C . LEU A 1 353 ? -16.813 -1.144 28.385 1.00 96.75 353 LEU A C 1
ATOM 2902 O O . LEU A 1 353 ? -16.173 -0.610 27.489 1.00 96.75 353 LEU A O 1
ATOM 2906 N N . ILE A 1 354 ? -17.049 -2.458 28.399 1.00 96.88 354 ILE A N 1
ATOM 2907 C CA . ILE A 1 354 ? -16.585 -3.370 27.342 1.00 96.88 354 ILE A CA 1
ATOM 2908 C C . ILE A 1 354 ? -17.158 -2.967 25.979 1.00 96.88 354 ILE A C 1
ATOM 2910 O O . ILE A 1 354 ? -16.429 -2.960 24.984 1.00 96.88 354 ILE A O 1
ATOM 2914 N N . LYS A 1 355 ? -18.446 -2.608 25.923 1.00 94.50 355 LYS A N 1
ATOM 2915 C CA . LYS A 1 355 ? -19.090 -2.138 24.690 1.00 94.50 355 LYS A CA 1
ATOM 2916 C C . LYS A 1 355 ? -18.413 -0.871 24.156 1.00 94.50 355 LYS A C 1
ATOM 2918 O O . LYS A 1 355 ? -18.072 -0.821 22.978 1.00 94.50 355 LYS A O 1
ATOM 2923 N N . GLU A 1 356 ? -18.184 0.113 25.023 1.00 93.00 356 GLU A N 1
ATOM 2924 C CA . GLU A 1 356 ? -17.496 1.365 24.673 1.00 93.00 356 GLU A CA 1
ATOM 2925 C C . GLU A 1 356 ? -16.037 1.120 24.253 1.00 93.00 356 GLU A C 1
ATOM 2927 O O . GLU A 1 356 ? -15.599 1.633 23.228 1.00 93.00 356 GLU A O 1
ATOM 2932 N N . MET A 1 357 ? -15.302 0.267 24.976 1.00 94.62 357 MET A N 1
ATOM 2933 C CA . MET A 1 357 ? -13.940 -0.154 24.626 1.00 94.62 357 MET A CA 1
ATOM 2934 C C . MET A 1 357 ? -13.877 -0.788 23.236 1.00 94.62 357 MET A C 1
ATOM 2936 O O . MET A 1 357 ? -13.018 -0.424 22.440 1.00 94.62 357 MET A O 1
ATOM 2940 N N . THR A 1 358 ? -14.794 -1.707 22.934 1.00 94.12 358 THR A N 1
ATOM 2941 C CA . THR A 1 358 ? -14.820 -2.432 21.655 1.00 94.12 358 THR A CA 1
ATOM 2942 C C . THR A 1 358 ? -15.116 -1.499 20.482 1.00 94.12 358 THR A C 1
ATOM 2944 O O . THR A 1 358 ? -14.446 -1.582 19.455 1.00 94.12 358 THR A O 1
ATOM 2947 N N . GLN A 1 359 ? -16.085 -0.590 20.639 1.00 92.62 359 GLN A N 1
ATOM 2948 C CA . GLN A 1 359 ? -16.403 0.408 19.616 1.00 92.62 359 GLN A CA 1
ATOM 2949 C C . GLN A 1 359 ? -15.234 1.382 19.413 1.00 92.62 359 GLN A C 1
ATOM 2951 O O . GLN A 1 359 ? -14.797 1.573 18.284 1.00 92.62 359 GLN A O 1
ATOM 2956 N N . ASN A 1 360 ? -14.657 1.912 20.497 1.00 93.69 360 ASN A N 1
ATOM 2957 C CA . ASN A 1 360 ? -13.551 2.866 20.405 1.00 93.69 360 ASN A CA 1
ATOM 2958 C C . ASN A 1 360 ? -12.272 2.238 19.828 1.00 93.69 360 ASN A C 1
ATOM 2960 O O . ASN A 1 360 ? -11.523 2.943 19.166 1.00 93.69 360 ASN A O 1
ATOM 2964 N N . ILE A 1 361 ? -12.012 0.935 20.022 1.00 94.44 361 ILE A N 1
ATOM 2965 C CA . ILE A 1 361 ? -10.919 0.245 19.308 1.00 94.44 361 ILE A CA 1
ATOM 2966 C C . ILE A 1 361 ? -11.121 0.368 17.797 1.00 94.44 361 ILE A C 1
ATOM 2968 O O . ILE A 1 361 ? -10.181 0.726 17.093 1.00 94.44 361 ILE A O 1
ATOM 2972 N N . GLN A 1 362 ? -12.329 0.086 17.302 1.00 94.56 362 GLN A N 1
ATOM 2973 C CA . GLN A 1 362 ? -12.594 0.191 15.871 1.00 94.56 362 GLN A CA 1
ATOM 2974 C C . GLN A 1 362 ? -12.541 1.644 15.393 1.00 94.56 362 GLN A C 1
ATOM 2976 O O . GLN A 1 362 ? -11.948 1.904 14.355 1.00 94.56 362 GLN A O 1
ATOM 2981 N N . ASP A 1 363 ? -13.080 2.590 16.160 1.00 94.38 363 ASP A N 1
ATOM 2982 C CA . ASP A 1 363 ? -13.042 4.008 15.787 1.00 94.38 363 ASP A CA 1
ATOM 2983 C C . ASP A 1 363 ? -11.604 4.558 15.754 1.00 94.38 363 ASP A C 1
ATOM 2985 O O . ASP A 1 363 ? -11.285 5.394 14.913 1.00 94.38 363 ASP A O 1
ATOM 2989 N N . LEU A 1 364 ? -10.710 4.074 16.627 1.00 94.69 364 LEU A N 1
ATOM 2990 C CA . LEU A 1 364 ? -9.282 4.411 16.588 1.00 94.69 364 LEU A CA 1
ATOM 2991 C C . LEU A 1 364 ? -8.606 3.854 15.331 1.00 94.69 364 LEU A C 1
ATOM 2993 O O . LEU A 1 364 ? -7.792 4.545 14.725 1.00 94.69 364 LEU A O 1
ATOM 2997 N N . LEU A 1 365 ? -8.952 2.629 14.921 1.00 94.31 365 LEU A N 1
ATOM 2998 C CA . LEU A 1 365 ? -8.459 2.042 13.672 1.00 94.31 365 LEU A CA 1
ATOM 2999 C C . LEU A 1 365 ? -8.996 2.795 12.449 1.00 94.31 365 LEU A C 1
ATOM 3001 O O . LEU A 1 365 ? -8.251 3.025 11.503 1.00 94.31 365 LEU A O 1
ATOM 3005 N N . ASP A 1 366 ? -10.270 3.188 12.462 1.00 94.81 366 ASP A N 1
ATOM 3006 C CA . ASP A 1 366 ? -10.881 3.991 11.398 1.00 94.81 366 ASP A CA 1
ATOM 3007 C C . ASP A 1 366 ? -10.156 5.351 11.290 1.00 94.81 366 ASP A C 1
ATOM 3009 O O . ASP A 1 366 ? -9.730 5.749 10.205 1.00 94.81 366 ASP A O 1
ATOM 3013 N N . LEU A 1 367 ? -9.922 6.026 12.425 1.00 94.38 367 LEU A N 1
ATOM 3014 C CA . LEU A 1 367 ? -9.184 7.293 12.491 1.00 94.38 367 LEU A CA 1
ATOM 3015 C C . LEU A 1 367 ? -7.735 7.154 11.997 1.00 94.38 367 LEU A C 1
ATOM 3017 O O . LEU A 1 367 ? -7.237 8.020 11.278 1.00 94.38 367 LEU A O 1
ATOM 3021 N N . GLN A 1 368 ? -7.057 6.062 12.357 1.00 94.50 368 GLN A N 1
ATOM 3022 C CA . GLN A 1 368 ? -5.699 5.764 11.897 1.00 94.50 368 GLN A CA 1
ATOM 3023 C C . GLN A 1 368 ? -5.644 5.632 10.373 1.00 94.50 368 GLN A C 1
ATOM 3025 O O . GLN A 1 368 ? -4.745 6.184 9.744 1.00 94.50 368 GLN A O 1
ATOM 3030 N N . VAL A 1 369 ? -6.602 4.932 9.764 1.00 94.44 369 VAL A N 1
ATOM 3031 C CA . VAL A 1 369 ? -6.644 4.752 8.306 1.00 94.44 369 VAL A CA 1
ATOM 3032 C C . VAL A 1 369 ? -6.900 6.068 7.573 1.00 94.44 369 VAL A C 1
ATOM 3034 O O . VAL A 1 369 ? -6.247 6.336 6.561 1.00 94.44 369 VAL A O 1
ATOM 3037 N N . MET A 1 370 ? -7.765 6.929 8.116 1.00 94.38 370 MET A N 1
ATOM 3038 C CA . MET A 1 370 ? -7.934 8.295 7.607 1.00 94.38 370 MET A CA 1
ATOM 3039 C C . MET A 1 370 ? -6.604 9.064 7.655 1.00 94.38 370 MET A C 1
ATOM 3041 O O . MET A 1 370 ? -6.201 9.694 6.675 1.00 94.38 370 MET A O 1
ATOM 3045 N N . GLN A 1 371 ? -5.876 8.971 8.773 1.00 94.00 371 GLN A N 1
ATOM 3046 C CA . GLN A 1 371 ? -4.606 9.672 8.957 1.00 94.00 371 GLN A CA 1
ATOM 3047 C C . GLN A 1 371 ? -3.492 9.148 8.038 1.00 94.00 371 GLN A C 1
ATOM 3049 O O . GLN A 1 371 ? -2.740 9.951 7.483 1.00 94.00 371 GLN A O 1
ATOM 3054 N N . ILE A 1 372 ? -3.404 7.829 7.847 1.00 93.50 372 ILE A N 1
ATOM 3055 C CA . ILE A 1 372 ? -2.466 7.188 6.913 1.00 93.50 372 ILE A CA 1
ATOM 3056 C C . ILE A 1 372 ? -2.737 7.664 5.486 1.00 93.50 372 ILE A C 1
ATOM 3058 O O . ILE A 1 372 ? -1.808 8.053 4.783 1.00 93.50 372 ILE A O 1
ATOM 3062 N N . THR A 1 373 ? -4.004 7.685 5.070 1.00 92.19 373 THR A N 1
ATOM 3063 C CA . THR A 1 373 ? -4.386 8.135 3.724 1.00 92.19 373 THR A CA 1
ATOM 3064 C C . THR A 1 373 ? -3.996 9.593 3.508 1.00 92.19 373 THR A C 1
ATOM 3066 O O . THR A 1 373 ? -3.360 9.920 2.509 1.00 92.19 373 THR A O 1
ATOM 3069 N N . HIS A 1 374 ? -4.273 10.465 4.480 1.00 92.19 374 HIS A N 1
ATOM 3070 C CA . HIS A 1 374 ? -3.815 11.852 4.427 1.00 92.19 374 HIS A CA 1
ATOM 3071 C C . HIS A 1 374 ? -2.286 11.956 4.296 1.00 92.19 374 HIS A C 1
ATOM 3073 O O . HIS A 1 374 ? -1.783 12.681 3.438 1.00 92.19 374 HIS A O 1
ATOM 3079 N N . MET A 1 375 ? -1.533 11.219 5.117 1.00 91.00 375 MET A N 1
ATOM 3080 C CA . MET A 1 375 ? -0.066 11.254 5.096 1.00 91.00 375 MET A CA 1
ATOM 3081 C C . MET A 1 375 ? 0.514 10.777 3.767 1.00 91.00 375 MET A C 1
ATOM 3083 O O . MET A 1 375 ? 1.416 11.427 3.246 1.00 91.00 375 MET A O 1
ATOM 3087 N N . ASN A 1 376 ? -0.033 9.705 3.194 1.00 89.75 376 ASN A N 1
ATOM 3088 C CA . ASN A 1 376 ? 0.435 9.141 1.928 1.00 89.75 376 ASN A CA 1
ATOM 3089 C C . ASN A 1 376 ? 0.262 10.096 0.737 1.00 89.75 376 ASN A C 1
ATOM 3091 O O . ASN A 1 376 ? 0.976 9.959 -0.254 1.00 89.75 376 ASN A O 1
ATOM 3095 N N . HIS A 1 377 ? -0.676 11.045 0.815 1.00 84.12 377 HIS A N 1
ATOM 3096 C CA . HIS A 1 377 ? -1.029 11.903 -0.320 1.00 84.12 377 HIS A CA 1
ATOM 3097 C C . HIS A 1 377 ? -0.672 13.380 -0.133 1.00 84.12 377 HIS A C 1
ATOM 3099 O O . HIS A 1 377 ? -0.412 14.065 -1.118 1.00 84.12 377 HIS A O 1
ATOM 3105 N N . ILE A 1 378 ? -0.609 13.872 1.107 1.00 82.25 378 ILE A N 1
ATOM 3106 C CA . ILE A 1 378 ? -0.278 15.272 1.422 1.00 82.25 378 ILE A CA 1
ATOM 3107 C C . ILE A 1 378 ? 1.132 15.398 2.031 1.00 82.25 378 ILE A C 1
ATOM 3109 O O . ILE A 1 378 ? 1.619 16.509 2.230 1.00 82.25 378 ILE A O 1
ATOM 3113 N N . ASN A 1 379 ? 1.822 14.284 2.325 1.00 77.19 379 ASN A N 1
ATOM 3114 C CA . ASN A 1 379 ? 3.146 14.258 2.970 1.00 77.19 379 ASN A CA 1
ATOM 3115 C C . ASN A 1 379 ? 3.204 15.063 4.286 1.00 77.19 379 ASN A C 1
ATOM 3117 O O . ASN A 1 379 ? 4.226 15.643 4.649 1.00 77.19 379 ASN A O 1
ATOM 3121 N N . SER A 1 380 ? 2.090 15.106 5.020 1.00 83.00 380 SER A N 1
ATOM 3122 C CA . SER A 1 380 ? 1.988 15.714 6.349 1.00 83.00 380 SER A CA 1
ATOM 3123 C C . SER A 1 380 ? 0.922 15.004 7.186 1.00 83.00 380 SER A C 1
ATOM 3125 O O . SER A 1 380 ? 0.083 14.277 6.651 1.00 83.00 380 SER A O 1
ATOM 3127 N N . HIS A 1 381 ? 0.947 15.189 8.507 1.00 81.75 381 HIS A N 1
ATOM 3128 C CA . HIS A 1 381 ? -0.094 14.679 9.403 1.00 81.75 381 HIS A CA 1
ATOM 3129 C C . HIS A 1 381 ? -1.084 15.785 9.786 1.00 81.75 381 HIS A C 1
ATOM 3131 O O . HIS A 1 381 ? -0.726 16.965 9.836 1.00 81.75 381 HIS A O 1
ATOM 3137 N N . MET A 1 382 ? -2.325 15.406 10.102 1.00 84.81 382 MET A N 1
ATOM 3138 C CA . MET A 1 382 ? -3.337 16.344 10.579 1.00 84.81 382 MET A CA 1
ATOM 3139 C C . MET A 1 382 ? -3.445 16.292 12.097 1.00 84.81 382 MET A C 1
ATOM 3141 O O . MET A 1 382 ? -3.867 15.305 12.688 1.00 84.81 382 MET A O 1
ATOM 3145 N N . LYS A 1 383 ? -3.139 17.422 12.733 1.00 82.44 383 LYS A N 1
ATOM 3146 C CA . LYS A 1 383 ? -3.235 17.567 14.193 1.00 82.44 383 LYS A CA 1
ATOM 3147 C C . LYS A 1 383 ? -4.678 17.640 14.697 1.00 82.44 383 LYS A C 1
ATOM 3149 O O . LYS A 1 383 ? -4.935 17.395 15.870 1.00 82.44 383 LYS A O 1
ATOM 3154 N N . ASN A 1 384 ? -5.613 18.022 13.827 1.00 89.00 384 ASN A N 1
ATOM 3155 C CA . ASN A 1 384 ? -7.012 18.239 14.171 1.00 89.00 384 ASN A CA 1
ATOM 3156 C C . ASN A 1 384 ? -7.903 17.189 13.490 1.00 89.00 384 ASN A C 1
ATOM 3158 O O . ASN A 1 384 ? -7.940 17.107 12.262 1.00 89.00 384 ASN A O 1
ATOM 3162 N N . ILE A 1 385 ? -8.653 16.436 14.300 1.00 92.00 385 ILE A N 1
ATOM 3163 C CA . ILE A 1 385 ? -9.594 15.405 13.841 1.00 92.00 385 ILE A CA 1
ATOM 3164 C C . ILE A 1 385 ? -10.692 15.996 12.942 1.00 92.00 385 ILE A C 1
ATOM 3166 O O . ILE A 1 385 ? -11.064 15.366 11.960 1.00 92.00 385 ILE A O 1
ATOM 3170 N N . ASP A 1 386 ? -11.182 17.208 13.214 1.00 92.00 386 ASP A N 1
ATOM 3171 C CA . ASP A 1 386 ? -12.219 17.855 12.395 1.00 92.00 386 ASP A CA 1
ATOM 3172 C C . ASP A 1 386 ? -11.704 18.199 10.997 1.00 92.00 386 ASP A C 1
ATOM 3174 O O . ASP A 1 386 ? -12.399 17.991 10.001 1.00 92.00 386 ASP A O 1
ATOM 3178 N N . SER A 1 387 ? -10.457 18.664 10.908 1.00 91.81 387 SER A N 1
ATOM 3179 C CA . SER A 1 387 ? -9.798 18.875 9.619 1.00 91.81 387 SER A CA 1
ATOM 3180 C C . SER A 1 387 ? -9.622 17.555 8.871 1.00 91.81 387 SER A C 1
ATOM 3182 O O . SER A 1 387 ? -9.850 17.516 7.664 1.00 91.81 387 SER A O 1
ATOM 3184 N N . LEU A 1 388 ? -9.278 16.472 9.578 1.00 93.06 388 LEU A N 1
ATOM 3185 C CA . LEU A 1 388 ? -9.082 15.152 8.976 1.00 93.06 388 LEU A CA 1
ATOM 3186 C C . LEU A 1 388 ? -10.395 14.558 8.460 1.00 93.06 388 LEU A C 1
ATOM 3188 O O . LEU A 1 388 ? -10.431 14.001 7.363 1.00 93.06 388 LEU A O 1
ATOM 3192 N N . ILE A 1 389 ? -11.486 14.729 9.208 1.00 94.06 389 ILE A N 1
ATOM 3193 C CA . ILE A 1 389 ? -12.840 14.389 8.759 1.00 94.06 389 ILE A CA 1
ATOM 3194 C C . ILE A 1 389 ? -13.184 15.189 7.501 1.00 94.06 389 ILE A C 1
ATOM 3196 O O . ILE A 1 389 ? -13.606 14.608 6.503 1.00 94.06 389 ILE A O 1
ATOM 3200 N N . LYS A 1 390 ? -12.961 16.509 7.515 1.00 93.06 390 LYS A N 1
ATOM 3201 C CA . LYS A 1 390 ? -13.254 17.375 6.366 1.00 93.06 390 LYS A CA 1
ATOM 3202 C C . LYS A 1 390 ? -12.450 16.975 5.128 1.00 93.06 390 LYS A C 1
ATOM 3204 O O . LYS A 1 390 ? -13.023 16.942 4.045 1.00 93.06 390 LYS A O 1
ATOM 3209 N N . PHE A 1 391 ? -11.165 16.668 5.290 1.00 93.12 391 PHE A N 1
ATOM 3210 C CA . PHE A 1 391 ? -10.314 16.154 4.219 1.00 93.12 391 PHE A CA 1
ATOM 3211 C C . PHE A 1 391 ? -10.865 14.842 3.667 1.00 93.12 391 PHE A C 1
ATOM 3213 O O . PHE A 1 391 ? -11.114 14.732 2.474 1.00 93.12 391 PHE A O 1
ATOM 3220 N N . THR A 1 392 ? -11.135 13.876 4.546 1.00 94.25 392 THR A N 1
ATOM 3221 C CA . THR A 1 392 ? -11.615 12.550 4.139 1.00 94.25 392 THR A CA 1
ATOM 3222 C C . THR A 1 392 ? -12.927 12.646 3.359 1.00 94.25 392 THR A C 1
ATOM 3224 O O . THR A 1 392 ? -13.083 11.954 2.364 1.00 94.25 392 THR A O 1
ATOM 3227 N N . LEU A 1 393 ? -13.851 13.520 3.773 1.00 93.50 393 LEU A N 1
ATOM 3228 C CA . LEU A 1 393 ? -15.158 13.675 3.125 1.00 93.50 393 LEU A CA 1
ATOM 3229 C C . LEU A 1 393 ? -15.126 14.433 1.794 1.00 93.50 393 LEU A C 1
ATOM 3231 O O . LEU A 1 393 ? -15.967 14.168 0.944 1.00 93.50 393 LEU A O 1
ATOM 3235 N N . ASN A 1 394 ? -14.236 15.417 1.639 1.00 91.12 394 ASN A N 1
ATOM 3236 C CA . ASN A 1 394 ? -14.360 16.403 0.557 1.00 91.12 394 ASN A CA 1
ATOM 3237 C C . ASN A 1 394 ? -13.186 16.412 -0.423 1.00 91.12 394 ASN A C 1
ATOM 3239 O O . ASN A 1 394 ? -13.313 16.996 -1.498 1.00 91.12 394 ASN A O 1
ATOM 3243 N N . GLU A 1 395 ? -12.043 15.833 -0.059 1.00 92.69 395 GLU A N 1
ATOM 3244 C CA . GLU A 1 395 ? -10.849 15.925 -0.888 1.00 92.69 395 GLU A CA 1
ATOM 3245 C C . GLU A 1 395 ? -10.853 14.874 -1.999 1.00 92.69 395 GLU A C 1
ATOM 3247 O O . GLU A 1 395 ? -11.124 13.693 -1.766 1.00 92.69 395 GLU A O 1
ATOM 3252 N N . LYS A 1 396 ? -10.474 15.309 -3.204 1.00 92.44 396 LYS A N 1
ATOM 3253 C CA . LYS A 1 396 ? -10.193 14.429 -4.338 1.00 92.44 396 LYS A CA 1
ATOM 3254 C C . LYS A 1 396 ? -8.697 14.266 -4.512 1.00 92.44 396 LYS A C 1
ATOM 3256 O O . LYS A 1 396 ? -7.972 15.227 -4.757 1.00 92.44 396 LYS A O 1
ATOM 3261 N N . ILE A 1 397 ? -8.243 13.027 -4.440 1.00 90.81 397 ILE A N 1
ATOM 3262 C CA . ILE A 1 397 ? -6.843 12.659 -4.553 1.00 90.81 397 ILE A CA 1
ATOM 3263 C C . ILE A 1 397 ? -6.549 12.274 -5.994 1.00 90.81 397 ILE A C 1
ATOM 3265 O O . ILE A 1 397 ? -7.158 11.367 -6.563 1.00 90.81 397 ILE A O 1
ATOM 3269 N N . LYS A 1 398 ? -5.583 12.977 -6.575 1.00 90.50 398 LYS A N 1
ATOM 3270 C CA . LYS A 1 398 ? -5.074 12.712 -7.913 1.00 90.50 398 LYS A CA 1
ATOM 3271 C C . LYS A 1 398 ? -4.006 11.625 -7.859 1.00 90.50 398 LYS A C 1
ATOM 3273 O O . LYS A 1 398 ? -2.961 11.816 -7.238 1.00 90.50 398 LYS A O 1
ATOM 3278 N N . ILE A 1 399 ? -4.243 10.517 -8.550 1.00 86.62 399 ILE A N 1
ATOM 3279 C CA . ILE A 1 399 ? -3.281 9.428 -8.715 1.00 86.62 399 ILE A CA 1
ATOM 3280 C C . ILE A 1 399 ? -2.766 9.451 -10.151 1.00 86.62 399 ILE A C 1
ATOM 3282 O O . ILE A 1 399 ? -3.543 9.431 -11.104 1.00 86.62 399 ILE A O 1
ATOM 3286 N N . VAL A 1 400 ? -1.441 9.512 -10.297 1.00 86.56 400 VAL A N 1
ATOM 3287 C CA . VAL A 1 400 ? -0.759 9.478 -11.595 1.00 86.56 400 VAL A CA 1
ATOM 3288 C C . VAL A 1 400 ? -0.058 8.135 -11.747 1.00 86.56 400 VAL A C 1
ATOM 3290 O O . VAL A 1 400 ? 0.930 7.858 -11.068 1.00 86.56 400 VAL A O 1
ATOM 3293 N N . THR A 1 401 ? -0.556 7.313 -12.661 1.00 86.44 401 THR A N 1
ATOM 3294 C CA . THR A 1 401 ? 0.009 6.004 -12.989 1.00 86.44 401 THR A CA 1
ATOM 3295 C C . THR A 1 401 ? 0.941 6.141 -14.185 1.00 86.44 401 THR A C 1
ATOM 3297 O O . THR A 1 401 ? 0.538 6.628 -15.239 1.00 86.44 401 THR A O 1
ATOM 3300 N N . ILE A 1 402 ? 2.194 5.705 -14.047 1.00 86.25 402 ILE A N 1
ATOM 3301 C CA . ILE A 1 402 ? 3.162 5.691 -15.152 1.00 86.25 402 ILE A CA 1
ATOM 3302 C C . ILE A 1 402 ? 2.939 4.419 -15.975 1.00 86.25 402 ILE A C 1
ATOM 3304 O O . ILE A 1 402 ? 3.170 3.319 -15.481 1.00 86.25 402 ILE A O 1
ATOM 3308 N N . LEU A 1 403 ? 2.513 4.573 -17.230 1.00 83.75 403 LEU A N 1
ATOM 3309 C CA . LEU A 1 403 ? 2.249 3.459 -18.147 1.00 83.75 403 LEU A CA 1
ATOM 3310 C C . LEU A 1 403 ? 3.511 3.026 -18.904 1.00 83.75 403 LEU A C 1
ATOM 3312 O O . LEU A 1 403 ? 3.705 1.841 -19.169 1.00 83.75 403 LEU A O 1
ATOM 3316 N N . LYS A 1 404 ? 4.383 3.982 -19.256 1.00 80.62 404 LYS A N 1
ATOM 3317 C CA . LYS A 1 404 ? 5.644 3.735 -19.973 1.00 80.62 404 LYS A CA 1
ATOM 3318 C C . LYS A 1 404 ? 6.775 4.557 -19.368 1.00 80.62 404 LYS A C 1
ATOM 3320 O O . LYS A 1 404 ? 6.652 5.766 -19.189 1.00 80.62 404 LYS A O 1
ATOM 3325 N N . LYS A 1 405 ? 7.907 3.909 -19.082 1.00 72.25 405 LYS A N 1
ATOM 3326 C CA . LYS A 1 405 ? 9.111 4.583 -18.580 1.00 72.25 405 LYS A CA 1
ATOM 3327 C C . LYS A 1 405 ? 9.799 5.315 -19.739 1.00 72.25 405 LYS A C 1
ATOM 3329 O O . LYS A 1 405 ? 10.402 4.670 -20.591 1.00 72.25 405 LYS A O 1
ATOM 3334 N N . SER A 1 406 ? 9.711 6.643 -19.775 1.00 70.81 406 SER A N 1
ATOM 3335 C CA . SER A 1 406 ? 10.392 7.484 -20.771 1.00 70.81 406 SER A CA 1
ATOM 3336 C C . SER A 1 406 ? 10.892 8.794 -20.159 1.00 70.81 406 SER A C 1
ATOM 3338 O O . SER A 1 406 ? 10.506 9.170 -19.051 1.00 70.81 406 SER A O 1
ATOM 3340 N N . SER A 1 407 ? 11.738 9.518 -20.895 1.00 65.81 407 SER A N 1
ATOM 3341 C CA . SER A 1 407 ? 11.999 10.926 -20.604 1.00 65.81 407 SER A CA 1
ATOM 3342 C C . SER A 1 407 ? 10.725 11.734 -20.861 1.00 65.81 407 SER A C 1
ATOM 3344 O O . SER A 1 407 ? 10.155 11.668 -21.950 1.00 65.81 407 SER A O 1
ATOM 3346 N N . PHE A 1 408 ? 10.270 12.507 -19.873 1.00 80.56 408 PHE A N 1
ATOM 3347 C CA . PHE A 1 408 ? 9.105 13.399 -19.983 1.00 80.56 408 PHE A CA 1
ATOM 3348 C C . PHE A 1 408 ? 9.433 14.712 -20.713 1.00 80.56 408 PHE A C 1
ATOM 3350 O O . PHE A 1 408 ? 8.917 15.774 -20.368 1.00 80.56 408 PHE A O 1
ATOM 3357 N N . THR A 1 409 ? 10.331 14.646 -21.691 1.00 80.75 409 THR A N 1
ATOM 3358 C CA . THR A 1 409 ? 10.866 15.788 -22.432 1.00 80.75 409 THR A CA 1
ATOM 3359 C C . THR A 1 409 ? 10.876 15.478 -23.921 1.00 80.75 409 THR A C 1
ATOM 3361 O O . THR A 1 409 ? 11.131 14.335 -24.304 1.00 80.75 409 THR A O 1
ATOM 3364 N N . TYR A 1 410 ? 10.636 16.487 -24.757 1.00 78.88 410 TYR A N 1
ATOM 3365 C CA . TYR A 1 410 ? 10.745 16.382 -26.214 1.00 78.88 410 TYR A CA 1
ATOM 3366 C C . TYR A 1 410 ? 11.524 17.568 -26.804 1.00 78.88 410 TYR A C 1
ATOM 3368 O O . TYR A 1 410 ? 11.536 18.644 -26.196 1.00 78.88 410 TYR A O 1
ATOM 3376 N N . PRO A 1 411 ? 12.190 17.386 -27.959 1.00 83.06 411 PRO A N 1
ATOM 3377 C CA . PRO A 1 411 ? 12.886 18.472 -28.641 1.00 83.06 411 PRO A CA 1
ATOM 3378 C C . PRO A 1 411 ? 11.881 19.494 -29.190 1.00 83.06 411 PRO A C 1
ATOM 3380 O O . PRO A 1 411 ? 10.925 19.118 -29.867 1.00 83.06 411 PRO A O 1
ATOM 3383 N N . THR A 1 412 ? 12.095 20.784 -28.924 1.00 83.44 412 THR A N 1
ATOM 3384 C CA . THR A 1 412 ? 11.309 21.884 -29.512 1.00 83.44 412 THR A CA 1
ATOM 3385 C C . THR A 1 412 ? 11.393 21.930 -31.041 1.00 83.44 412 THR A C 1
ATOM 3387 O O . THR A 1 412 ? 10.426 22.336 -31.682 1.00 83.44 412 THR A O 1
ATOM 3390 N N . LEU A 1 413 ? 12.500 21.456 -31.626 1.00 85.31 413 LEU A N 1
ATOM 3391 C CA . LEU A 1 413 ? 12.733 21.353 -33.069 1.00 85.31 413 LEU A CA 1
ATOM 3392 C C . LEU A 1 413 ? 13.048 19.890 -33.459 1.00 85.31 413 LEU A C 1
ATOM 3394 O O . LEU A 1 413 ? 14.213 19.519 -33.598 1.00 85.31 413 LEU A O 1
ATOM 3398 N N . PRO A 1 414 ? 12.035 19.020 -33.654 1.00 79.38 414 PRO A N 1
ATOM 3399 C CA . PRO A 1 414 ? 12.250 17.582 -33.862 1.00 79.38 414 PRO A CA 1
ATOM 3400 C C . PRO A 1 414 ? 13.107 17.228 -35.084 1.00 79.38 414 PRO A C 1
ATOM 3402 O O . PRO A 1 414 ? 13.867 16.262 -35.047 1.00 79.38 414 PRO A O 1
ATOM 3405 N N . ASN A 1 415 ? 13.000 18.013 -36.160 1.00 81.50 415 ASN A N 1
ATOM 3406 C CA . ASN A 1 415 ? 13.783 17.803 -37.377 1.00 81.50 415 ASN A CA 1
ATOM 3407 C C . ASN A 1 415 ? 15.264 18.127 -37.159 1.00 81.50 415 ASN A C 1
ATOM 3409 O O . ASN A 1 415 ? 16.119 17.371 -37.613 1.00 81.50 415 ASN A O 1
ATOM 3413 N N . GLU A 1 416 ? 15.559 19.198 -36.421 1.00 84.31 416 GLU A N 1
ATOM 3414 C CA . GLU A 1 416 ? 16.934 19.563 -36.075 1.00 84.31 416 GLU A CA 1
ATOM 3415 C C . GLU A 1 416 ? 17.531 18.550 -35.095 1.00 84.31 416 GLU A C 1
ATOM 3417 O O . GLU A 1 416 ? 18.659 18.123 -35.296 1.00 84.31 416 GLU A O 1
ATOM 3422 N N . TRP A 1 417 ? 16.753 18.029 -34.135 1.00 85.62 417 TRP A N 1
ATOM 3423 C CA . TRP A 1 417 ? 17.206 16.922 -33.280 1.00 85.62 417 TRP A CA 1
ATOM 3424 C C . TRP A 1 417 ? 17.579 15.680 -34.097 1.00 85.62 417 TRP A C 1
ATOM 3426 O O . TRP A 1 417 ? 18.633 15.086 -33.877 1.00 85.62 417 TRP A O 1
ATOM 3436 N N . ARG A 1 418 ? 16.750 15.302 -35.080 1.00 82.12 418 ARG A N 1
ATOM 3437 C CA . ARG A 1 418 ? 17.049 14.162 -35.955 1.00 82.12 418 ARG A CA 1
ATOM 3438 C C . ARG A 1 418 ? 18.317 14.397 -36.779 1.00 82.12 418 ARG A C 1
ATOM 3440 O O . ARG A 1 418 ? 19.110 13.470 -36.911 1.00 82.12 418 ARG A O 1
ATOM 3447 N N . LYS A 1 419 ? 18.526 15.609 -37.302 1.00 83.19 419 LYS A N 1
ATOM 3448 C CA . LYS A 1 419 ? 19.766 15.974 -38.006 1.00 83.19 419 LYS A CA 1
ATOM 3449 C C . LYS A 1 419 ? 20.978 15.870 -37.083 1.00 83.19 419 LYS A C 1
ATOM 3451 O O . LYS A 1 419 ? 21.930 15.193 -37.443 1.00 83.19 419 LYS A O 1
ATOM 3456 N N . SER A 1 420 ? 20.903 16.418 -35.870 1.00 84.25 420 SER A N 1
ATOM 3457 C CA . SER A 1 420 ? 21.986 16.337 -34.882 1.00 84.25 420 SER A CA 1
ATOM 3458 C C . SER A 1 420 ? 22.336 14.899 -34.490 1.00 84.25 420 SER A C 1
ATOM 3460 O O . SER A 1 420 ? 23.500 14.596 -34.255 1.00 84.25 420 SER A O 1
ATOM 3462 N N . GLN A 1 421 ? 21.354 13.989 -34.436 1.00 82.50 421 GLN A N 1
ATOM 3463 C CA . GLN A 1 421 ? 21.613 12.562 -34.203 1.00 82.50 421 GLN A CA 1
ATOM 3464 C C . GLN A 1 421 ? 22.372 11.908 -35.362 1.00 82.50 421 GLN A C 1
ATOM 3466 O O . GLN A 1 421 ? 23.260 11.094 -35.122 1.00 82.50 421 GLN A O 1
ATOM 3471 N N . VAL A 1 422 ? 22.015 12.248 -36.602 1.00 79.94 422 VAL A N 1
ATOM 3472 C CA . VAL A 1 422 ? 22.689 11.735 -37.803 1.00 79.94 422 VAL A CA 1
ATOM 3473 C C . VAL A 1 422 ? 24.106 12.304 -37.902 1.00 79.94 422 VAL A C 1
ATOM 3475 O O . VAL A 1 422 ? 25.039 11.558 -38.163 1.00 79.94 422 VAL A O 1
ATOM 3478 N N . GLU A 1 423 ? 24.292 13.588 -37.611 1.00 79.75 423 GLU A N 1
ATOM 3479 C CA . GLU A 1 423 ? 25.597 14.255 -37.621 1.00 79.75 423 GLU A CA 1
ATOM 3480 C C . GLU A 1 423 ? 26.534 13.735 -36.524 1.00 79.75 423 GLU A C 1
ATOM 3482 O O . GLU A 1 423 ? 27.678 13.392 -36.805 1.00 79.75 423 GLU A O 1
ATOM 3487 N N . ALA A 1 424 ? 26.038 13.547 -35.298 1.00 80.81 424 ALA A N 1
ATOM 3488 C CA . ALA A 1 424 ? 26.815 12.911 -34.235 1.00 80.81 424 ALA A CA 1
ATOM 3489 C C . ALA A 1 424 ? 27.205 11.462 -34.577 1.00 80.81 424 ALA A C 1
ATOM 3491 O O . ALA A 1 424 ? 28.287 11.015 -34.205 1.00 80.81 424 ALA A O 1
ATOM 3492 N N . ALA A 1 425 ? 26.341 10.724 -35.283 1.00 76.31 425 ALA A N 1
ATOM 3493 C CA . ALA A 1 425 ? 26.669 9.385 -35.764 1.00 76.31 425 ALA A CA 1
ATOM 3494 C C . ALA A 1 425 ? 27.750 9.425 -36.856 1.00 76.31 425 ALA A C 1
ATOM 3496 O O . ALA A 1 425 ? 28.694 8.644 -36.777 1.00 76.31 425 ALA A O 1
ATOM 3497 N N . MET A 1 426 ? 27.663 10.368 -37.802 1.00 74.56 426 MET A N 1
ATOM 3498 C CA . MET A 1 426 ? 28.689 10.572 -38.832 1.00 74.56 426 MET A CA 1
ATOM 3499 C C . MET A 1 426 ? 30.045 10.934 -38.216 1.00 74.56 426 MET A C 1
ATOM 3501 O O . MET A 1 426 ? 31.037 10.327 -38.586 1.00 74.56 426 MET A O 1
ATOM 3505 N N . LEU A 1 427 ? 30.098 11.800 -37.199 1.00 73.06 427 LEU A N 1
ATOM 3506 C CA . LEU A 1 427 ? 31.346 12.116 -36.486 1.00 73.06 427 LEU A CA 1
ATOM 3507 C C . LEU A 1 427 ? 31.964 10.891 -35.787 1.00 73.06 427 LEU A C 1
ATOM 3509 O O . LEU A 1 427 ? 33.184 10.736 -35.745 1.00 73.06 427 LEU A O 1
ATOM 3513 N N . VAL A 1 428 ? 31.135 9.991 -35.244 1.00 69.94 428 VAL A N 1
ATOM 3514 C CA . VAL A 1 428 ? 31.604 8.723 -34.658 1.00 69.94 428 VAL A CA 1
ATOM 3515 C C . VAL A 1 428 ? 32.136 7.765 -35.726 1.00 69.94 428 VAL A C 1
ATOM 3517 O O . VAL A 1 428 ? 33.071 7.012 -35.450 1.00 69.94 428 VAL A O 1
ATOM 3520 N N . GLU A 1 429 ? 31.565 7.786 -36.928 1.00 66.81 429 GLU A N 1
ATOM 3521 C CA . GLU A 1 429 ? 32.027 6.988 -38.067 1.00 66.81 429 GLU A CA 1
ATOM 3522 C C . GLU A 1 429 ? 33.290 7.570 -38.719 1.00 66.81 429 GLU A C 1
ATOM 3524 O O . GLU A 1 429 ? 34.207 6.811 -39.021 1.00 66.81 429 GLU A O 1
ATOM 3529 N N . GLU A 1 430 ? 33.402 8.892 -38.855 1.00 66.38 430 GLU A N 1
ATOM 3530 C CA . GLU A 1 430 ? 34.584 9.581 -39.394 1.00 66.38 430 GLU A CA 1
ATOM 3531 C C . GLU A 1 430 ? 35.830 9.364 -38.523 1.00 66.38 430 GLU A C 1
ATOM 3533 O O . GLU A 1 430 ? 36.920 9.138 -39.046 1.00 66.38 430 GLU A O 1
ATOM 3538 N N . MET A 1 431 ? 35.679 9.309 -37.195 1.00 64.19 431 MET A N 1
ATOM 3539 C CA . MET A 1 431 ? 36.768 8.910 -36.287 1.00 64.19 431 MET A CA 1
ATOM 3540 C C . MET A 1 431 ? 37.266 7.472 -36.496 1.00 64.19 431 MET A C 1
ATOM 3542 O O . MET A 1 431 ? 38.345 7.118 -36.020 1.00 64.19 431 MET A O 1
ATOM 3546 N N . LEU A 1 432 ? 36.487 6.624 -37.171 1.00 64.88 432 LEU A N 1
ATOM 3547 C CA . LEU A 1 432 ? 36.874 5.265 -37.552 1.00 64.88 432 LEU A CA 1
ATOM 3548 C C . LEU A 1 432 ? 37.425 5.199 -38.989 1.00 64.88 432 LEU A C 1
ATOM 3550 O O . LEU A 1 432 ? 37.454 4.120 -39.581 1.00 64.88 432 LEU A O 1
ATOM 3554 N N . GLY A 1 433 ? 37.855 6.341 -39.534 1.00 65.56 433 GLY A N 1
ATOM 3555 C CA . GLY A 1 433 ? 38.503 6.475 -40.836 1.00 65.56 433 GLY A CA 1
ATOM 3556 C C . GLY A 1 433 ? 39.974 6.034 -40.853 1.00 65.56 433 GLY A C 1
ATOM 3557 O O . GLY A 1 433 ? 40.374 5.073 -40.195 1.00 65.56 433 GLY A O 1
ATOM 3558 N N . GLU A 1 434 ? 40.800 6.729 -41.632 1.00 64.44 434 GLU A N 1
ATOM 3559 C CA . GLU A 1 434 ? 42.197 6.350 -41.903 1.00 64.44 434 GLU A CA 1
ATOM 3560 C C . GLU A 1 434 ? 43.049 6.225 -40.625 1.00 64.44 434 GLU A C 1
ATOM 3562 O O . GLU A 1 434 ? 43.794 5.258 -40.461 1.00 64.44 434 GLU A O 1
ATOM 3567 N N . ASP A 1 435 ? 42.838 7.114 -39.651 1.00 69.69 435 ASP A N 1
ATOM 3568 C CA . ASP A 1 435 ? 43.523 7.091 -38.351 1.00 69.69 435 ASP A CA 1
ATOM 3569 C C . ASP A 1 435 ? 43.229 5.827 -37.530 1.00 69.69 435 ASP A C 1
ATOM 3571 O O . ASP A 1 435 ? 44.101 5.314 -36.823 1.00 69.69 435 ASP A O 1
ATOM 3575 N N . PHE A 1 436 ? 42.015 5.276 -37.633 1.00 77.69 436 PHE A N 1
ATOM 3576 C CA . PHE A 1 436 ? 41.659 4.021 -36.975 1.00 77.69 436 PHE A CA 1
ATOM 3577 C C . PHE A 1 436 ? 42.416 2.845 -37.590 1.00 77.69 436 PHE A C 1
ATOM 3579 O O . PHE A 1 436 ? 42.993 2.042 -36.857 1.00 77.69 436 PHE A O 1
ATOM 3586 N N . ILE A 1 437 ? 42.460 2.764 -38.922 1.00 75.44 437 ILE A N 1
ATOM 3587 C CA . ILE A 1 437 ? 43.194 1.710 -39.633 1.00 75.44 437 ILE A CA 1
ATOM 3588 C C . ILE A 1 437 ? 44.696 1.816 -39.357 1.00 75.44 437 ILE A C 1
ATOM 3590 O O . ILE A 1 437 ? 45.329 0.803 -39.056 1.00 75.44 437 ILE A O 1
ATOM 3594 N N . ASN A 1 438 ? 45.251 3.029 -39.348 1.00 80.25 438 ASN A N 1
ATOM 3595 C CA . ASN A 1 438 ? 46.653 3.271 -39.011 1.00 80.25 438 ASN A CA 1
ATOM 3596 C C . ASN A 1 438 ? 46.968 2.829 -37.578 1.00 80.25 438 ASN A C 1
ATOM 3598 O O . ASN A 1 438 ? 47.895 2.047 -37.367 1.00 80.25 438 ASN A O 1
ATOM 3602 N N . LYS A 1 439 ? 46.134 3.203 -36.599 1.00 82.19 439 LYS A N 1
ATOM 3603 C CA . LYS A 1 439 ? 46.304 2.780 -35.200 1.00 82.19 439 LYS A CA 1
ATOM 3604 C C . LYS A 1 439 ? 46.173 1.261 -35.029 1.00 82.19 439 LYS A C 1
ATOM 3606 O O . LYS A 1 439 ? 46.898 0.667 -34.228 1.00 82.19 439 LYS A O 1
ATOM 3611 N N . VAL A 1 440 ? 45.272 0.612 -35.773 1.00 81.94 440 VAL A N 1
ATOM 3612 C CA . VAL A 1 440 ? 45.131 -0.856 -35.794 1.00 81.94 440 VAL A CA 1
ATOM 3613 C C . VAL A 1 440 ? 46.380 -1.515 -36.382 1.00 81.94 440 VAL A C 1
ATOM 3615 O O . VAL A 1 440 ? 46.890 -2.461 -35.782 1.00 81.94 440 VAL A O 1
ATOM 3618 N N . ASN A 1 441 ? 46.910 -0.995 -37.492 1.00 83.62 441 ASN A N 1
ATOM 3619 C CA . ASN A 1 441 ? 48.121 -1.503 -38.139 1.00 83.62 441 ASN A CA 1
ATOM 3620 C C . ASN A 1 441 ? 49.359 -1.346 -37.245 1.00 83.62 441 ASN A C 1
ATOM 3622 O O . ASN A 1 441 ? 50.081 -2.319 -37.031 1.00 83.62 441 ASN A O 1
ATOM 3626 N N . GLU A 1 442 ? 49.570 -0.165 -36.661 1.00 85.00 442 GLU A N 1
ATOM 3627 C CA . GLU A 1 442 ? 50.665 0.095 -35.718 1.00 85.00 442 GLU A CA 1
ATOM 3628 C C . GLU A 1 442 ? 50.586 -0.820 -34.496 1.00 85.00 442 GLU A C 1
ATOM 3630 O O . GLU A 1 442 ? 51.577 -1.431 -34.099 1.00 85.00 442 GLU A O 1
ATOM 3635 N N . THR A 1 443 ? 49.393 -0.969 -33.914 1.00 85.62 443 THR A N 1
ATOM 3636 C CA . THR A 1 443 ? 49.189 -1.846 -32.755 1.00 85.62 443 THR A CA 1
ATOM 3637 C C . THR A 1 443 ? 49.425 -3.309 -33.120 1.00 85.62 443 THR A C 1
ATOM 3639 O O . THR A 1 443 ? 50.039 -4.039 -32.345 1.00 85.62 443 THR A O 1
ATOM 3642 N N . TYR A 1 444 ? 48.988 -3.746 -34.305 1.00 87.50 444 TYR A N 1
ATOM 3643 C CA . TYR A 1 444 ? 49.245 -5.100 -34.786 1.00 87.50 444 TYR A CA 1
ATOM 3644 C C . TYR A 1 444 ? 50.746 -5.371 -34.917 1.00 87.50 444 TYR A C 1
ATOM 3646 O O . TYR A 1 444 ? 51.205 -6.400 -34.427 1.00 87.50 444 TYR A O 1
ATOM 3654 N N . ILE A 1 445 ? 51.517 -4.437 -35.482 1.00 85.75 445 ILE A N 1
ATOM 3655 C CA . ILE A 1 445 ? 52.982 -4.541 -35.591 1.00 85.75 445 ILE A CA 1
ATOM 3656 C C . ILE A 1 445 ? 53.638 -4.554 -34.203 1.00 85.75 445 ILE A C 1
ATOM 3658 O O . ILE A 1 445 ? 54.449 -5.435 -33.918 1.00 85.75 445 ILE A O 1
ATOM 3662 N N . ASN A 1 446 ? 53.252 -3.630 -33.319 1.00 88.19 446 ASN A N 1
ATOM 3663 C CA . ASN A 1 446 ? 53.796 -3.514 -31.960 1.00 88.19 446 ASN A CA 1
ATOM 3664 C C . ASN A 1 446 ? 53.510 -4.749 -31.094 1.00 88.19 446 ASN A C 1
ATOM 3666 O O . ASN A 1 446 ? 54.292 -5.082 -30.206 1.00 88.19 446 ASN A O 1
ATOM 3670 N N . GLU A 1 447 ? 52.412 -5.458 -31.359 1.00 88.12 447 GLU A N 1
ATOM 3671 C CA . GLU A 1 447 ? 52.088 -6.729 -30.711 1.00 88.12 447 GLU A CA 1
ATOM 3672 C C . GLU A 1 447 ? 52.722 -7.944 -31.419 1.00 88.12 447 GLU A C 1
ATOM 3674 O O . GLU A 1 447 ? 52.290 -9.074 -31.200 1.00 88.12 447 GLU A O 1
ATOM 3679 N N . ASN A 1 448 ? 53.756 -7.759 -32.245 1.00 86.06 448 ASN A N 1
ATOM 3680 C CA . ASN A 1 448 ? 54.454 -8.796 -33.024 1.00 86.06 448 ASN A CA 1
ATOM 3681 C C . ASN A 1 448 ? 53.605 -9.455 -34.130 1.00 86.06 448 ASN A C 1
ATOM 3683 O O . ASN A 1 448 ? 53.863 -10.595 -34.526 1.00 86.06 448 ASN A O 1
ATOM 3687 N N . GLY A 1 449 ? 52.569 -8.777 -34.618 1.00 84.12 449 GLY A N 1
ATOM 3688 C CA . GLY A 1 449 ? 51.865 -9.150 -35.840 1.00 84.12 449 GLY A CA 1
ATOM 3689 C C . GLY A 1 449 ? 52.752 -8.947 -37.068 1.00 84.12 449 GLY A C 1
ATOM 3690 O O . GLY A 1 449 ? 53.564 -8.025 -37.123 1.00 84.12 449 GLY A O 1
ATOM 3691 N N . LYS A 1 450 ? 52.616 -9.827 -38.059 1.00 85.75 450 LYS A N 1
ATOM 3692 C CA . LYS A 1 450 ? 53.360 -9.747 -39.322 1.00 85.75 450 LYS A CA 1
ATOM 3693 C C . LYS A 1 450 ? 52.384 -9.656 -40.479 1.00 85.75 450 LYS A C 1
ATOM 3695 O O . LYS A 1 450 ? 51.369 -10.351 -40.477 1.00 85.75 450 LYS A O 1
ATOM 3700 N N . PHE A 1 451 ? 52.701 -8.842 -41.470 1.00 81.12 451 PHE A N 1
ATOM 3701 C CA . PHE A 1 451 ? 51.990 -8.855 -42.740 1.00 81.12 451 PHE A CA 1
ATOM 3702 C C . PHE A 1 451 ? 52.651 -9.860 -43.688 1.00 81.12 451 PHE A C 1
ATOM 3704 O O . PHE A 1 451 ? 53.861 -10.081 -43.617 1.00 81.12 451 PHE A O 1
ATOM 3711 N N . ARG A 1 452 ? 51.848 -10.500 -44.536 1.00 79.94 452 ARG A N 1
ATOM 3712 C CA . ARG A 1 452 ? 52.298 -11.399 -45.603 1.00 79.94 452 ARG A CA 1
ATOM 3713 C C . ARG A 1 452 ? 51.678 -10.981 -46.930 1.00 79.94 452 ARG A C 1
ATOM 3715 O O . ARG A 1 452 ? 50.586 -10.415 -46.942 1.00 79.94 452 ARG A O 1
ATOM 3722 N N . SER A 1 453 ? 52.335 -11.330 -48.026 1.00 74.50 453 SER A N 1
ATOM 3723 C CA . SER A 1 453 ? 51.761 -11.214 -49.366 1.00 74.50 453 SER A CA 1
ATOM 3724 C C . SER A 1 453 ? 50.541 -12.132 -49.529 1.00 74.50 453 SER A C 1
ATOM 3726 O O . SER A 1 453 ? 50.381 -13.135 -48.813 1.00 74.50 453 SER A O 1
ATOM 3728 N N . LEU A 1 454 ? 49.665 -11.773 -50.465 1.00 71.00 454 LEU A N 1
ATOM 3729 C CA . LEU A 1 454 ? 48.533 -12.600 -50.883 1.00 71.00 454 LEU A CA 1
ATOM 3730 C C . LEU A 1 454 ? 49.018 -13.909 -51.523 1.00 71.00 454 LEU A C 1
ATOM 3732 O O . LEU A 1 454 ? 50.033 -13.931 -52.214 1.00 71.00 454 LEU A O 1
ATOM 3736 N N . SER A 1 455 ? 48.285 -15.002 -51.304 1.00 74.56 455 SER A N 1
ATOM 3737 C CA . SER A 1 455 ? 48.447 -16.222 -52.109 1.00 74.56 455 SER A CA 1
ATOM 3738 C C . SER A 1 455 ? 47.754 -16.083 -53.467 1.00 74.56 455 SER A C 1
ATOM 3740 O O . SER A 1 455 ? 46.861 -15.252 -53.625 1.00 74.56 455 SER A O 1
ATOM 3742 N N . GLU A 1 456 ? 48.117 -16.928 -54.438 1.00 64.94 456 GLU A N 1
ATOM 3743 C CA . GLU A 1 456 ? 47.507 -16.908 -55.777 1.00 64.94 456 GLU A CA 1
ATOM 3744 C C . GLU A 1 456 ? 45.983 -17.074 -55.730 1.00 64.94 456 GLU A C 1
ATOM 3746 O O . GLU A 1 456 ? 45.261 -16.313 -56.368 1.00 64.94 456 GLU A O 1
ATOM 3751 N N . GLN A 1 457 ? 45.472 -18.005 -54.919 1.00 70.25 457 GLN A N 1
ATOM 3752 C CA . GLN A 1 457 ? 44.029 -18.212 -54.776 1.00 70.25 457 GLN A CA 1
ATOM 3753 C C . GLN A 1 457 ? 43.332 -16.994 -54.152 1.00 70.25 457 GLN A C 1
ATOM 3755 O O . GLN A 1 457 ? 42.288 -16.570 -54.635 1.00 70.25 457 GLN A O 1
ATOM 3760 N N . GLU A 1 458 ? 43.925 -16.385 -53.120 1.00 69.56 458 GLU A N 1
ATOM 3761 C CA . GLU A 1 458 ? 43.395 -15.152 -52.522 1.00 69.56 458 GLU A CA 1
ATOM 3762 C C . GLU A 1 458 ? 43.444 -13.978 -53.515 1.00 69.56 458 GLU A C 1
ATOM 3764 O O . GLU A 1 458 ? 42.572 -13.109 -53.492 1.00 69.56 458 GLU A O 1
ATOM 3769 N N . GLY A 1 459 ? 44.444 -13.963 -54.402 1.00 66.00 459 GLY A N 1
ATOM 3770 C CA . GLY A 1 459 ? 44.554 -13.030 -55.519 1.00 66.00 459 GLY A CA 1
ATOM 3771 C C . GLY A 1 459 ? 43.464 -13.237 -56.576 1.00 66.00 459 GLY A C 1
ATOM 3772 O O . GLY A 1 459 ? 42.881 -12.254 -57.033 1.00 66.00 459 GLY A O 1
ATOM 3773 N N . PHE A 1 460 ? 43.129 -14.485 -56.922 1.00 65.06 460 PHE A N 1
ATOM 3774 C CA . PHE A 1 460 ? 42.010 -14.814 -57.815 1.00 65.06 460 PHE A CA 1
ATOM 3775 C C . PHE A 1 460 ? 40.654 -14.443 -57.205 1.00 65.06 460 PHE A C 1
ATOM 3777 O O . PHE A 1 460 ? 39.865 -13.762 -57.860 1.00 65.06 460 PHE A O 1
ATOM 3784 N N . ASP A 1 461 ? 40.402 -14.810 -55.945 1.00 72.19 461 ASP A N 1
ATOM 3785 C CA . ASP A 1 461 ? 39.138 -14.525 -55.247 1.00 72.19 461 ASP A CA 1
ATOM 3786 C C . ASP A 1 461 ? 38.867 -13.014 -55.132 1.00 72.19 461 ASP A C 1
ATOM 3788 O O . ASP A 1 461 ? 37.718 -12.571 -55.095 1.00 72.19 461 ASP A O 1
ATOM 3792 N N . ARG A 1 462 ? 39.935 -12.207 -55.096 1.00 65.50 462 ARG A N 1
ATOM 3793 C CA . ARG A 1 462 ? 39.878 -10.738 -55.053 1.00 65.50 462 ARG A CA 1
ATOM 3794 C C . ARG A 1 462 ? 39.938 -10.073 -56.433 1.00 65.50 462 ARG A C 1
ATOM 3796 O O . ARG A 1 462 ? 39.874 -8.848 -56.504 1.00 65.50 462 ARG A O 1
ATOM 3803 N N . GLY A 1 463 ? 40.056 -10.844 -57.518 1.00 59.41 463 GLY A N 1
ATOM 3804 C CA . GLY A 1 463 ? 40.131 -10.331 -58.892 1.00 59.41 463 GLY A CA 1
ATOM 3805 C C . GLY A 1 463 ? 41.436 -9.598 -59.232 1.00 59.41 463 GLY A C 1
ATOM 3806 O O . GLY A 1 463 ? 41.455 -8.764 -60.136 1.00 59.41 463 GLY A O 1
ATOM 3807 N N . LEU A 1 464 ? 42.516 -9.873 -58.495 1.00 62.66 464 LEU A N 1
ATOM 3808 C CA . LEU A 1 464 ? 43.837 -9.254 -58.663 1.00 62.66 464 LEU A CA 1
ATOM 3809 C C . LEU A 1 464 ? 44.764 -10.058 -59.596 1.00 62.66 464 LEU A C 1
ATOM 3811 O O . LEU A 1 464 ? 45.706 -9.481 -60.134 1.00 62.66 464 LEU A O 1
ATOM 3815 N N . ILE A 1 465 ? 44.488 -11.351 -59.815 1.00 64.62 465 ILE A N 1
ATOM 3816 C CA . ILE A 1 465 ? 45.189 -12.227 -60.774 1.00 64.62 465 ILE A CA 1
ATOM 3817 C C . ILE A 1 465 ? 44.229 -12.603 -61.908 1.00 64.62 465 ILE A C 1
ATOM 3819 O O . ILE A 1 465 ? 43.067 -12.926 -61.656 1.00 64.62 465 ILE A O 1
ATOM 3823 N N . THR A 1 466 ? 44.700 -12.568 -63.160 1.00 59.44 466 THR A N 1
ATOM 3824 C CA . THR A 1 466 ? 43.881 -12.893 -64.346 1.00 59.44 466 THR A CA 1
ATOM 3825 C C . THR A 1 466 ? 44.589 -13.867 -65.286 1.00 59.44 466 THR A C 1
ATOM 3827 O O . THR A 1 466 ? 45.809 -13.817 -65.440 1.00 59.44 466 THR A O 1
ATOM 3830 N N . LYS A 1 467 ? 43.815 -14.761 -65.915 1.00 67.88 467 LYS A N 1
ATOM 3831 C CA . LYS A 1 467 ? 44.282 -15.631 -67.002 1.00 67.88 467 LYS A CA 1
ATOM 3832 C C . LYS A 1 467 ? 43.994 -14.979 -68.350 1.00 67.88 467 LYS A C 1
ATOM 3834 O O . LYS A 1 467 ? 42.880 -14.501 -68.563 1.00 67.88 467 LYS A O 1
ATOM 3839 N N . VAL A 1 468 ? 44.969 -14.996 -69.252 1.00 68.81 468 VAL A N 1
ATOM 3840 C CA . VAL A 1 468 ? 44.835 -14.474 -70.618 1.00 68.81 468 VAL A CA 1
ATOM 3841 C C . VAL A 1 468 ? 45.159 -15.590 -71.609 1.00 68.81 468 VAL A C 1
ATOM 3843 O O . VAL A 1 468 ? 46.201 -16.227 -71.501 1.00 68.81 468 VAL A O 1
ATOM 3846 N N . GLU A 1 469 ? 44.264 -15.833 -72.567 1.00 75.69 469 GLU A N 1
ATOM 3847 C CA . GLU A 1 469 ? 44.520 -16.721 -73.708 1.00 75.69 469 GLU A CA 1
ATOM 3848 C C . GLU A 1 469 ? 45.072 -15.910 -74.886 1.00 75.69 469 GLU A C 1
ATOM 3850 O O . GLU A 1 469 ? 44.460 -14.918 -75.289 1.00 75.69 469 GLU A O 1
ATOM 3855 N N . MET A 1 470 ? 46.177 -16.358 -75.481 1.00 73.94 470 MET A N 1
ATOM 3856 C CA . MET A 1 470 ? 46.764 -15.762 -76.688 1.00 73.94 470 MET A CA 1
ATOM 3857 C C . MET A 1 470 ? 46.802 -16.768 -77.839 1.00 73.94 470 MET A C 1
ATOM 3859 O O . MET A 1 470 ? 46.906 -17.972 -77.607 1.00 73.94 470 MET A O 1
ATOM 3863 N N . SER A 1 471 ? 46.705 -16.298 -79.087 1.00 83.25 471 SER A N 1
ATOM 3864 C CA . SER A 1 471 ? 46.856 -17.177 -80.253 1.00 83.25 471 SER A CA 1
ATOM 3865 C C . SER A 1 471 ? 48.312 -17.637 -80.394 1.00 83.25 471 SER A C 1
ATOM 3867 O O . SER A 1 471 ? 49.232 -16.896 -80.051 1.00 83.25 471 SER A O 1
ATOM 3869 N N . VAL A 1 472 ? 48.547 -18.849 -80.910 1.00 84.25 472 VAL A N 1
ATOM 3870 C CA . VAL A 1 472 ? 49.921 -19.354 -81.119 1.00 84.25 472 VAL A CA 1
ATOM 3871 C C . VAL A 1 472 ? 50.717 -18.462 -82.081 1.00 84.25 472 VAL A C 1
ATOM 3873 O O . VAL A 1 472 ? 51.925 -18.320 -81.911 1.00 84.25 472 VAL A O 1
ATOM 3876 N N . ILE A 1 473 ? 50.057 -17.817 -83.049 1.00 85.00 473 ILE A N 1
ATOM 3877 C CA . ILE A 1 473 ? 50.696 -16.864 -83.971 1.00 85.00 473 ILE A CA 1
ATOM 3878 C C . ILE A 1 473 ? 51.333 -15.712 -83.198 1.00 85.00 473 ILE A C 1
ATOM 3880 O O . ILE A 1 473 ? 52.504 -15.419 -83.421 1.00 85.00 473 ILE A O 1
ATOM 3884 N N . ASP A 1 474 ? 50.589 -15.106 -82.271 1.00 82.25 474 ASP A N 1
ATOM 3885 C CA . ASP A 1 474 ? 51.058 -13.948 -81.500 1.00 82.25 474 ASP A CA 1
ATOM 3886 C C . ASP A 1 474 ? 52.188 -14.314 -80.526 1.00 82.25 474 ASP A C 1
ATOM 3888 O O . ASP A 1 474 ? 52.990 -13.459 -80.160 1.00 82.25 474 ASP A O 1
ATOM 3892 N N . VAL A 1 475 ? 52.249 -15.583 -80.106 1.00 82.62 475 VAL A N 1
ATOM 3893 C CA . VAL A 1 475 ? 53.307 -16.110 -79.231 1.00 82.62 475 VAL A CA 1
ATOM 3894 C C . VAL A 1 475 ? 54.584 -16.406 -80.023 1.00 82.62 475 VAL A C 1
ATOM 3896 O O . VAL A 1 475 ? 55.671 -16.018 -79.610 1.00 82.62 475 VAL A O 1
ATOM 3899 N N . VAL A 1 476 ? 54.469 -17.090 -81.166 1.00 83.31 476 VAL A N 1
ATOM 3900 C CA . VAL A 1 476 ? 55.628 -17.490 -81.986 1.00 83.31 476 VAL A CA 1
ATOM 3901 C C . VAL A 1 476 ? 56.226 -16.303 -82.742 1.00 83.31 476 VAL A C 1
ATOM 3903 O O . VAL A 1 476 ? 57.445 -16.213 -82.890 1.00 83.31 476 VAL A O 1
ATOM 3906 N N . PHE A 1 477 ? 55.376 -15.400 -83.228 1.00 84.38 477 PHE A N 1
ATOM 3907 C CA . PHE A 1 477 ? 55.760 -14.192 -83.954 1.00 84.38 477 PHE A CA 1
ATOM 3908 C C . PHE A 1 477 ? 55.508 -12.950 -83.100 1.00 84.38 477 PHE A C 1
ATOM 3910 O O . PHE A 1 477 ? 54.851 -12.002 -83.532 1.00 84.38 477 PHE A O 1
ATOM 3917 N N . ASP A 1 478 ? 56.025 -12.964 -81.873 1.00 79.75 478 ASP A N 1
ATOM 3918 C CA . ASP A 1 478 ? 55.917 -11.830 -80.968 1.00 79.75 478 ASP A CA 1
ATOM 3919 C C . ASP A 1 478 ? 56.726 -10.611 -81.464 1.00 79.75 478 ASP A C 1
ATOM 3921 O O . ASP A 1 478 ? 57.549 -10.671 -82.387 1.00 79.75 478 ASP A O 1
ATOM 3925 N N . ASN A 1 479 ? 56.509 -9.462 -80.822 1.00 79.31 479 ASN A N 1
ATOM 3926 C CA . ASN A 1 479 ? 57.216 -8.225 -81.168 1.00 79.31 479 ASN A CA 1
ATOM 3927 C C . ASN A 1 479 ? 58.744 -8.339 -81.001 1.00 79.31 479 ASN A C 1
ATOM 3929 O O . ASN A 1 479 ? 59.480 -7.562 -81.611 1.00 79.31 479 ASN A O 1
ATOM 3933 N N . LEU A 1 480 ? 59.233 -9.266 -80.168 1.00 77.75 480 LEU A N 1
ATOM 3934 C CA . LEU A 1 480 ? 60.663 -9.497 -79.977 1.00 77.75 480 LEU A CA 1
ATOM 3935 C C . LEU A 1 480 ? 61.256 -10.227 -81.189 1.00 77.75 480 LEU A C 1
ATOM 3937 O O . LEU A 1 480 ? 62.287 -9.808 -81.714 1.00 77.75 480 LEU A O 1
ATOM 3941 N N . TYR A 1 481 ? 60.588 -11.279 -81.657 1.00 77.50 481 TYR A N 1
ATOM 3942 C CA . TYR A 1 481 ? 60.975 -12.076 -82.813 1.00 77.50 481 TYR A CA 1
ATOM 3943 C C . TYR A 1 481 ? 60.848 -11.295 -84.128 1.00 77.50 481 TYR A C 1
ATOM 3945 O O . TYR A 1 481 ? 61.695 -11.423 -85.015 1.00 77.50 481 TYR A O 1
ATOM 3953 N N . LEU A 1 482 ? 59.826 -10.440 -84.244 1.00 83.12 482 LEU A N 1
ATOM 3954 C CA . LEU A 1 482 ? 59.598 -9.573 -85.406 1.00 83.12 482 LEU A CA 1
ATOM 3955 C C . LEU A 1 482 ? 60.368 -8.241 -85.357 1.00 83.12 482 LEU A C 1
ATOM 3957 O O . LEU A 1 482 ? 60.262 -7.437 -86.277 1.00 83.12 482 LEU A O 1
ATOM 3961 N N . LYS A 1 483 ? 61.180 -7.981 -84.325 1.00 81.62 483 LYS A N 1
ATOM 3962 C CA . LYS A 1 483 ? 61.851 -6.681 -84.140 1.00 81.62 483 LYS A CA 1
ATOM 3963 C C . LYS A 1 483 ? 62.676 -6.220 -85.352 1.00 81.62 483 LYS A C 1
ATOM 3965 O O . LYS A 1 483 ? 62.778 -5.022 -85.602 1.00 81.62 483 LYS A O 1
ATOM 3970 N N . GLU A 1 484 ? 63.270 -7.159 -86.084 1.00 76.81 484 GLU A N 1
ATOM 3971 C CA . GLU A 1 484 ? 64.159 -6.891 -87.224 1.00 76.81 484 GLU A CA 1
ATOM 3972 C C . GLU A 1 484 ? 63.609 -7.438 -88.553 1.00 76.81 484 GLU A C 1
ATOM 3974 O O . GLU A 1 484 ? 64.353 -7.564 -89.525 1.00 76.81 484 GLU A O 1
ATOM 3979 N N . ARG A 1 485 ? 62.314 -7.792 -88.617 1.00 80.31 485 ARG A N 1
ATOM 3980 C CA . ARG A 1 485 ? 61.715 -8.397 -89.817 1.00 80.31 485 ARG A CA 1
ATOM 3981 C C . ARG A 1 485 ? 60.194 -8.270 -89.890 1.00 80.31 485 ARG A C 1
ATOM 3983 O O . ARG A 1 485 ? 59.511 -8.133 -88.886 1.00 80.31 485 ARG A O 1
ATOM 3990 N N . GLU A 1 486 ? 59.656 -8.442 -91.091 1.00 82.88 486 GLU A N 1
ATOM 3991 C CA . GLU A 1 486 ? 58.211 -8.532 -91.304 1.00 82.88 486 GLU A CA 1
ATOM 3992 C C . GLU A 1 486 ? 57.672 -9.948 -91.040 1.00 82.88 486 GLU A C 1
ATOM 3994 O O . GLU A 1 486 ? 58.402 -10.948 -91.128 1.00 82.88 486 GLU A O 1
ATOM 3999 N N . LEU A 1 487 ? 56.374 -10.022 -90.721 1.00 83.06 487 LEU A N 1
ATOM 4000 C CA . LEU A 1 487 ? 55.651 -11.279 -90.542 1.00 83.06 487 LEU A CA 1
ATOM 4001 C C . LEU A 1 487 ? 55.664 -12.071 -91.868 1.00 83.06 487 LEU A C 1
ATOM 4003 O O . LEU A 1 487 ? 55.261 -11.529 -92.901 1.00 83.06 487 LEU A O 1
ATOM 4007 N N . PRO A 1 488 ? 56.116 -13.340 -91.878 1.00 84.06 488 PRO A N 1
ATOM 4008 C CA . PRO A 1 488 ? 56.144 -14.135 -93.099 1.00 84.06 488 PRO A CA 1
ATOM 4009 C C . PRO A 1 488 ? 54.727 -14.454 -93.586 1.00 84.06 488 PRO A C 1
ATOM 4011 O O . PRO A 1 488 ? 53.788 -14.562 -92.800 1.00 84.06 488 PRO A O 1
ATOM 4014 N N . ASN A 1 489 ? 54.579 -14.698 -94.891 1.00 86.62 489 ASN A N 1
ATOM 4015 C CA . ASN A 1 489 ? 53.334 -15.245 -95.427 1.00 86.62 489 ASN A CA 1
ATOM 4016 C C . ASN A 1 489 ? 53.107 -16.663 -94.870 1.00 86.62 489 ASN A C 1
ATOM 4018 O O . ASN A 1 489 ? 53.779 -17.612 -95.300 1.00 86.62 489 ASN A O 1
ATOM 4022 N N . LEU A 1 490 ? 52.164 -16.770 -93.929 1.00 87.00 490 LEU A N 1
ATOM 4023 C CA . LEU A 1 490 ? 51.894 -17.971 -93.142 1.00 87.00 490 LEU A CA 1
ATOM 4024 C C . LEU A 1 490 ? 51.343 -19.130 -93.988 1.00 87.00 490 LEU A C 1
ATOM 4026 O O . LEU A 1 490 ? 51.728 -20.274 -93.761 1.00 87.00 490 LEU A O 1
ATOM 4030 N N . ASP A 1 491 ? 50.543 -18.843 -95.020 1.00 84.94 491 ASP A N 1
ATOM 4031 C CA . ASP A 1 491 ? 49.932 -19.864 -95.893 1.00 84.94 491 ASP A CA 1
ATOM 4032 C C . ASP A 1 491 ? 50.972 -20.619 -96.735 1.00 84.94 491 ASP A C 1
ATOM 4034 O O . ASP A 1 491 ? 50.747 -21.738 -97.190 1.00 84.94 491 ASP A O 1
ATOM 4038 N N . SER A 1 492 ? 52.137 -19.999 -96.940 1.00 87.19 492 SER A N 1
ATOM 4039 C CA . SER A 1 492 ? 53.235 -20.538 -97.750 1.00 87.19 492 SER A CA 1
ATOM 4040 C C . SER A 1 492 ? 54.360 -21.170 -96.927 1.00 87.19 492 SER A C 1
ATOM 4042 O O . SER A 1 492 ? 55.379 -21.559 -97.493 1.00 87.19 492 SER A O 1
ATOM 4044 N N . LEU A 1 493 ? 54.223 -21.250 -95.596 1.00 89.56 493 LEU A N 1
ATOM 4045 C CA . LEU A 1 493 ? 55.340 -21.586 -94.704 1.00 89.56 493 LEU A CA 1
ATOM 4046 C C . LEU A 1 493 ? 55.964 -22.960 -94.968 1.00 89.56 493 LEU A C 1
ATOM 4048 O O . LEU A 1 493 ? 57.172 -23.122 -94.815 1.00 89.56 493 LEU A O 1
ATOM 4052 N N . THR A 1 494 ? 55.153 -23.933 -95.370 1.00 91.25 494 THR A N 1
ATOM 4053 C CA . THR A 1 494 ? 55.577 -25.314 -95.635 1.00 91.25 494 THR A CA 1
ATOM 4054 C C . THR A 1 494 ? 56.144 -25.512 -97.042 1.00 91.25 494 THR A C 1
ATOM 4056 O O . THR A 1 494 ? 56.618 -26.60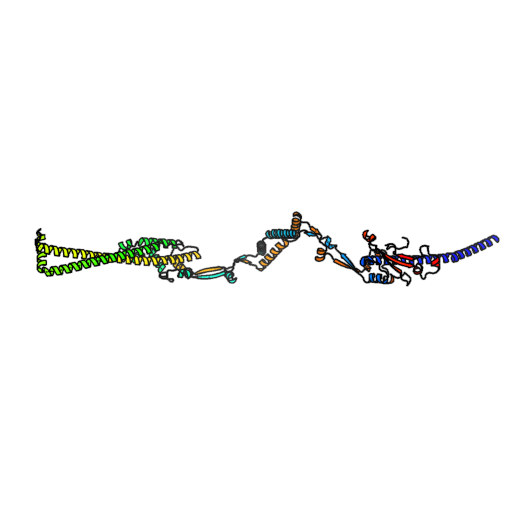7 -97.350 1.00 91.25 494 THR A O 1
ATOM 4059 N N . PHE A 1 495 ? 56.149 -24.471 -97.882 1.00 91.50 495 PHE A N 1
ATOM 4060 C CA . PHE A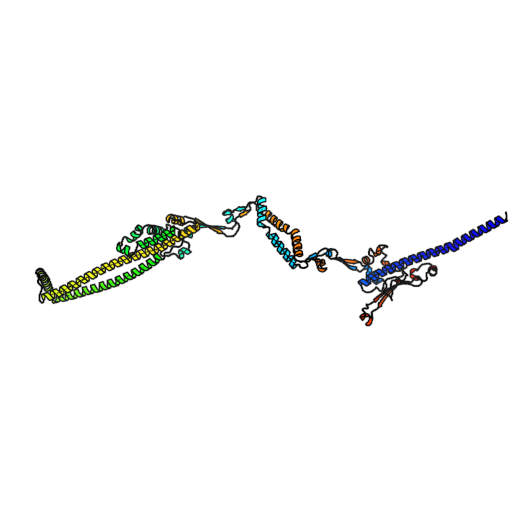 1 495 ? 56.651 -24.510 -99.252 1.00 91.50 495 PHE A CA 1
ATOM 4061 C C . PHE A 1 495 ? 58.022 -23.842 -99.385 1.00 91.50 495 PHE A C 1
ATOM 4063 O O . PHE A 1 495 ? 58.319 -22.822 -98.760 1.00 91.50 495 PHE A O 1
ATOM 4070 N N . ILE A 1 496 ? 58.853 -24.417 -100.249 1.00 90.94 496 ILE A N 1
ATOM 4071 C CA . ILE A 1 496 ? 60.159 -23.889 -100.630 1.00 90.94 496 ILE A CA 1
ATOM 4072 C C . ILE A 1 496 ? 59.934 -22.597 -101.439 1.00 90.94 496 ILE A C 1
ATOM 4074 O O . ILE A 1 496 ? 59.276 -22.654 -102.487 1.00 90.94 496 ILE A O 1
ATOM 4078 N N . PRO A 1 497 ? 60.490 -21.445 -101.007 1.00 89.81 497 PRO A N 1
ATOM 4079 C CA . PRO A 1 497 ? 60.352 -20.166 -101.700 1.00 89.81 497 PRO A CA 1
ATOM 4080 C C . PRO A 1 497 ? 60.650 -20.251 -103.201 1.00 89.81 497 PRO A C 1
ATOM 4082 O O . PRO A 1 497 ? 61.567 -20.954 -103.622 1.00 89.81 497 PRO A O 1
ATOM 4085 N N . PHE A 1 498 ? 59.891 -19.498 -104.004 1.00 86.12 498 PHE A N 1
ATOM 4086 C CA . PHE A 1 498 ? 59.966 -19.468 -105.477 1.00 86.12 498 PHE A CA 1
ATOM 4087 C C . PHE A 1 498 ? 59.612 -20.781 -106.187 1.00 86.12 498 PHE A C 1
ATOM 4089 O O . PHE A 1 498 ? 59.852 -20.915 -107.389 1.00 86.12 498 PHE A O 1
ATOM 4096 N N . THR A 1 499 ? 59.030 -21.744 -105.474 1.00 86.38 499 THR A N 1
ATOM 4097 C CA . THR A 1 499 ? 58.614 -23.029 -106.036 1.00 86.38 499 THR A CA 1
ATOM 4098 C C . THR A 1 499 ? 57.243 -23.446 -105.506 1.00 86.38 499 THR A C 1
ATOM 4100 O O . THR A 1 499 ? 56.733 -22.871 -104.550 1.00 86.38 499 THR A O 1
ATOM 4103 N N . ASN A 1 500 ? 56.674 -24.494 -106.103 1.00 85.88 500 ASN A N 1
ATOM 4104 C CA . ASN A 1 500 ? 55.474 -25.165 -105.594 1.00 85.88 500 ASN A CA 1
ATOM 4105 C C . ASN A 1 500 ? 55.817 -26.467 -104.841 1.00 85.88 500 ASN A C 1
ATOM 4107 O O . ASN A 1 500 ? 54.964 -27.341 -104.700 1.00 85.88 500 ASN A O 1
ATOM 4111 N N . LYS A 1 501 ? 57.080 -26.647 -104.429 1.00 89.19 501 LYS A N 1
ATOM 4112 C CA . LYS A 1 501 ? 57.553 -27.848 -103.729 1.00 89.19 501 LYS A CA 1
ATOM 4113 C C . LYS A 1 501 ? 57.501 -27.623 -102.219 1.00 89.19 501 LYS A C 1
ATOM 4115 O O . LYS A 1 501 ? 57.850 -26.545 -101.750 1.00 89.19 501 LYS A O 1
ATOM 4120 N N . GLY A 1 502 ? 57.049 -28.623 -101.468 1.00 89.75 502 GLY A N 1
ATOM 4121 C CA . GLY A 1 502 ? 57.029 -28.591 -100.003 1.00 89.75 502 GLY A CA 1
ATOM 4122 C C . GLY A 1 502 ? 58.385 -28.950 -99.395 1.00 89.75 502 GLY A C 1
ATOM 4123 O O . GLY A 1 502 ? 59.176 -29.649 -100.028 1.00 89.75 502 GLY A O 1
ATOM 4124 N N . TYR A 1 503 ? 58.636 -28.512 -98.162 1.00 93.81 503 TYR A N 1
ATOM 4125 C CA . TYR A 1 503 ? 59.713 -29.077 -97.347 1.00 93.81 503 TYR A CA 1
ATOM 4126 C C . TYR A 1 503 ? 59.375 -30.504 -96.908 1.00 93.81 503 TYR A C 1
ATOM 4128 O O . TYR A 1 503 ? 58.215 -30.838 -96.657 1.00 93.81 503 TYR A O 1
ATOM 4136 N N . SER A 1 504 ? 60.406 -31.327 -96.750 1.00 92.62 504 SER A N 1
ATOM 4137 C CA . SER A 1 504 ? 60.294 -32.654 -96.150 1.00 92.62 504 SER A CA 1
ATOM 4138 C C . SER A 1 504 ? 60.337 -32.537 -94.633 1.00 92.62 504 SER A C 1
ATOM 4140 O O . SER A 1 504 ? 61.245 -31.911 -94.095 1.00 92.62 504 SER A O 1
ATOM 4142 N N . PHE A 1 505 ? 59.380 -33.157 -93.945 1.00 92.62 505 PHE A N 1
ATOM 4143 C CA . PHE A 1 505 ? 59.326 -33.225 -92.485 1.00 92.62 505 PHE A CA 1
ATOM 4144 C C . PHE A 1 505 ? 59.637 -34.650 -92.039 1.00 92.62 505 PHE A C 1
ATOM 4146 O O . PHE A 1 505 ? 59.203 -35.624 -92.653 1.00 92.62 505 PHE A O 1
ATOM 4153 N N . SER A 1 506 ? 60.420 -34.792 -90.979 1.00 89.12 506 SER A N 1
ATOM 4154 C CA . SER A 1 506 ? 60.723 -36.087 -90.380 1.00 89.12 506 SER A CA 1
ATOM 4155 C C . SER A 1 506 ? 60.889 -35.942 -88.880 1.00 89.12 506 SER A C 1
ATOM 4157 O O . SER A 1 506 ? 61.481 -34.978 -88.397 1.00 89.12 506 SER A O 1
ATOM 4159 N N . THR A 1 507 ? 60.396 -36.918 -88.128 1.00 87.50 507 THR A N 1
ATOM 4160 C CA . THR A 1 507 ? 60.542 -36.970 -86.673 1.00 87.50 507 THR A CA 1
ATOM 4161 C C . THR A 1 507 ? 61.034 -38.335 -86.234 1.00 87.50 507 THR A C 1
ATOM 4163 O O . THR A 1 507 ? 60.898 -39.343 -86.930 1.00 87.50 507 THR A O 1
ATOM 4166 N N . LYS A 1 508 ? 61.662 -38.366 -85.063 1.00 85.81 508 LYS A N 1
ATOM 4167 C CA . LYS A 1 508 ? 62.111 -39.600 -84.427 1.00 85.81 508 LYS A CA 1
ATOM 4168 C C . LYS A 1 508 ? 61.961 -39.462 -82.923 1.00 85.81 508 LYS A C 1
ATOM 4170 O O . LYS A 1 508 ? 62.316 -38.433 -82.354 1.00 85.81 508 LYS A O 1
ATOM 4175 N N . THR A 1 509 ? 61.499 -40.524 -82.280 1.00 83.06 509 THR A N 1
ATOM 4176 C CA . THR A 1 509 ? 61.428 -40.614 -80.819 1.00 83.06 509 THR A CA 1
ATOM 4177 C C . THR A 1 509 ? 62.397 -41.689 -80.351 1.00 83.06 509 THR A C 1
ATOM 4179 O O . THR A 1 509 ? 62.356 -42.820 -80.839 1.00 83.06 509 THR A O 1
ATOM 4182 N N . LYS A 1 510 ? 63.285 -41.352 -79.410 1.00 79.88 510 LYS A N 1
ATOM 4183 C CA . LYS A 1 510 ? 64.120 -42.327 -78.697 1.00 79.88 510 LYS A CA 1
ATOM 4184 C C . LYS A 1 510 ? 63.528 -42.528 -77.308 1.00 79.88 510 LYS A C 1
ATOM 4186 O O . LYS A 1 510 ? 63.612 -41.640 -76.459 1.00 79.88 510 LYS A O 1
ATOM 4191 N N . ILE A 1 511 ? 62.954 -43.706 -77.091 1.00 78.25 511 ILE A N 1
ATOM 4192 C CA . ILE A 1 511 ? 62.504 -44.144 -75.772 1.00 78.25 511 ILE A CA 1
ATOM 4193 C C . ILE A 1 511 ? 63.714 -44.778 -75.068 1.00 78.25 511 ILE A C 1
ATOM 4195 O O . ILE A 1 511 ? 64.285 -45.723 -75.622 1.00 78.25 511 ILE A O 1
ATOM 4199 N N . PRO A 1 512 ? 64.142 -44.263 -73.901 1.00 75.25 512 PRO A N 1
ATOM 4200 C CA . PRO A 1 512 ? 65.269 -44.827 -73.169 1.00 75.25 512 PRO A CA 1
ATOM 4201 C C . PRO A 1 512 ? 64.946 -46.235 -72.663 1.00 75.25 512 PRO A C 1
ATOM 4203 O O . PRO A 1 512 ? 63.810 -46.522 -72.263 1.00 75.25 512 PRO A O 1
ATOM 4206 N N . ASN A 1 513 ? 65.946 -47.116 -72.683 1.00 75.06 513 ASN A N 1
ATOM 4207 C CA . ASN A 1 513 ? 65.811 -48.468 -72.137 1.00 75.06 513 ASN A CA 1
ATOM 4208 C C . ASN A 1 513 ? 65.770 -48.450 -70.590 1.00 75.06 513 ASN A C 1
ATOM 4210 O O . ASN A 1 513 ? 65.945 -47.407 -69.959 1.00 75.06 513 ASN A O 1
ATOM 4214 N N . GLU A 1 514 ? 65.507 -49.597 -69.955 1.00 71.62 514 GLU A N 1
ATOM 4215 C CA . GLU A 1 514 ? 65.328 -49.654 -68.494 1.00 71.62 514 GLU A CA 1
ATOM 4216 C C . GLU A 1 514 ? 66.561 -49.203 -67.692 1.00 71.62 514 GLU A C 1
ATOM 4218 O O . GLU A 1 514 ? 66.392 -48.618 -66.624 1.00 71.62 514 GLU A O 1
ATOM 4223 N N . GLN A 1 515 ? 67.780 -49.409 -68.206 1.00 69.00 515 GLN A N 1
ATOM 4224 C CA . GLN A 1 515 ? 69.003 -48.899 -67.574 1.00 69.00 515 GLN A CA 1
ATOM 4225 C C . GLN A 1 515 ? 69.110 -47.373 -67.698 1.00 69.00 515 GLN A C 1
ATOM 4227 O O . GLN A 1 515 ? 69.328 -46.697 -66.697 1.00 69.00 515 GLN A O 1
ATOM 4232 N N . GLU A 1 516 ? 68.875 -46.816 -68.889 1.00 69.31 516 GLU A N 1
ATOM 4233 C CA . GLU A 1 516 ? 68.922 -45.366 -69.128 1.00 69.31 516 GLU A CA 1
ATOM 4234 C C . GLU A 1 516 ? 67.874 -44.614 -68.270 1.00 69.31 516 GLU A C 1
ATOM 4236 O O . GLU A 1 516 ? 68.157 -43.534 -67.753 1.00 69.31 516 GLU A O 1
ATOM 4241 N N . LYS A 1 517 ? 66.685 -45.192 -68.028 1.00 68.50 517 LYS A N 1
ATOM 4242 C CA . LYS A 1 517 ? 65.663 -44.586 -67.145 1.00 68.50 517 LYS A CA 1
ATOM 4243 C C . LYS A 1 517 ? 66.095 -44.501 -65.678 1.00 68.50 517 LYS A C 1
ATOM 4245 O O . LYS A 1 517 ? 65.740 -43.538 -65.002 1.00 68.50 517 LYS A O 1
ATOM 4250 N N . GLN A 1 518 ? 66.847 -45.484 -65.176 1.00 66.94 518 GLN A N 1
ATOM 4251 C CA . GLN A 1 518 ? 67.352 -45.478 -63.794 1.00 66.94 518 GLN A CA 1
ATOM 4252 C C . GLN A 1 518 ? 68.451 -44.426 -63.579 1.00 66.94 518 GLN A C 1
ATOM 4254 O O . GLN A 1 518 ? 68.608 -43.929 -62.467 1.00 66.94 518 GLN A O 1
ATOM 4259 N N . GLU A 1 519 ? 69.150 -44.033 -64.646 1.00 59.28 519 GLU A N 1
ATOM 4260 C CA . GLU A 1 519 ? 70.127 -42.934 -64.657 1.00 59.28 519 GLU A CA 1
ATOM 4261 C C . GLU A 1 519 ? 69.481 -41.554 -64.902 1.00 59.28 519 GLU A C 1
ATOM 4263 O O . GLU A 1 519 ? 70.178 -40.546 -65.021 1.00 59.28 519 GLU A O 1
ATOM 4268 N N . GLY A 1 520 ? 68.144 -41.483 -64.947 1.00 58.38 520 GLY A N 1
ATOM 4269 C CA . GLY A 1 520 ? 67.392 -40.238 -65.117 1.00 58.38 520 GLY A CA 1
ATOM 4270 C C . GLY A 1 520 ? 67.214 -39.790 -66.571 1.00 58.38 520 GLY A C 1
ATOM 4271 O O . GLY A 1 520 ? 66.853 -38.636 -66.801 1.00 58.38 520 GLY A O 1
ATOM 4272 N N . ALA A 1 521 ? 67.453 -40.662 -67.560 1.00 65.94 521 ALA A N 1
ATOM 4273 C CA . ALA A 1 521 ? 67.224 -40.324 -68.961 1.00 65.94 521 ALA A CA 1
ATOM 4274 C C . ALA A 1 521 ? 65.723 -40.284 -69.297 1.00 65.94 521 ALA A C 1
ATOM 4276 O O . ALA A 1 521 ? 64.975 -41.231 -69.035 1.00 65.94 521 ALA A O 1
ATOM 4277 N N . SER A 1 522 ? 65.306 -39.194 -69.941 1.00 68.56 522 SER A N 1
ATOM 4278 C CA . SER A 1 522 ? 63.937 -38.972 -70.418 1.00 68.56 522 SER A CA 1
ATOM 4279 C C . SER A 1 522 ? 63.794 -39.271 -71.911 1.00 68.56 522 SER A C 1
ATOM 4281 O O . SER A 1 522 ? 64.774 -39.314 -72.662 1.00 68.56 522 SER A O 1
ATOM 4283 N N . GLU A 1 523 ? 62.551 -39.461 -72.355 1.00 76.25 523 GLU A N 1
ATOM 4284 C CA . GLU A 1 523 ? 62.215 -39.584 -73.775 1.00 76.25 523 GLU A CA 1
ATOM 4285 C C . GLU A 1 523 ? 62.765 -38.399 -74.571 1.00 76.25 523 GLU A C 1
ATOM 4287 O O . GLU A 1 523 ? 62.562 -37.235 -74.223 1.00 76.25 523 GLU A O 1
ATOM 4292 N N . SER A 1 524 ? 63.496 -38.707 -75.641 1.00 76.75 524 SER A N 1
ATOM 4293 C CA . SER A 1 524 ? 64.106 -37.697 -76.501 1.00 76.75 524 SER A CA 1
ATOM 4294 C C . SER A 1 524 ? 63.364 -37.632 -77.829 1.00 76.75 524 SER A C 1
ATOM 4296 O O . SER A 1 524 ? 63.273 -38.626 -78.553 1.00 76.75 524 SER A O 1
ATOM 4298 N N . TYR A 1 525 ? 62.859 -36.444 -78.144 1.00 81.31 525 TYR A N 1
ATOM 4299 C CA . TYR A 1 525 ? 62.134 -36.143 -79.374 1.00 81.31 525 TYR A CA 1
ATOM 4300 C C . TYR A 1 525 ? 63.038 -35.364 -80.324 1.00 81.31 525 TYR A C 1
ATOM 4302 O O . TYR A 1 525 ? 63.653 -34.376 -79.916 1.00 81.31 525 TYR A O 1
ATOM 4310 N N . PHE A 1 526 ? 63.090 -35.798 -81.579 1.00 83.69 526 PHE A N 1
ATOM 4311 C CA . PHE A 1 526 ? 63.923 -35.241 -82.640 1.00 83.69 526 PHE A CA 1
ATOM 4312 C C . PHE A 1 526 ? 63.053 -34.866 -83.840 1.00 83.69 526 PHE A C 1
ATOM 4314 O O . PHE A 1 526 ? 62.083 -35.566 -84.141 1.00 83.69 526 PHE A O 1
ATOM 4321 N N . PHE A 1 527 ? 63.423 -33.797 -84.541 1.00 88.25 527 PHE A N 1
ATOM 4322 C CA . PHE A 1 527 ? 62.793 -33.395 -85.795 1.00 88.25 527 PHE A CA 1
ATOM 4323 C C . PHE A 1 527 ? 63.850 -32.957 -86.804 1.00 88.25 527 PHE A C 1
ATOM 4325 O O . PHE A 1 527 ? 64.935 -32.511 -86.429 1.00 88.25 527 PHE A O 1
ATOM 4332 N N . GLU A 1 528 ? 63.519 -33.087 -88.078 1.00 88.94 528 GLU A N 1
ATOM 4333 C CA . GLU A 1 528 ? 64.292 -32.588 -89.203 1.00 88.94 528 GLU A CA 1
ATOM 4334 C C . GLU A 1 528 ? 63.317 -32.043 -90.250 1.00 88.94 528 GLU A C 1
ATOM 4336 O O . GLU A 1 528 ? 62.348 -32.713 -90.610 1.00 88.94 528 GLU A O 1
ATOM 4341 N N . ILE A 1 529 ? 63.560 -30.814 -90.707 1.00 90.69 529 ILE A N 1
ATOM 4342 C CA . ILE A 1 529 ? 62.859 -30.219 -91.849 1.00 90.69 529 ILE A CA 1
ATOM 4343 C C . ILE A 1 529 ? 63.910 -29.889 -92.900 1.00 90.69 529 ILE A C 1
ATOM 4345 O O . ILE A 1 529 ? 64.833 -29.127 -92.596 1.00 90.69 529 ILE A O 1
ATOM 4349 N N . SER A 1 530 ? 63.797 -30.458 -94.102 1.00 91.25 530 SER A N 1
ATOM 4350 C CA . SER A 1 530 ? 64.823 -30.348 -95.145 1.00 91.25 530 SER A CA 1
ATOM 4351 C C . SER A 1 530 ? 64.277 -30.072 -96.547 1.00 91.25 530 SER A C 1
ATOM 4353 O O . SER A 1 530 ? 63.108 -30.314 -96.853 1.00 91.25 530 SER A O 1
ATOM 4355 N N . ALA A 1 531 ? 65.146 -29.534 -97.405 1.00 91.44 531 ALA A N 1
ATOM 4356 C CA . ALA A 1 531 ? 64.951 -29.410 -98.846 1.00 91.44 531 ALA A CA 1
ATOM 4357 C C . ALA A 1 531 ? 66.274 -29.654 -99.583 1.00 91.44 531 ALA A C 1
ATOM 4359 O O . ALA A 1 531 ? 67.342 -29.247 -99.116 1.00 91.44 531 ALA A O 1
ATOM 4360 N N . THR A 1 532 ? 66.215 -30.273 -100.763 1.00 90.38 532 THR A N 1
ATOM 4361 C CA . THR A 1 532 ? 67.407 -30.440 -101.606 1.00 90.38 532 THR A CA 1
ATOM 4362 C C . THR A 1 532 ? 67.792 -29.107 -102.251 1.00 90.38 532 THR A C 1
ATOM 4364 O O . THR A 1 532 ? 66.925 -28.302 -102.600 1.00 90.38 532 THR A O 1
ATOM 4367 N N . TYR A 1 533 ? 69.089 -28.854 -102.458 1.00 88.25 533 TYR A N 1
ATOM 4368 C CA . TYR A 1 533 ? 69.515 -27.635 -103.168 1.00 88.25 533 TYR A CA 1
ATOM 4369 C C . TYR A 1 533 ? 69.009 -27.594 -104.622 1.00 88.25 533 TYR A C 1
ATOM 4371 O O . TYR A 1 533 ? 68.818 -26.511 -105.173 1.00 88.25 533 TYR A O 1
ATOM 4379 N N . ASP A 1 534 ? 68.725 -28.751 -105.226 1.00 86.56 534 ASP A N 1
ATOM 4380 C CA . ASP A 1 534 ? 68.071 -28.837 -106.536 1.00 86.56 534 ASP A CA 1
ATOM 4381 C C . ASP A 1 534 ? 66.639 -28.298 -106.515 1.00 86.56 534 ASP A C 1
ATOM 4383 O O . ASP A 1 534 ? 66.208 -27.643 -107.468 1.00 86.56 534 ASP A O 1
ATOM 4387 N N . ASP A 1 535 ? 65.910 -28.528 -105.423 1.00 89.62 535 ASP A N 1
ATOM 4388 C CA . ASP A 1 535 ? 64.575 -27.973 -105.230 1.00 89.62 535 ASP A CA 1
ATOM 4389 C C . ASP A 1 535 ? 64.635 -26.479 -104.906 1.00 89.62 535 ASP A C 1
ATOM 4391 O O . ASP A 1 535 ? 63.887 -25.702 -105.491 1.00 89.62 535 ASP A O 1
ATOM 4395 N N . VAL A 1 536 ? 65.574 -26.049 -104.059 1.00 89.00 536 VAL A N 1
ATOM 4396 C CA . VAL A 1 536 ? 65.778 -24.626 -103.722 1.00 89.00 536 VAL A CA 1
ATOM 4397 C C . VAL A 1 536 ? 66.107 -23.792 -104.967 1.00 89.00 536 VAL A C 1
ATOM 4399 O O . VAL A 1 536 ? 65.556 -22.709 -105.181 1.00 89.00 536 VAL A O 1
ATOM 4402 N N . PHE A 1 537 ? 66.980 -24.300 -105.837 1.00 88.75 537 PHE A N 1
ATOM 4403 C CA . PHE A 1 537 ? 67.388 -23.625 -107.072 1.00 88.75 537 PHE A CA 1
ATOM 4404 C C . PHE A 1 537 ? 66.536 -23.999 -108.287 1.00 88.75 537 PHE A C 1
ATOM 4406 O O . PHE A 1 537 ? 66.883 -23.661 -109.421 1.00 88.75 537 PHE A O 1
ATOM 4413 N N . HIS A 1 538 ? 65.391 -24.647 -108.069 1.00 86.38 538 HIS A N 1
ATOM 4414 C CA . HIS A 1 538 ? 64.509 -25.063 -109.147 1.00 86.38 538 HIS A CA 1
ATOM 4415 C C . HIS A 1 538 ? 64.075 -23.871 -110.018 1.00 86.38 538 HIS A C 1
ATOM 4417 O O . HIS A 1 538 ? 63.630 -22.834 -109.518 1.00 86.38 538 HIS A O 1
ATOM 4423 N N . GLY A 1 539 ? 64.226 -24.003 -111.337 1.00 80.94 539 GLY A N 1
ATOM 4424 C CA . GLY A 1 539 ? 63.923 -22.942 -112.302 1.00 80.94 539 GLY A CA 1
ATOM 4425 C C . GLY A 1 539 ? 65.053 -21.933 -112.555 1.00 80.94 539 GLY A C 1
ATOM 4426 O O . GLY A 1 539 ? 64.844 -21.000 -113.326 1.00 80.94 539 GLY A O 1
ATOM 4427 N N . LEU A 1 540 ? 66.237 -22.096 -111.948 1.00 84.75 540 LEU A N 1
ATOM 4428 C CA . LEU A 1 540 ? 67.449 -21.368 -112.353 1.00 84.75 540 LEU A CA 1
ATOM 4429 C C . LEU A 1 540 ? 68.149 -22.053 -113.543 1.00 84.75 540 LEU A C 1
ATOM 4431 O O . LEU A 1 540 ? 67.997 -23.258 -113.747 1.00 84.75 540 LEU A O 1
ATOM 4435 N N . ASN A 1 541 ? 68.936 -21.290 -114.314 1.00 76.38 541 ASN A N 1
ATOM 4436 C CA . ASN A 1 541 ? 69.714 -21.800 -115.455 1.00 76.38 541 ASN A CA 1
ATOM 4437 C C . ASN A 1 541 ? 70.664 -22.941 -115.027 1.00 76.38 541 ASN A C 1
ATOM 4439 O O . ASN A 1 541 ? 71.144 -22.935 -113.894 1.00 76.38 541 ASN A O 1
ATOM 4443 N N . SER A 1 542 ? 70.971 -23.893 -115.918 1.00 73.81 542 SER A N 1
ATOM 4444 C CA . SER A 1 542 ? 71.806 -25.080 -115.648 1.00 73.81 542 SER A CA 1
ATOM 4445 C C . SER A 1 542 ? 73.220 -24.761 -115.150 1.00 73.81 542 SER A C 1
ATOM 4447 O O . SER A 1 542 ? 73.828 -25.587 -114.471 1.00 73.81 542 SER A O 1
ATOM 4449 N N . GLU A 1 543 ? 73.715 -23.552 -115.414 1.00 71.69 543 GLU A N 1
ATOM 4450 C CA . GLU A 1 543 ? 74.970 -23.016 -114.867 1.00 71.69 543 GLU A CA 1
ATOM 4451 C C . GLU A 1 543 ? 74.992 -22.947 -113.334 1.00 71.69 543 GLU A C 1
ATOM 4453 O O . GLU A 1 543 ? 76.066 -23.031 -112.738 1.00 71.69 543 GLU A O 1
ATOM 4458 N N . ASN A 1 544 ? 73.827 -22.926 -112.668 1.00 76.25 544 ASN A N 1
ATOM 4459 C CA . ASN A 1 544 ? 73.764 -22.944 -111.203 1.00 76.25 544 ASN A CA 1
ATOM 4460 C C . ASN A 1 544 ? 74.457 -24.182 -110.616 1.00 76.25 544 ASN A C 1
ATOM 4462 O O . ASN A 1 544 ? 75.025 -24.109 -109.535 1.00 76.25 544 ASN A O 1
ATOM 4466 N N . ILE A 1 545 ? 74.449 -25.313 -111.332 1.00 74.06 545 ILE A N 1
ATOM 4467 C CA . ILE A 1 545 ? 75.042 -26.571 -110.860 1.00 74.06 545 ILE A CA 1
ATOM 4468 C C . ILE A 1 545 ? 76.567 -26.444 -110.755 1.00 74.06 545 ILE A C 1
ATOM 4470 O O . ILE A 1 545 ? 77.176 -27.023 -109.855 1.00 74.06 545 ILE A O 1
ATOM 4474 N N . ILE A 1 546 ? 77.174 -25.665 -111.654 1.00 73.19 546 ILE A N 1
ATOM 4475 C CA . ILE A 1 546 ? 78.620 -25.431 -111.709 1.00 73.19 546 ILE A CA 1
ATOM 4476 C C . ILE A 1 546 ? 79.035 -24.426 -110.625 1.00 73.19 546 ILE A C 1
ATOM 4478 O O . ILE A 1 546 ? 80.071 -24.609 -109.991 1.00 73.19 546 ILE A O 1
ATOM 4482 N N . MET A 1 547 ? 78.195 -23.420 -110.358 1.00 75.50 547 MET A N 1
ATOM 4483 C CA . MET A 1 547 ? 78.465 -22.344 -109.391 1.00 75.50 547 MET A CA 1
ATOM 4484 C C . MET A 1 547 ? 78.203 -22.717 -107.926 1.00 75.50 547 MET A C 1
ATOM 4486 O O . MET A 1 547 ? 78.474 -21.917 -107.027 1.00 75.50 547 MET A O 1
ATOM 4490 N N . ARG A 1 548 ? 77.675 -23.917 -107.662 1.00 80.69 548 ARG A N 1
ATOM 4491 C CA . ARG A 1 548 ? 77.439 -24.407 -106.300 1.00 80.69 548 ARG A CA 1
ATOM 4492 C C . ARG A 1 548 ? 78.745 -24.669 -105.568 1.00 80.69 548 ARG A C 1
ATOM 4494 O O . ARG A 1 548 ? 79.596 -25.449 -106.010 1.00 80.69 548 ARG A O 1
ATOM 4501 N N . ASN A 1 549 ? 78.838 -24.119 -104.365 1.00 76.94 549 ASN A N 1
ATOM 4502 C CA . ASN A 1 549 ? 79.921 -24.436 -103.445 1.00 76.94 549 ASN A CA 1
ATOM 4503 C C . ASN A 1 549 ? 79.799 -25.889 -102.955 1.00 76.94 549 ASN A C 1
ATOM 4505 O O . ASN A 1 549 ? 78.740 -26.512 -103.028 1.00 76.94 549 ASN A O 1
ATOM 4509 N N . SER A 1 550 ? 80.873 -26.448 -102.392 1.00 71.56 550 SER A N 1
ATOM 4510 C CA . SER A 1 550 ? 80.867 -27.823 -101.859 1.00 71.56 550 SER A CA 1
ATOM 4511 C C . SER A 1 550 ? 79.786 -28.074 -100.795 1.00 71.56 550 SER A C 1
ATOM 4513 O O . SER A 1 550 ? 79.325 -29.203 -100.658 1.00 71.56 550 SER A O 1
ATOM 4515 N N . SER A 1 551 ? 79.354 -27.033 -100.076 1.00 70.50 551 SER A N 1
ATOM 4516 C CA . SER A 1 551 ? 78.264 -27.071 -99.090 1.00 70.50 551 SER A CA 1
ATOM 4517 C C . SER A 1 551 ? 76.855 -27.070 -99.702 1.00 70.50 551 SER A C 1
ATOM 4519 O O . SER A 1 551 ? 75.897 -27.376 -99.005 1.00 70.50 551 SER A O 1
ATOM 4521 N N . GLU A 1 552 ? 76.712 -26.758 -100.993 1.00 78.56 552 GLU A N 1
ATOM 4522 C CA . GLU A 1 552 ? 75.433 -26.579 -101.705 1.00 78.56 552 GLU A CA 1
ATOM 4523 C C . GLU A 1 552 ? 75.112 -27.779 -102.620 1.00 78.56 552 GLU A C 1
ATOM 4525 O O . GLU A 1 552 ? 74.434 -27.656 -103.640 1.00 78.56 552 GLU A O 1
ATOM 4530 N N . LYS A 1 553 ? 75.643 -28.960 -102.274 1.00 72.69 553 LYS A N 1
ATOM 4531 C CA . LYS A 1 553 ? 75.496 -30.212 -103.043 1.00 72.69 553 LYS A CA 1
ATOM 4532 C C . LYS A 1 553 ? 74.621 -31.271 -102.359 1.00 72.69 553 LYS A C 1
ATOM 4534 O O . LYS A 1 553 ? 74.425 -32.337 -102.930 1.00 72.69 553 LYS A O 1
ATOM 4539 N N . GLY A 1 554 ? 74.129 -30.995 -101.150 1.00 82.69 554 GLY A N 1
ATOM 4540 C CA . GLY A 1 554 ? 73.287 -31.904 -100.361 1.00 82.69 554 GLY A CA 1
ATOM 4541 C C . GLY A 1 554 ? 71.887 -31.341 -100.122 1.00 82.69 554 GLY A C 1
ATOM 4542 O O . GLY A 1 554 ? 71.145 -31.057 -101.062 1.00 82.69 554 GLY A O 1
ATOM 4543 N N . GLU A 1 555 ? 71.549 -31.126 -98.854 1.00 86.88 555 GLU A N 1
ATOM 4544 C CA . GLU A 1 555 ? 70.271 -30.554 -98.427 1.00 86.88 555 GLU A CA 1
ATOM 4545 C C . GLU A 1 555 ? 70.491 -29.387 -97.464 1.00 86.88 555 GLU A C 1
ATOM 4547 O O . GLU A 1 555 ? 71.429 -29.396 -96.659 1.00 86.88 555 GLU A O 1
ATOM 4552 N N . ILE A 1 556 ? 69.592 -28.408 -97.517 1.00 86.75 556 ILE A N 1
ATOM 4553 C CA . ILE A 1 556 ? 69.442 -27.400 -96.471 1.00 86.75 556 ILE A CA 1
ATOM 4554 C C . ILE A 1 556 ? 68.407 -27.906 -95.463 1.00 86.75 556 ILE A C 1
ATOM 4556 O O . ILE A 1 556 ? 67.318 -28.324 -95.854 1.00 86.75 556 ILE A O 1
ATOM 4560 N N . LYS A 1 557 ? 68.740 -27.904 -94.169 1.00 88.19 557 LYS A N 1
ATOM 4561 C CA . LYS A 1 557 ? 67.854 -28.425 -93.125 1.00 88.19 557 LYS A CA 1
ATOM 4562 C C . LYS A 1 557 ? 67.991 -27.741 -91.778 1.00 88.19 557 LYS A C 1
ATOM 4564 O O . LYS A 1 557 ? 69.063 -27.252 -91.423 1.00 88.19 557 LYS A O 1
ATOM 4569 N N . VAL A 1 558 ? 66.907 -27.772 -91.011 1.00 84.31 558 VAL A N 1
ATOM 4570 C CA . VAL A 1 558 ? 66.872 -27.411 -89.592 1.00 84.31 558 VAL A CA 1
ATOM 4571 C C . VAL A 1 558 ? 66.524 -28.634 -88.758 1.00 84.31 558 VAL A C 1
ATOM 4573 O O . VAL A 1 558 ? 65.660 -29.428 -89.130 1.00 84.31 558 VAL A O 1
ATOM 4576 N N . GLY A 1 559 ? 67.218 -28.791 -87.636 1.00 82.50 559 GLY A N 1
ATOM 4577 C CA . GLY A 1 559 ? 67.079 -29.968 -86.792 1.00 82.50 559 GLY A CA 1
ATOM 4578 C C . GLY A 1 559 ? 67.965 -31.143 -87.208 1.00 82.50 559 GLY A C 1
ATOM 4579 O O . GLY A 1 559 ? 68.842 -31.033 -88.068 1.00 82.50 559 GLY A O 1
ATOM 4580 N N . SER A 1 560 ? 67.792 -32.267 -86.518 1.00 79.25 560 SER A N 1
ATOM 4581 C CA . SER A 1 560 ? 68.498 -33.520 -86.779 1.00 79.25 560 SER A CA 1
ATOM 4582 C C . SER A 1 560 ? 67.748 -34.689 -86.149 1.00 79.25 560 SER A C 1
ATOM 4584 O O . SER A 1 560 ? 67.304 -34.604 -85.006 1.00 79.25 560 SER A O 1
ATOM 4586 N N . LEU A 1 561 ? 67.695 -35.822 -86.854 1.00 83.38 561 LEU A N 1
ATOM 4587 C CA . LEU A 1 561 ? 67.167 -37.089 -86.324 1.00 83.38 561 LEU A CA 1
ATOM 4588 C C . LEU A 1 561 ? 68.154 -37.844 -85.410 1.00 83.38 561 LEU A C 1
ATOM 4590 O O . LEU A 1 561 ? 67.842 -38.928 -84.912 1.00 83.38 561 LEU A O 1
ATOM 4594 N N . GLU A 1 562 ? 69.355 -37.304 -85.201 1.00 77.38 562 GLU A N 1
ATOM 4595 C CA . GLU A 1 562 ? 70.407 -37.925 -84.386 1.00 77.38 562 GLU A CA 1
ATOM 4596 C C . GLU A 1 562 ? 70.761 -37.102 -83.145 1.00 77.38 562 GLU A C 1
ATOM 4598 O O . GLU A 1 562 ? 71.129 -37.667 -82.114 1.00 77.38 562 GLU A O 1
ATOM 4603 N N . LYS A 1 563 ? 70.644 -35.771 -83.223 1.00 72.44 563 LYS A N 1
ATOM 4604 C CA . LYS A 1 563 ? 70.949 -34.842 -82.126 1.00 72.44 563 LYS A CA 1
ATOM 4605 C C . LYS A 1 563 ? 69.767 -33.914 -81.879 1.00 72.44 563 LYS A C 1
ATOM 4607 O O . LYS A 1 563 ? 69.174 -33.415 -82.825 1.00 72.44 563 LYS A O 1
ATOM 4612 N N . SER A 1 564 ? 69.460 -33.631 -80.611 1.00 68.25 564 SER A N 1
ATOM 4613 C CA . SER A 1 564 ? 68.392 -32.696 -80.232 1.00 68.25 564 SER A CA 1
ATOM 4614 C C . SER A 1 564 ? 68.851 -31.257 -80.475 1.00 68.25 564 SER A C 1
ATOM 4616 O O . SER A 1 564 ? 69.215 -30.537 -79.549 1.00 68.25 564 SER A O 1
ATOM 4618 N N . THR A 1 565 ? 68.882 -30.860 -81.742 1.00 70.00 565 THR A N 1
ATOM 4619 C CA . THR A 1 565 ? 69.164 -29.497 -82.184 1.00 70.00 565 THR A CA 1
ATOM 4620 C C . THR A 1 565 ? 67.926 -28.923 -82.851 1.00 70.00 565 THR A C 1
ATOM 4622 O O . THR A 1 565 ? 67.178 -29.637 -83.509 1.00 70.00 565 THR A O 1
ATOM 4625 N N . THR A 1 566 ? 67.714 -27.626 -82.676 1.00 68.06 566 THR A N 1
ATOM 4626 C CA . THR A 1 566 ? 66.699 -26.842 -83.396 1.00 68.06 566 THR A CA 1
ATOM 4627 C C . THR A 1 566 ? 67.344 -25.887 -84.403 1.00 68.06 566 THR A C 1
ATOM 4629 O O . THR A 1 566 ? 66.674 -24.998 -84.928 1.00 68.06 566 THR A O 1
ATOM 4632 N N . ASN A 1 567 ? 68.656 -26.021 -84.617 1.00 71.00 567 ASN A N 1
ATOM 4633 C CA . ASN A 1 567 ? 69.463 -25.124 -85.438 1.00 71.00 567 ASN A CA 1
ATOM 4634 C C . ASN A 1 567 ? 69.683 -25.710 -86.835 1.00 71.00 567 ASN A C 1
ATOM 4636 O O . ASN A 1 567 ? 69.511 -26.910 -87.062 1.00 71.00 567 ASN A O 1
ATOM 4640 N N . GLY A 1 568 ? 70.046 -24.837 -87.771 1.00 69.38 568 GLY A N 1
ATOM 4641 C CA . GLY A 1 568 ? 70.297 -25.195 -89.160 1.00 69.38 568 GLY A CA 1
ATOM 4642 C C . GLY A 1 568 ? 71.647 -25.849 -89.417 1.00 69.38 568 GLY A C 1
ATOM 4643 O O . GLY A 1 568 ? 72.597 -25.646 -88.666 1.00 69.38 568 GLY A O 1
ATOM 4644 N N . ASN A 1 569 ? 71.757 -26.584 -90.524 1.00 67.56 569 ASN A N 1
ATOM 4645 C CA . ASN A 1 569 ? 73.002 -27.218 -90.976 1.00 67.56 569 ASN A CA 1
ATOM 4646 C C . ASN A 1 569 ? 73.876 -26.329 -91.884 1.00 67.56 569 ASN A C 1
ATOM 4648 O O . ASN A 1 569 ? 74.797 -26.823 -92.529 1.00 67.56 569 ASN A O 1
ATOM 4652 N N . TRP A 1 570 ? 73.595 -25.030 -91.958 1.00 65.19 570 TRP A N 1
ATOM 4653 C CA . TRP A 1 570 ? 74.185 -24.109 -92.933 1.00 65.19 570 TRP A CA 1
ATOM 4654 C C . TRP A 1 570 ? 75.373 -23.285 -92.405 1.00 65.19 570 TRP A C 1
ATOM 4656 O O . TRP A 1 570 ? 75.580 -22.166 -92.876 1.00 65.19 570 TRP A O 1
ATOM 4666 N N . GLY A 1 571 ? 76.140 -23.854 -91.465 1.00 50.31 571 GLY A N 1
ATOM 4667 C CA . GLY A 1 571 ? 77.447 -23.353 -91.018 1.00 50.31 571 GLY A CA 1
ATOM 4668 C C . GLY A 1 571 ? 77.439 -21.933 -90.448 1.00 50.31 571 GLY A C 1
ATOM 4669 O O . GLY A 1 571 ? 78.092 -21.067 -91.023 1.00 50.31 571 GLY A O 1
ATOM 4670 N N . GLU A 1 572 ? 76.696 -21.705 -89.358 1.00 42.47 572 GLU A N 1
ATOM 4671 C CA . GLU A 1 572 ? 76.903 -20.515 -88.507 1.00 42.47 572 GLU A CA 1
ATOM 4672 C C . GLU A 1 572 ? 78.232 -20.595 -87.743 1.00 42.47 572 GLU A C 1
ATOM 4674 O O . GLU A 1 572 ? 78.577 -21.707 -87.269 1.00 42.47 572 GLU A O 1
#

pLDDT: mean 84.69, std 10.56, range [42.47, 98.38]

Foldseek 3Di:
DVVVVVVVVVVVVVVVVVVVCCCPVPVVVVVVLVVLVVVLVVLVVVQQVLLLLLLLLQVVCCVVPVFGDQDDVVSLCQQFPHWDKDKDFVQLFPDWDWPDVVVLVVLLVVLLVVLLVVDDLVVQLVVLCVVVVKDKDFDDPVRCVVVVQKDKDKDFLQCQLCPPVNVVVFDPPFDADSQQRVLLVLLVQQLVDVVSVCVVVVVADPVLCVVLVSVVVSPLSNVLLQCLQQPNLDGDLVVLVVSLVVLVVVLVVLVVVLVVLVVLLVVLVVQLVVLVVVVVVVCVVCPVVLLVVLVVVQVVQVVVVHHDDDPSNVSPVSVVVSVVSNVVSVVSNVVSVVSSVNSVSSSVSSVVSSVVSVNSVSSSVSSSSLQVSCCVQVVDGHNDSVVSSVSNNDPMGMDMGGPDDDRSIDMPDNVSSVVSSVVSVVVSVVSCPPVSVVVSVVVCVVVVIDIDGDDPVSCVVVVSMDMDMDRSNCVSCPCVNPVPHDDDPSVCSQPSPPDPHGWRKRKDKDCDDPVCVVVVDDIDIWIKTKDQLCRSCPPRDPCVVVVDDPLNHGIWMAIDRVDGGRGIPNDD

Radius of gyration: 75.77 Å; chains: 1; bounding box: 159×76×232 Å